Protein 1N7H (pdb70)

B-factor: mean 16.46, std 6.68, range [1.92, 53.12]

Structure (mmCIF, N/CA/C/O backbone):
data_1N7H
#
_entry.id   1N7H
#
_cell.length_a   116.860
_cell.length_b   124.440
_cell.length_c   110.490
_cell.angle_alpha   90.00
_cell.angle_beta   90.00
_cell.angle_gamma   90.00
#
_symmetry.space_group_name_H-M   'C 2 2 21'
#
loop_
_entity.id
_entity.type
_entity.pdbx_description
1 polymer GDP-D-mannose-4,6-dehydratase
2 non-polymer 'NADPH DIHYDRO-NICOTINAMIDE-ADENINE-DINUCLEOTIDE PHOSPHATE'
3 non-polymer "GUANOSINE-5'-DIPHOSPHATE"
4 water water
#
loop_
_atom_site.group_PDB
_atom_site.id
_atom_site.type_symbol
_atom_site.label_atom_id
_atom_site.label_alt_id
_atom_site.label_comp_id
_atom_site.label_asym_id
_atom_site.label_entity_id
_atom_site.label_seq_id
_atom_site.pdbx_PDB_ins_code
_atom_site.Cartn_x
_atom_site.Cartn_y
_atom_site.Cartn_z
_atom_site.occupancy
_atom_site.B_iso_or_equiv
_atom_site.auth_seq_id
_atom_site.auth_comp_id
_atom_site.auth_asym_id
_atom_site.auth_atom_id
_atom_site.pdbx_PDB_model_num
ATOM 1 N N . ARG A 1 28 ? 48.870 7.119 9.597 1.00 28.17 28 ARG A N 1
ATOM 2 C CA . ARG A 1 28 ? 48.615 8.455 8.974 1.00 27.10 28 ARG A CA 1
ATOM 3 C C . ARG A 1 28 ? 49.628 9.471 9.495 1.00 25.15 28 ARG A C 1
ATOM 4 O O . ARG A 1 28 ? 49.800 9.605 10.707 1.00 25.11 28 ARG A O 1
ATOM 12 N N . LYS A 1 29 ? 50.294 10.184 8.587 1.00 22.89 29 LYS A N 1
ATOM 13 C CA . LYS A 1 29 ? 51.282 11.179 9.000 1.00 21.12 29 LYS A CA 1
ATOM 14 C C . LYS A 1 29 ? 50.565 12.309 9.719 1.00 18.81 29 LYS A C 1
ATOM 15 O O . LYS A 1 29 ? 49.431 12.642 9.385 1.00 18.13 29 LYS A O 1
ATOM 21 N N . ILE A 1 30 ? 51.236 12.888 10.709 1.00 17.14 30 ILE A N 1
ATOM 22 C CA . ILE A 1 30 ? 50.664 13.971 11.496 1.00 15.87 30 ILE A CA 1
ATOM 23 C C . ILE A 1 30 ? 51.454 15.258 11.285 1.00 14.57 30 ILE A C 1
ATOM 24 O O . ILE A 1 30 ? 52.672 15.270 11.422 1.00 13.86 30 ILE A O 1
ATOM 29 N N . ALA A 1 31 ? 50.755 16.333 10.943 1.00 13.15 31 ALA A N 1
ATOM 30 C CA . ALA A 1 31 ? 51.413 17.617 10.752 1.00 12.62 31 ALA A CA 1
ATOM 31 C C . ALA A 1 31 ? 50.888 18.603 11.782 1.00 12.53 31 ALA A C 1
ATOM 32 O O . ALA A 1 31 ? 49.702 18.572 12.128 1.00 12.92 31 ALA A O 1
ATOM 34 N N . LEU A 1 32 ? 51.779 19.452 12.291 1.00 12.07 32 LEU A N 1
ATOM 35 C CA . LEU A 1 32 ? 51.390 20.496 13.235 1.00 11.47 32 LEU A CA 1
ATOM 36 C C . LEU A 1 32 ? 51.707 21.794 12.505 1.00 10.67 32 LEU A C 1
ATOM 37 O O . LEU A 1 32 ? 52.840 22.006 12.075 1.00 11.08 32 LEU A O 1
ATOM 42 N N . ILE A 1 33 ? 50.705 22.648 12.346 1.00 10.92 33 ILE A N 1
ATOM 43 C CA . ILE A 1 33 ? 50.905 23.912 11.648 1.00 10.44 33 ILE A CA 1
ATOM 44 C C . ILE A 1 33 ? 50.678 25.098 12.576 1.00 10.14 33 ILE A C 1
ATOM 45 O O . ILE A 1 33 ? 49.599 25.228 13.156 1.00 10.90 33 ILE A O 1
ATOM 50 N N . THR A 1 34 ? 51.685 25.951 12.745 1.00 10.28 34 THR A N 1
ATOM 51 C CA . THR A 1 34 ? 51.471 27.163 13.534 1.00 9.75 34 THR A CA 1
ATOM 52 C C . THR A 1 34 ? 51.038 28.162 12.456 1.00 9.29 34 THR A C 1
ATOM 53 O O . THR A 1 34 ? 51.474 28.057 11.301 1.00 9.54 34 THR A O 1
ATOM 57 N N . GLY A 1 35 ? 50.175 29.112 12.812 1.00 9.06 35 GLY A N 1
ATOM 58 C CA . GLY A 1 35 ? 49.693 30.072 11.830 1.00 9.41 35 GLY A CA 1
ATOM 59 C C . GLY A 1 35 ? 48.672 29.447 10.885 1.00 9.58 35 GLY A C 1
ATOM 60 O O . GLY A 1 35 ? 48.507 29.883 9.752 1.00 9.25 35 GLY A O 1
ATOM 61 N N . ILE A 1 36 ? 47.973 28.418 11.353 1.00 10.09 36 ILE A N 1
ATOM 62 C CA . ILE A 1 36 ? 46.986 27.750 10.512 1.00 10.33 36 ILE A CA 1
ATOM 63 C C . ILE A 1 36 ? 45.819 28.634 10.060 1.00 10.82 36 ILE A C 1
ATOM 64 O O . ILE A 1 36 ? 45.208 28.357 9.036 1.00 10.43 36 ILE A O 1
ATOM 69 N N . THR A 1 37 ? 45.508 29.698 10.805 1.00 10.25 37 THR A N 1
ATOM 70 C CA . THR A 1 37 ? 44.401 30.575 10.421 1.00 10.62 37 THR A CA 1
ATOM 71 C C . THR A 1 37 ? 44.775 31.571 9.326 1.00 10.37 37 THR A C 1
ATOM 72 O O . THR A 1 37 ? 43.901 32.214 8.746 1.00 11.34 37 THR A O 1
ATOM 76 N N . GLY A 1 38 ? 46.069 31.693 9.046 1.00 10.31 38 GLY A N 1
ATOM 77 C CA . GLY A 1 38 ? 46.520 32.633 8.033 1.00 9.84 38 GLY A CA 1
ATOM 78 C C . GLY A 1 38 ? 46.321 32.141 6.612 1.00 10.15 38 GLY A C 1
ATOM 79 O O . GLY A 1 38 ? 45.868 31.019 6.387 1.00 9.73 38 GLY A O 1
ATOM 80 N N . GLN A 1 39 ? 46.669 32.986 5.647 1.00 9.98 39 GLN A N 1
ATOM 81 C CA . GLN A 1 39 ? 46.536 32.626 4.242 1.00 10.09 39 GLN A CA 1
ATOM 82 C C . GLN A 1 39 ? 47.174 31.284 3.924 1.00 10.15 39 GLN A C 1
ATOM 83 O O . GLN A 1 39 ? 46.512 30.367 3.432 1.00 9.67 39 GLN A O 1
ATOM 89 N N . ASP A 1 40 ? 48.467 31.181 4.201 1.00 9.80 40 ASP A N 1
ATOM 90 C CA . ASP A 1 40 ? 49.213 29.970 3.902 1.00 10.18 40 ASP A CA 1
ATOM 91 C C . ASP A 1 40 ? 48.740 28.755 4.681 1.00 10.42 40 ASP A C 1
ATOM 92 O O . ASP A 1 40 ? 48.605 27.669 4.117 1.00 11.17 40 ASP A O 1
ATOM 97 N N . GLY A 1 41 ? 48.482 28.936 5.970 1.00 9.68 41 GLY A N 1
ATOM 98 C CA . GLY A 1 41 ? 48.017 27.816 6.771 1.00 10.61 41 GLY A CA 1
ATOM 99 C C . GLY A 1 41 ? 46.737 27.213 6.214 1.00 10.51 41 GLY A C 1
ATOM 100 O O . GLY A 1 41 ? 46.556 25.990 6.237 1.00 11.00 41 GLY A O 1
ATOM 101 N N . SER A 1 42 ? 45.837 28.060 5.719 1.00 10.19 42 SER A N 1
ATOM 102 C CA . SER A 1 42 ? 44.578 27.562 5.178 1.00 11.11 42 SER A CA 1
ATOM 103 C C . SER A 1 42 ? 44.819 26.696 3.938 1.00 11.53 42 SER A C 1
ATOM 104 O O . SER A 1 42 ? 44.228 25.620 3.817 1.00 12.31 42 SER A O 1
ATOM 107 N N . TYR A 1 43 ? 45.698 27.134 3.038 1.00 11.08 43 TYR A N 1
ATOM 108 C CA . TYR A 1 43 ? 45.985 26.339 1.839 1.00 11.88 43 TYR A CA 1
ATOM 109 C C . TYR A 1 43 ? 46.811 25.099 2.161 1.00 12.18 43 TYR A C 1
ATOM 110 O O . TYR A 1 43 ? 46.598 24.036 1.570 1.00 12.41 43 TYR A O 1
ATOM 119 N N . LEU A 1 44 ? 47.756 25.221 3.091 1.00 11.49 44 LEU A N 1
ATOM 120 C CA . LEU A 1 44 ? 48.583 24.065 3.449 1.00 11.59 44 LEU A CA 1
ATOM 121 C C . LEU A 1 44 ? 47.717 22.982 4.087 1.00 11.85 44 LEU A C 1
ATOM 122 O O . LEU A 1 44 ? 47.926 21.790 3.847 1.00 12.07 44 LEU A O 1
ATOM 127 N N . THR A 1 45 ? 46.754 23.400 4.906 1.00 11.82 45 THR A N 1
ATOM 128 C CA . THR A 1 45 ? 45.853 22.452 5.554 1.00 12.92 45 THR A CA 1
ATOM 129 C C . THR A 1 45 ? 45.118 21.636 4.485 1.00 13.61 45 THR A C 1
ATOM 130 O O . THR A 1 45 ? 45.095 20.406 4.540 1.00 13.44 45 THR A O 1
ATOM 134 N N . GLU A 1 46 ? 44.529 22.317 3.508 1.00 14.09 46 GLU A N 1
ATOM 135 C CA . GLU A 1 46 ? 43.816 21.611 2.444 1.00 15.23 46 GLU A CA 1
ATOM 136 C C . GLU A 1 46 ? 44.755 20.678 1.679 1.00 15.01 46 GLU A C 1
ATOM 137 O O . GLU A 1 46 ? 44.397 19.540 1.360 1.00 15.16 46 GLU A O 1
ATOM 143 N N . PHE A 1 47 ? 45.963 21.156 1.394 1.00 14.79 47 PHE A N 1
ATOM 144 C CA . PHE A 1 47 ? 46.937 20.358 0.660 1.00 14.79 47 PHE A CA 1
ATOM 145 C C . PHE A 1 47 ? 47.314 19.087 1.419 1.00 14.93 47 PHE A C 1
ATOM 146 O O . PHE A 1 47 ? 47.301 17.991 0.849 1.00 14.77 47 PHE A O 1
ATOM 154 N N . LEU A 1 48 ? 47.643 19.227 2.702 1.00 14.23 48 LEU A N 1
ATOM 155 C CA . LEU A 1 48 ? 48.032 18.070 3.507 1.00 14.39 48 LEU A CA 1
ATOM 156 C C . LEU A 1 48 ? 46.883 17.091 3.746 1.00 14.94 48 LEU A C 1
ATOM 157 O O . LEU A 1 48 ? 47.092 15.875 3.752 1.00 14.93 48 LEU A O 1
ATOM 162 N N . LEU A 1 49 ? 45.676 17.608 3.947 1.00 15.17 49 LEU A N 1
ATOM 163 C CA . LEU A 1 49 ? 44.522 16.734 4.149 1.00 16.49 49 LEU A CA 1
ATOM 164 C C . LEU A 1 49 ? 44.330 15.902 2.885 1.00 17.64 49 LEU A C 1
ATOM 165 O O . LEU A 1 49 ? 43.999 14.714 2.957 1.00 18.59 49 LEU A O 1
ATOM 170 N N . GLY A 1 50 ? 44.553 16.528 1.733 1.00 18.09 50 GLY A N 1
ATOM 171 C CA . GLY A 1 50 ? 44.420 15.829 0.463 1.00 19.75 50 GLY A CA 1
ATOM 172 C C . GLY A 1 50 ? 45.460 14.733 0.321 1.00 20.88 50 GLY A C 1
ATOM 173 O O . GLY A 1 50 ? 45.282 13.789 -0.461 1.00 21.02 50 GLY A O 1
ATOM 174 N N . LYS A 1 51 ? 46.552 14.861 1.073 1.00 20.86 51 LYS A N 1
ATOM 175 C CA . LYS A 1 51 ? 47.637 13.882 1.059 1.00 22.05 51 LYS A CA 1
ATOM 176 C C . LYS A 1 51 ? 47.412 12.802 2.117 1.00 21.57 51 LYS A C 1
ATOM 177 O O . LYS A 1 51 ? 48.257 11.927 2.311 1.00 22.53 51 LYS A O 1
ATOM 183 N N . GLY A 1 52 ? 46.282 12.875 2.811 1.00 20.91 52 GLY A N 1
ATOM 184 C CA . GLY A 1 52 ? 45.972 11.876 3.820 1.00 20.04 52 GLY A CA 1
ATOM 185 C C . GLY A 1 52 ? 46.500 12.148 5.216 1.00 19.44 52 GLY A C 1
ATOM 186 O O . GLY A 1 52 ? 46.482 11.262 6.076 1.00 19.62 52 GLY A O 1
ATOM 187 N N . TYR A 1 53 ? 46.967 13.367 5.462 1.00 17.74 53 TYR A N 1
ATOM 188 C CA . TYR A 1 53 ? 47.489 13.710 6.782 1.00 16.80 53 TYR A CA 1
ATOM 189 C C . TYR A 1 53 ? 46.404 13.980 7.815 1.00 16.33 53 TYR A C 1
ATOM 190 O O . TYR A 1 53 ? 45.247 14.262 7.488 1.00 16.56 53 TYR A O 1
ATOM 199 N N . GLU A 1 54 ? 46.815 13.890 9.075 1.00 15.94 54 GLU A N 1
ATOM 200 C CA . GLU A 1 54 ? 45.983 14.248 10.207 1.00 16.08 54 GLU A CA 1
ATOM 201 C C . GLU A 1 54 ? 46.637 15.607 10.467 1.00 15.52 54 GLU A C 1
ATOM 202 O O . GLU A 1 54 ? 47.849 15.671 10.691 1.00 15.01 54 GLU A O 1
ATOM 208 N N . VAL A 1 55 ? 45.858 16.682 10.414 1.00 14.74 55 VAL A N 1
ATOM 209 C CA . VAL A 1 55 ? 46.420 18.019 10.591 1.00 14.57 55 VAL A CA 1
ATOM 210 C C . VAL A 1 55 ? 45.977 18.723 11.866 1.00 14.04 55 VAL A C 1
ATOM 211 O O . VAL A 1 55 ? 44.783 18.812 12.155 1.00 14.15 55 VAL A O 1
ATOM 215 N N . HIS A 1 56 ? 46.952 19.222 12.620 1.00 13.41 56 HIS A N 1
ATOM 216 C CA . HIS A 1 56 ? 46.694 19.957 13.852 1.00 13.40 56 HIS A CA 1
ATOM 217 C C . HIS A 1 56 ? 47.191 21.381 13.649 1.00 13.25 56 HIS A C 1
ATOM 218 O O . HIS A 1 56 ? 48.217 21.592 13.009 1.00 14.19 56 HIS A O 1
ATOM 225 N N . GLY A 1 57 ? 46.458 22.349 14.188 1.00 13.05 57 GLY A N 1
ATOM 226 C CA . GLY A 1 57 ? 46.867 23.736 14.057 1.00 11.77 57 GLY A CA 1
ATOM 227 C C . GLY A 1 57 ? 46.823 24.443 15.395 1.00 11.60 57 GLY A C 1
ATOM 228 O O . GLY A 1 57 ? 46.007 24.108 16.258 1.00 10.63 57 GLY A O 1
ATOM 229 N N . LEU A 1 58 ? 47.722 25.403 15.589 1.00 10.65 58 LEU A N 1
ATOM 230 C CA . LEU A 1 58 ? 47.738 26.173 16.825 1.00 10.36 58 LEU A CA 1
ATOM 231 C C . LEU A 1 58 ? 47.082 27.503 16.477 1.00 10.11 58 LEU A C 1
ATOM 232 O O . LEU A 1 58 ? 47.433 28.131 15.468 1.00 10.14 58 LEU A O 1
ATOM 237 N N . ILE A 1 59 ? 46.114 27.914 17.288 1.00 10.13 59 ILE A N 1
ATOM 238 C CA . ILE A 1 59 ? 45.398 29.164 17.046 1.00 10.01 59 ILE A CA 1
ATOM 239 C C . ILE A 1 59 ? 45.420 30.045 18.289 1.00 10.07 59 ILE A C 1
ATOM 240 O O . ILE A 1 59 ? 45.533 29.559 19.411 1.00 9.36 59 ILE A O 1
ATOM 245 N N . ARG A 1 60 ? 45.326 31.355 18.088 1.00 9.34 60 ARG A N 1
ATOM 246 C CA . ARG A 1 60 ? 45.310 32.273 19.218 1.00 9.54 60 ARG A CA 1
ATOM 247 C C . ARG A 1 60 ? 43.883 32.485 19.704 1.00 10.41 60 ARG A C 1
ATOM 248 O O . ARG A 1 60 ? 42.954 32.541 18.903 1.00 10.18 60 ARG A O 1
ATOM 256 N N . ARG A 1 61 ? 43.710 32.628 21.014 1.00 10.13 61 ARG A N 1
ATOM 257 C CA . ARG A 1 61 ? 42.385 32.920 21.530 1.00 10.62 61 ARG A CA 1
ATOM 258 C C . ARG A 1 61 ? 42.111 34.327 21.024 1.00 10.79 61 ARG A C 1
ATOM 259 O O . ARG A 1 61 ? 43.013 35.168 21.014 1.00 11.64 61 ARG A O 1
ATOM 267 N N . SER A 1 62 ? 40.883 34.573 20.583 1.00 10.67 62 SER A N 1
ATOM 268 C CA . SER A 1 62 ? 40.499 35.885 20.067 1.00 12.05 62 SER A CA 1
ATOM 269 C C . SER A 1 62 ? 39.120 36.255 20.608 1.00 11.60 62 SER A C 1
ATOM 270 O O . SER A 1 62 ? 38.302 35.368 20.876 1.00 12.10 62 SER A O 1
ATOM 273 N N . SER A 1 63 ? 38.850 37.551 20.772 1.00 11.42 63 SER A N 1
ATOM 274 C CA . SER A 1 63 ? 37.542 37.959 21.287 1.00 12.74 63 SER A CA 1
ATOM 275 C C . SER A 1 63 ? 36.477 37.817 20.205 1.00 13.33 63 SER A C 1
ATOM 276 O O . SER A 1 63 ? 35.282 37.832 20.502 1.00 12.81 63 SER A O 1
ATOM 279 N N . ASN A 1 64 ? 36.927 37.680 18.958 1.00 15.38 64 ASN A N 1
ATOM 280 C CA . ASN A 1 64 ? 36.051 37.506 17.794 1.00 17.77 64 ASN A CA 1
ATOM 281 C C . ASN A 1 64 ? 36.459 36.253 17.031 1.00 19.00 64 ASN A C 1
ATOM 282 O O . ASN A 1 64 ? 37.522 35.686 17.261 1.00 18.73 64 ASN A O 1
ATOM 287 N N . PHE A 1 65 ? 35.604 35.853 16.102 1.00 20.68 65 PHE A N 1
ATOM 288 C CA . PHE A 1 65 ? 35.831 34.698 15.244 1.00 21.57 65 PHE A CA 1
ATOM 289 C C . PHE A 1 65 ? 37.170 34.932 14.533 1.00 20.70 65 PHE A C 1
ATOM 290 O O . PHE A 1 65 ? 37.429 36.038 14.066 1.00 20.18 65 PHE A O 1
ATOM 298 N N . ASN A 1 66 ? 38.028 33.917 14.457 1.00 19.32 66 ASN A N 1
ATOM 299 C CA . ASN A 1 66 ? 39.310 34.099 13.777 1.00 18.53 66 ASN A CA 1
ATOM 300 C C . ASN A 1 66 ? 39.675 32.939 12.858 1.00 16.77 66 ASN A C 1
ATOM 301 O O . ASN A 1 66 ? 40.801 32.844 12.374 1.00 15.60 66 ASN A O 1
ATOM 306 N N . THR A 1 67 ? 38.704 32.072 12.598 1.00 15.34 67 THR A N 1
ATOM 307 C CA . THR A 1 67 ? 38.927 30.916 11.744 1.00 14.55 67 THR A CA 1
ATOM 308 C C . THR A 1 67 ? 38.227 31.056 10.395 1.00 14.38 67 THR A C 1
ATOM 309 O O . THR A 1 67 ? 37.891 30.064 9.756 1.00 14.36 67 THR A O 1
ATOM 313 N N . GLN A 1 68 ? 38.024 32.294 9.959 1.00 13.69 68 GLN A N 1
ATOM 314 C CA . GLN A 1 68 ? 37.353 32.551 8.688 1.00 14.01 68 GLN A CA 1
ATOM 315 C C . GLN A 1 68 ? 37.889 31.759 7.495 1.00 13.82 68 GLN A C 1
ATOM 316 O O . GLN A 1 68 ? 37.111 31.286 6.661 1.00 14.17 68 GLN A O 1
ATOM 322 N N . ARG A 1 69 ? 39.209 31.613 7.408 1.00 12.61 69 ARG A N 1
ATOM 323 C CA . ARG A 1 69 ? 39.813 30.904 6.281 1.00 12.90 69 ARG A CA 1
ATOM 324 C C . ARG A 1 69 ? 39.728 29.387 6.339 1.00 13.23 69 ARG A C 1
ATOM 325 O O . ARG A 1 69 ? 39.904 28.733 5.318 1.00 12.97 69 ARG A O 1
ATOM 333 N N . ILE A 1 70 ? 39.477 28.827 7.519 1.00 13.16 70 ILE A N 1
ATOM 334 C CA . ILE A 1 70 ? 39.443 27.378 7.630 1.00 14.59 70 ILE A CA 1
ATOM 335 C C . ILE A 1 70 ? 38.136 26.786 8.128 1.00 15.84 70 ILE A C 1
ATOM 336 O O . ILE A 1 70 ? 38.028 25.571 8.290 1.00 16.40 70 ILE A O 1
ATOM 341 N N . ASN A 1 71 ? 37.146 27.637 8.359 1.00 17.36 71 ASN A N 1
ATOM 342 C CA . ASN A 1 71 ? 35.847 27.172 8.831 1.00 20.90 71 ASN A CA 1
ATOM 343 C C . ASN A 1 71 ? 35.259 26.118 7.882 1.00 21.78 71 ASN A C 1
ATOM 344 O O . ASN A 1 71 ? 34.683 25.130 8.339 1.00 22.28 71 ASN A O 1
ATOM 349 N N . HIS A 1 72 ? 35.424 26.312 6.571 1.00 22.88 72 HIS A N 1
ATOM 350 C CA . HIS A 1 72 ? 34.880 25.369 5.586 1.00 24.48 72 HIS A CA 1
ATOM 351 C C . HIS A 1 72 ? 35.532 23.993 5.651 1.00 25.84 72 HIS A C 1
ATOM 352 O O . HIS A 1 72 ? 34.931 22.988 5.256 1.00 26.01 72 HIS A O 1
ATOM 359 N N . ILE A 1 73 ? 36.763 23.950 6.147 1.00 26.67 73 ILE A N 1
ATOM 360 C CA . ILE A 1 73 ? 37.491 22.695 6.272 1.00 28.44 73 ILE A CA 1
ATOM 361 C C . ILE A 1 73 ? 37.052 22.021 7.566 1.00 30.00 73 ILE A C 1
ATOM 362 O O . ILE A 1 73 ? 36.731 20.834 7.587 1.00 30.64 73 ILE A O 1
ATOM 367 N N . TYR A 1 74 ? 37.038 22.805 8.642 1.00 31.66 74 TYR A N 1
ATOM 368 C CA . TYR A 1 74 ? 36.663 22.338 9.977 1.00 33.00 74 TYR A CA 1
ATOM 369 C C . TYR A 1 74 ? 35.346 21.558 9.989 1.00 33.10 74 TYR A C 1
ATOM 370 O O . TYR A 1 74 ? 34.281 22.096 9.676 1.00 33.18 74 TYR A O 1
ATOM 379 N N . ALA A 1 83 ? 37.685 14.855 12.307 1.00 31.27 83 ALA A N 1
ATOM 380 C CA . ALA A 1 83 ? 38.716 14.225 13.122 1.00 30.66 83 ALA A CA 1
ATOM 381 C C . ALA A 1 83 ? 40.084 14.323 12.450 1.00 30.03 83 ALA A C 1
ATOM 382 O O . ALA A 1 83 ? 41.092 13.886 13.011 1.00 30.83 83 ALA A O 1
ATOM 384 N N . LEU A 1 84 ? 40.118 14.893 11.249 1.00 28.29 84 LEU A N 1
ATOM 385 C CA . LEU A 1 84 ? 41.367 15.028 10.513 1.00 26.52 84 LEU A CA 1
ATOM 386 C C . LEU A 1 84 ? 42.023 16.394 10.687 1.00 24.79 84 LEU A C 1
ATOM 387 O O . LEU A 1 84 ? 43.205 16.556 10.386 1.00 24.26 84 LEU A O 1
ATOM 392 N N . MET A 1 85 ? 41.251 17.374 11.151 1.00 22.90 85 MET A N 1
ATOM 393 C CA . MET A 1 85 ? 41.779 18.714 11.409 1.00 21.17 85 MET A CA 1
ATOM 394 C C . MET A 1 85 ? 41.367 19.091 12.830 1.00 19.69 85 MET A C 1
ATOM 395 O O . MET A 1 85 ? 40.172 19.164 13.138 1.00 18.92 85 MET A O 1
ATOM 400 N N . LYS A 1 86 ? 42.359 19.308 13.689 1.00 17.54 86 LYS A N 1
ATOM 401 C CA . LYS A 1 86 ? 42.129 19.679 15.082 1.00 16.46 86 LYS A CA 1
ATOM 402 C C . LYS A 1 86 ? 42.830 21.000 15.379 1.00 15.86 86 LYS A C 1
ATOM 403 O O . LYS A 1 86 ? 43.944 21.221 14.928 1.00 16.05 86 LYS A O 1
ATOM 405 N N . LEU A 1 87 ? 42.178 21.862 16.148 1.00 14.51 87 LEU A N 1
ATOM 406 C CA . LEU A 1 87 ? 42.754 23.161 16.491 1.00 13.81 87 LEU A CA 1
ATOM 407 C C . LEU A 1 87 ? 43.012 23.210 17.994 1.00 13.49 87 LEU A C 1
ATOM 408 O O . LEU A 1 87 ? 42.248 22.648 18.774 1.00 13.74 87 LEU A O 1
ATOM 413 N N . HIS A 1 88 ? 44.087 23.884 18.397 1.00 12.33 88 HIS A N 1
ATOM 414 C CA . HIS A 1 88 ? 44.455 23.972 19.808 1.00 12.14 88 HIS A CA 1
ATOM 415 C C . HIS A 1 88 ? 44.937 25.381 20.130 1.00 11.63 88 HIS A C 1
ATOM 416 O O . HIS A 1 88 ? 45.607 25.993 19.311 1.00 11.56 88 HIS A O 1
ATOM 423 N N . TYR A 1 89 ? 44.613 25.878 21.324 1.00 11.73 89 TYR A N 1
ATOM 424 C CA . TYR A 1 89 ? 45.049 27.224 21.736 1.00 11.76 89 TYR A CA 1
ATOM 425 C C . TYR A 1 89 ? 46.525 27.271 22.108 1.00 10.95 89 TYR A C 1
ATOM 426 O O . TYR A 1 89 ? 47.003 26.462 22.894 1.00 11.24 89 TYR A O 1
ATOM 435 N N . ALA A 1 90 ? 47.250 28.236 21.556 1.00 10.71 90 ALA A N 1
ATOM 436 C CA . ALA A 1 90 ? 48.660 28.390 21.878 1.00 9.67 90 ALA A CA 1
ATOM 437 C C . ALA A 1 90 ? 49.097 29.753 21.379 1.00 9.69 90 ALA A C 1
ATOM 438 O O . ALA A 1 90 ? 48.301 30.498 20.802 1.00 9.39 90 ALA A O 1
ATOM 440 N N . ASP A 1 91 ? 50.359 30.082 21.621 1.00 10.08 91 ASP A N 1
ATOM 441 C CA . ASP A 1 91 ? 50.895 31.351 21.162 1.00 9.98 91 ASP A CA 1
ATOM 442 C C . ASP A 1 91 ? 52.406 31.227 21.055 1.00 10.26 91 ASP A C 1
ATOM 443 O O . ASP A 1 91 ? 53.041 30.619 21.916 1.00 10.76 91 ASP A O 1
ATOM 448 N N . LEU A 1 92 ? 52.984 31.796 20.001 1.00 10.61 92 LEU A N 1
ATOM 449 C CA . LEU A 1 92 ? 54.430 31.727 19.834 1.00 11.57 92 LEU A CA 1
ATOM 450 C C . LEU A 1 92 ? 55.213 32.507 20.886 1.00 11.78 92 LEU A C 1
ATOM 451 O O . LEU A 1 92 ? 56.436 32.402 20.942 1.00 12.32 92 LEU A O 1
ATOM 456 N N . THR A 1 93 ? 54.528 33.294 21.712 1.00 11.92 93 THR A N 1
ATOM 457 C CA . THR A 1 93 ? 55.224 34.018 22.776 1.00 12.23 93 THR A CA 1
ATOM 458 C C . THR A 1 93 ? 55.111 33.230 24.080 1.00 12.53 93 THR A C 1
ATOM 459 O O . THR A 1 93 ? 55.570 33.684 25.129 1.00 13.60 93 THR A O 1
ATOM 463 N N . ASP A 1 94 ? 54.524 32.037 23.997 1.00 11.47 94 ASP A N 1
ATOM 464 C CA . ASP A 1 94 ? 54.317 31.178 25.165 1.00 11.23 94 ASP A CA 1
ATOM 465 C C . ASP A 1 94 ? 54.939 29.809 24.894 1.00 11.12 94 ASP A C 1
ATOM 466 O O . ASP A 1 94 ? 54.292 28.925 24.340 1.00 9.88 94 ASP A O 1
ATOM 471 N N . ALA A 1 95 ? 56.199 29.643 25.287 1.00 11.36 95 ALA A N 1
ATOM 472 C CA . ALA A 1 95 ? 56.921 28.394 25.045 1.00 13.03 95 ALA A CA 1
ATOM 473 C C . ALA A 1 95 ? 56.236 27.158 25.633 1.00 13.70 95 ALA A C 1
ATOM 474 O O . ALA A 1 95 ? 56.251 26.078 25.023 1.00 13.86 95 ALA A O 1
ATOM 476 N N . SER A 1 96 ? 55.646 27.316 26.812 1.00 14.44 96 SER A N 1
ATOM 477 C CA . SER A 1 96 ? 54.942 26.217 27.472 1.00 15.17 96 SER A CA 1
ATOM 478 C C . SER A 1 96 ? 53.833 25.662 26.573 1.00 14.66 96 SER A C 1
ATOM 479 O O . SER A 1 96 ? 53.665 24.444 26.463 1.00 14.38 96 SER A O 1
ATOM 482 N N . SER A 1 97 ? 53.078 26.558 25.933 1.00 13.07 97 SER A N 1
ATOM 483 C CA . SER A 1 97 ? 51.969 26.141 25.081 1.00 12.96 97 SER A CA 1
ATOM 484 C C . SER A 1 97 ? 52.444 25.351 23.868 1.00 13.17 97 SER A C 1
ATOM 485 O O . SER A 1 97 ? 51.796 24.389 23.454 1.00 12.87 97 SER A O 1
ATOM 488 N N . LEU A 1 98 ? 53.593 25.734 23.322 1.00 12.40 98 LEU A N 1
ATOM 489 C CA . LEU A 1 98 ? 54.141 25.053 22.154 1.00 12.82 98 LEU A CA 1
ATOM 490 C C . LEU A 1 98 ? 54.575 23.622 22.493 1.00 13.48 98 LEU A C 1
ATOM 491 O O . LEU A 1 98 ? 54.204 22.678 21.804 1.00 13.59 98 LEU A O 1
ATOM 496 N N . ARG A 1 99 ? 55.355 23.471 23.561 1.00 14.01 99 ARG A N 1
ATOM 497 C CA . ARG A 1 99 ? 55.823 22.152 23.976 1.00 15.68 99 ARG A CA 1
ATOM 498 C C . ARG A 1 99 ? 54.668 21.243 24.384 1.00 16.83 99 ARG A C 1
ATOM 499 O O . ARG A 1 99 ? 54.678 20.048 24.083 1.00 16.94 99 ARG A O 1
ATOM 507 N N . ARG A 1 100 ? 53.675 21.810 25.067 1.00 17.78 100 ARG A N 1
ATOM 508 C CA . ARG A 1 100 ? 52.514 21.041 25.514 1.00 19.32 100 ARG A CA 1
ATOM 509 C C . ARG A 1 100 ? 51.832 20.326 24.349 1.00 18.71 100 ARG A C 1
ATOM 510 O O . ARG A 1 100 ? 51.564 19.121 24.412 1.00 18.50 100 ARG A O 1
ATOM 518 N N . TRP A 1 101 ? 51.556 21.059 23.276 1.00 16.95 101 TRP A N 1
ATOM 519 C CA . TRP A 1 101 ? 50.900 20.447 22.133 1.00 17.02 101 TRP A CA 1
ATOM 520 C C . TRP A 1 101 ? 51.795 19.527 21.317 1.00 16.72 101 TRP A C 1
ATOM 521 O O . TRP A 1 101 ? 51.314 18.550 20.748 1.00 16.74 101 TRP A O 1
ATOM 532 N N . ILE A 1 102 ? 53.090 19.824 21.261 1.00 16.09 102 ILE A N 1
ATOM 533 C CA . ILE A 1 102 ? 54.008 18.963 20.526 1.00 16.63 102 ILE A CA 1
ATOM 534 C C . ILE A 1 102 ? 54.039 17.608 21.238 1.00 17.26 102 ILE A C 1
ATOM 535 O O . ILE A 1 102 ? 54.035 16.558 20.593 1.00 17.32 102 ILE A O 1
ATOM 540 N N . ASP A 1 103 ? 54.053 17.640 22.569 1.00 17.81 103 ASP A N 1
ATOM 541 C CA . ASP A 1 103 ? 54.069 16.406 23.359 1.00 18.57 103 ASP A CA 1
ATOM 542 C C . ASP A 1 103 ? 52.790 15.589 23.165 1.00 18.68 103 ASP A C 1
ATOM 543 O O . ASP A 1 103 ? 52.838 14.363 23.043 1.00 19.13 103 ASP A O 1
ATOM 548 N N . VAL A 1 104 ? 51.650 16.272 23.149 1.00 18.58 104 VAL A N 1
ATOM 549 C CA . VAL A 1 104 ? 50.353 15.614 22.992 1.00 19.29 104 VAL A CA 1
ATOM 550 C C . VAL A 1 104 ? 50.134 15.068 21.584 1.00 19.43 104 VAL A C 1
ATOM 551 O O . VAL A 1 104 ? 49.697 13.925 21.398 1.00 19.00 104 VAL A O 1
ATOM 555 N N . ILE A 1 105 ? 50.451 15.896 20.597 1.00 18.15 105 ILE A N 1
ATOM 556 C CA . ILE A 1 105 ? 50.274 15.554 19.191 1.00 18.12 105 ILE A CA 1
ATOM 557 C C . ILE A 1 105 ? 51.309 14.599 18.608 1.00 18.07 105 ILE A C 1
ATOM 558 O O . ILE A 1 105 ? 50.966 13.742 17.792 1.00 17.91 105 ILE A O 1
ATOM 563 N N . LYS A 1 106 ? 52.563 14.736 19.030 1.00 17.69 106 LYS A N 1
ATOM 564 C CA . LYS A 1 106 ? 53.647 13.902 18.514 1.00 18.37 106 LYS A CA 1
ATOM 565 C C . LYS A 1 106 ? 53.649 13.984 16.988 1.00 17.21 106 LYS A C 1
ATOM 566 O O . LYS A 1 106 ? 53.543 12.972 16.291 1.00 16.92 106 LYS A O 1
ATOM 572 N N . PRO A 1 107 ? 53.776 15.205 16.446 1.00 15.90 107 PRO A N 1
ATOM 573 C CA . PRO A 1 107 ? 53.787 15.426 14.998 1.00 14.77 107 PRO A CA 1
ATOM 574 C C . PRO A 1 107 ? 54.998 14.846 14.275 1.00 14.26 107 PRO A C 1
ATOM 575 O O . PRO A 1 107 ? 56.071 14.700 14.854 1.00 14.22 107 PRO A O 1
ATOM 579 N N . ASP A 1 108 ? 54.813 14.533 12.997 1.00 13.83 108 ASP A N 1
ATOM 580 C CA . ASP A 1 108 ? 55.896 14.012 12.172 1.00 13.91 108 ASP A CA 1
ATOM 581 C C . ASP A 1 108 ? 56.534 15.188 11.447 1.00 12.66 108 ASP A C 1
ATOM 582 O O . ASP A 1 108 ? 57.731 15.186 11.162 1.00 13.11 108 ASP A O 1
ATOM 587 N N . GLU A 1 109 ? 55.711 16.193 11.159 1.00 12.75 109 GLU A N 1
ATOM 588 C CA . GLU A 1 109 ? 56.160 17.395 10.467 1.00 12.33 109 GLU A CA 1
ATOM 589 C C . GLU A 1 109 ? 55.596 18.628 11.165 1.00 11.78 109 GLU A C 1
ATOM 590 O O . GLU A 1 109 ? 54.439 18.644 11.590 1.00 10.80 109 GLU A O 1
ATOM 596 N N . VAL A 1 110 ? 56.431 19.652 11.295 1.00 10.50 110 VAL A N 1
ATOM 597 C CA . VAL A 1 110 ? 56.019 20.900 11.930 1.00 10.75 110 VAL A CA 1
ATOM 598 C C . VAL A 1 110 ? 56.279 22.024 10.938 1.00 9.67 110 VAL A C 1
ATOM 599 O O . VAL A 1 110 ? 57.371 22.125 10.384 1.00 10.38 110 VAL A O 1
ATOM 603 N N . TYR A 1 111 ? 55.266 22.853 10.703 1.00 10.09 111 TYR A N 1
ATOM 604 C CA . TYR A 1 111 ? 55.383 23.970 9.769 1.00 10.20 111 TYR A CA 1
ATOM 605 C C . TYR A 1 111 ? 55.165 25.252 10.549 1.00 9.37 111 TYR A C 1
ATOM 606 O O . TYR A 1 111 ? 54.050 25.519 11.006 1.00 9.80 111 TYR A O 1
ATOM 615 N N . ASN A 1 112 ? 56.222 26.044 10.708 1.00 9.25 112 ASN A N 1
ATOM 616 C CA . ASN A 1 112 ? 56.088 27.288 11.449 1.00 9.24 112 ASN A CA 1
ATOM 617 C C . ASN A 1 112 ? 55.709 28.435 10.527 1.00 9.08 112 ASN A C 1
ATOM 618 O O . ASN A 1 112 ? 56.576 29.108 9.969 1.00 10.19 112 ASN A O 1
ATOM 623 N N . LEU A 1 113 ? 54.409 28.657 10.378 1.00 8.97 113 LEU A N 1
ATOM 624 C CA . LEU A 1 113 ? 53.924 29.736 9.530 1.00 8.96 113 LEU A CA 1
ATOM 625 C C . LEU A 1 113 ? 53.461 30.937 10.358 1.00 9.51 113 LEU A C 1
ATOM 626 O O . LEU A 1 113 ? 53.173 31.996 9.799 1.00 9.89 113 LEU A O 1
ATOM 631 N N . ALA A 1 114 ? 53.388 30.778 11.680 1.00 8.85 114 ALA A N 1
ATOM 632 C CA . ALA A 1 114 ? 52.925 31.859 12.553 1.00 8.55 114 ALA A CA 1
ATOM 633 C C . ALA A 1 114 ? 53.815 33.087 12.522 1.00 8.41 114 ALA A C 1
ATOM 634 O O . ALA A 1 114 ? 55.035 32.969 12.620 1.00 8.79 114 ALA A O 1
ATOM 636 N N . ALA A 1 115 ? 53.198 34.261 12.403 1.00 7.65 115 ALA A N 1
ATOM 637 C CA . ALA A 1 115 ? 53.938 35.517 12.385 1.00 7.85 115 ALA A CA 1
ATOM 638 C C . ALA A 1 115 ? 53.052 36.754 12.325 1.00 8.56 115 ALA A C 1
ATOM 639 O O . ALA A 1 115 ? 51.908 36.696 11.862 1.00 8.38 115 ALA A O 1
ATOM 641 N N . GLN A 1 116 ? 53.594 37.868 12.817 1.00 8.60 116 GLN A N 1
ATOM 642 C CA . GLN A 1 116 ? 52.947 39.175 12.683 1.00 8.08 116 GLN A CA 1
ATOM 643 C C . GLN A 1 116 ? 53.632 39.407 11.329 1.00 8.83 116 GLN A C 1
ATOM 644 O O . GLN A 1 116 ? 54.799 39.808 11.268 1.00 8.35 116 GLN A O 1
ATOM 650 N N . SER A 1 117 ? 52.915 39.112 10.249 1.00 9.29 117 SER A N 1
ATOM 651 C CA . SER A 1 117 ? 53.493 39.154 8.903 1.00 9.46 117 SER A CA 1
ATOM 652 C C . SER A 1 117 ? 53.470 40.430 8.082 1.00 8.89 117 SER A C 1
ATOM 653 O O . SER A 1 117 ? 53.895 40.413 6.921 1.00 9.89 117 SER A O 1
ATOM 656 N N . HIS A 1 118 ? 53.001 41.529 8.655 1.00 8.64 118 HIS A N 1
ATOM 657 C CA . HIS A 1 118 ? 52.920 42.755 7.882 1.00 8.83 118 HIS A CA 1
ATOM 658 C C . HIS A 1 118 ? 54.120 43.653 8.140 1.00 9.40 118 HIS A C 1
ATOM 659 O O . HIS A 1 118 ? 54.449 43.961 9.285 1.00 8.91 118 HIS A O 1
ATOM 666 N N . VAL A 1 119 ? 54.767 44.061 7.053 1.00 8.91 119 VAL A N 1
ATOM 667 C CA . VAL A 1 119 ? 55.952 44.907 7.129 1.00 9.79 119 VAL A CA 1
ATOM 668 C C . VAL A 1 119 ? 55.681 46.287 7.705 1.00 9.88 119 VAL A C 1
ATOM 669 O O . VAL A 1 119 ? 56.408 46.741 8.594 1.00 10.36 119 VAL A O 1
ATOM 673 N N . ALA A 1 120 ? 54.649 46.961 7.209 1.00 10.38 120 ALA A N 1
ATOM 674 C CA . ALA A 1 120 ? 54.335 48.301 7.705 1.00 10.11 120 ALA A CA 1
ATOM 675 C C . ALA A 1 120 ? 54.016 48.250 9.193 1.00 10.67 120 ALA A C 1
ATOM 676 O O . ALA A 1 120 ? 54.512 49.062 9.979 1.00 9.97 120 ALA A O 1
ATOM 678 N N . VAL A 1 121 ? 53.182 47.291 9.579 1.00 8.86 121 VAL A N 1
ATOM 679 C CA . VAL A 1 121 ? 52.802 47.142 10.971 1.00 9.38 121 VAL A CA 1
ATOM 680 C C . VAL A 1 121 ? 54.021 46.907 11.866 1.00 9.02 121 VAL A C 1
ATOM 681 O O . VAL A 1 121 ? 54.043 47.374 13.007 1.00 9.40 121 VAL A O 1
ATOM 685 N N . SER A 1 122 ? 55.035 46.203 11.354 1.00 9.90 122 SER A N 1
ATOM 686 C CA . SER A 1 122 ? 56.218 45.910 12.164 1.00 9.52 122 SER A CA 1
ATOM 687 C C . SER A 1 122 ? 56.954 47.164 12.638 1.00 10.09 122 SER A C 1
ATOM 688 O O . SER A 1 122 ? 57.629 47.134 13.668 1.00 8.33 122 SER A O 1
ATOM 691 N N . PHE A 1 123 ? 56.833 48.267 11.904 1.00 10.12 123 PHE A N 1
ATOM 692 C CA . PHE A 1 123 ? 57.486 49.494 12.346 1.00 10.71 123 PHE A CA 1
ATOM 693 C C . PHE A 1 123 ? 56.771 50.066 13.566 1.00 11.58 123 PHE A C 1
ATOM 694 O O . PHE A 1 123 ? 57.385 50.767 14.386 1.00 11.53 123 PHE A O 1
ATOM 702 N N . GLU A 1 124 ? 55.480 49.759 13.690 1.00 11.30 124 GLU A N 1
ATOM 703 C CA . GLU A 1 124 ? 54.657 50.231 14.800 1.00 12.91 124 GLU A CA 1
ATOM 704 C C . GLU A 1 124 ? 54.830 49.402 16.062 1.00 11.89 124 GLU A C 1
ATOM 705 O O . GLU A 1 124 ? 54.832 49.937 17.163 1.00 13.11 124 GLU A O 1
ATOM 711 N N . ILE A 1 125 ? 54.947 48.088 15.896 1.00 10.75 125 ILE A N 1
ATOM 712 C CA . ILE A 1 125 ? 55.120 47.178 17.027 1.00 10.12 125 ILE A CA 1
ATOM 713 C C . ILE A 1 125 ? 56.338 46.288 16.802 1.00 9.72 125 ILE A C 1
ATOM 714 O O . ILE A 1 125 ? 56.234 45.060 16.667 1.00 9.35 125 ILE A O 1
ATOM 719 N N . PRO A 1 126 ? 57.526 46.900 16.761 1.00 9.48 126 PRO A N 1
ATOM 720 C CA . PRO A 1 126 ? 58.748 46.130 16.543 1.00 9.62 126 PRO A CA 1
ATOM 721 C C . PRO A 1 126 ? 59.049 45.087 17.613 1.00 10.39 126 PRO A C 1
ATOM 722 O O . PRO A 1 126 ? 59.440 43.966 17.286 1.00 9.97 126 PRO A O 1
ATOM 726 N N . ASP A 1 127 ? 58.872 45.450 18.882 1.00 10.78 127 ASP A N 1
ATOM 727 C CA . ASP A 1 127 ? 59.164 44.514 19.968 1.00 11.79 127 ASP A CA 1
ATOM 728 C C . ASP A 1 127 ? 58.272 43.276 19.905 1.00 10.59 127 ASP A C 1
ATOM 729 O O . ASP A 1 127 ? 58.766 42.147 19.982 1.00 10.71 127 ASP A O 1
ATOM 734 N N . TYR A 1 128 ? 56.965 43.473 19.758 1.00 8.96 128 TYR A N 1
ATOM 735 C CA . TYR A 1 128 ? 56.058 42.322 19.660 1.00 8.59 128 TYR A CA 1
ATOM 736 C C . TYR A 1 128 ? 56.402 41.499 18.417 1.00 8.25 128 TYR A C 1
ATOM 737 O O . TYR A 1 128 ? 56.475 40.270 18.473 1.00 7.69 128 TYR A O 1
ATOM 746 N N . THR A 1 129 ? 56.599 42.176 17.290 1.00 7.26 129 THR A N 1
ATOM 747 C CA . THR A 1 129 ? 56.921 41.465 16.054 1.00 8.50 129 THR A CA 1
ATOM 748 C C . THR A 1 129 ? 58.161 40.593 16.241 1.00 8.27 129 THR A C 1
ATOM 749 O O . THR A 1 129 ? 58.177 39.430 15.833 1.00 8.39 129 THR A O 1
ATOM 753 N N . ALA A 1 130 ? 59.193 41.141 16.875 1.00 8.25 130 ALA A N 1
ATOM 754 C CA . ALA A 1 130 ? 60.416 40.370 17.081 1.00 8.95 130 ALA A CA 1
ATOM 755 C C . ALA A 1 130 ? 60.182 39.157 17.980 1.00 9.21 130 ALA A C 1
ATOM 756 O O . ALA A 1 130 ? 60.706 38.068 17.723 1.00 8.54 130 ALA A O 1
ATOM 758 N N . ASP A 1 131 ? 59.391 39.342 19.028 1.00 9.10 131 ASP A N 1
ATOM 759 C CA . ASP A 1 131 ? 59.133 38.251 19.966 1.00 10.37 131 ASP A CA 1
ATOM 760 C C . ASP A 1 131 ? 58.421 37.079 19.296 1.00 10.05 131 ASP A C 1
ATOM 761 O O . ASP A 1 131 ? 58.654 35.918 19.649 1.00 9.37 131 ASP A O 1
ATOM 766 N N . VAL A 1 132 ? 57.570 37.380 18.317 1.00 9.75 132 VAL A N 1
ATOM 767 C CA . VAL A 1 132 ? 56.835 36.336 17.609 1.00 8.65 132 VAL A CA 1
ATOM 768 C C . VAL A 1 132 ? 57.611 35.748 16.430 1.00 8.63 132 VAL A C 1
ATOM 769 O O . VAL A 1 132 ? 57.755 34.529 16.303 1.00 7.52 132 VAL A O 1
ATOM 773 N N . VAL A 1 133 ? 58.134 36.630 15.588 1.00 7.87 133 VAL A N 1
ATOM 774 C CA . VAL A 1 133 ? 58.828 36.237 14.366 1.00 8.28 133 VAL A CA 1
ATOM 775 C C . VAL A 1 133 ? 60.247 35.710 14.551 1.00 8.36 133 VAL A C 1
ATOM 776 O O . VAL A 1 133 ? 60.661 34.774 13.866 1.00 9.15 133 VAL A O 1
ATOM 780 N N . ALA A 1 134 ? 60.989 36.290 15.487 1.00 7.50 134 ALA A N 1
ATOM 781 C CA . ALA A 1 134 ? 62.355 35.847 15.720 1.00 7.88 134 ALA A CA 1
ATOM 782 C C . ALA A 1 134 ? 62.421 34.867 16.888 1.00 7.92 134 ALA A C 1
ATOM 783 O O . ALA A 1 134 ? 62.675 33.678 16.703 1.00 8.60 134 ALA A O 1
ATOM 785 N N . THR A 1 135 ? 62.174 35.356 18.096 1.00 7.61 135 THR A N 1
ATOM 786 C CA . THR A 1 135 ? 62.255 34.474 19.247 1.00 8.43 135 THR A CA 1
ATOM 787 C C . THR A 1 135 ? 61.206 33.358 19.230 1.00 8.60 135 THR A C 1
ATOM 788 O O . THR A 1 135 ? 61.490 32.241 19.656 1.00 9.43 135 THR A O 1
ATOM 792 N N . GLY A 1 136 ? 60.013 33.654 18.724 1.00 8.37 136 GLY A N 1
ATOM 793 C CA . GLY A 1 136 ? 58.966 32.649 18.667 1.00 9.01 136 GLY A CA 1
ATOM 794 C C . GLY A 1 136 ? 59.405 31.449 17.851 1.00 9.27 136 GLY A C 1
ATOM 795 O O . GLY A 1 136 ? 59.098 30.307 18.192 1.00 9.75 136 GLY A O 1
ATOM 796 N N . ALA A 1 137 ? 60.116 31.703 16.757 1.00 9.18 137 ALA A N 1
ATOM 797 C CA . ALA A 1 137 ? 60.610 30.616 15.912 1.00 9.27 137 ALA A CA 1
ATOM 798 C C . ALA A 1 137 ? 61.604 29.783 16.724 1.00 9.25 137 ALA A C 1
ATOM 799 O O . ALA A 1 137 ? 61.574 28.552 16.681 1.00 9.74 137 ALA A O 1
ATOM 801 N N . LEU A 1 138 ? 62.488 30.454 17.459 1.00 9.59 138 LEU A N 1
ATOM 802 C CA . LEU A 1 138 ? 63.465 29.753 18.285 1.00 9.72 138 LEU A CA 1
ATOM 803 C C . LEU A 1 138 ? 62.765 28.935 19.377 1.00 9.90 138 LEU A C 1
ATOM 804 O O . LEU A 1 138 ? 63.201 27.827 19.694 1.00 9.61 138 LEU A O 1
ATOM 809 N N . ARG A 1 139 ? 61.688 29.472 19.954 1.00 9.63 139 ARG A N 1
ATOM 810 C CA . ARG A 1 139 ? 60.949 28.729 20.982 1.00 10.13 139 ARG A CA 1
ATOM 811 C C . ARG A 1 139 ? 60.417 27.424 20.387 1.00 10.27 139 ARG A C 1
ATOM 812 O O . ARG A 1 139 ? 60.489 26.363 21.019 1.00 10.53 139 ARG A O 1
ATOM 820 N N . LEU A 1 140 ? 59.880 27.498 19.173 1.00 9.97 140 LEU A N 1
ATOM 821 C CA . LEU A 1 140 ? 59.336 26.303 18.526 1.00 10.07 140 LEU A CA 1
ATOM 822 C C . LEU A 1 140 ? 60.459 25.314 18.204 1.00 10.16 140 LEU A C 1
ATOM 823 O O . LEU A 1 140 ? 60.320 24.105 18.424 1.00 9.69 140 LEU A O 1
ATOM 828 N N . LEU A 1 141 ? 61.572 25.825 17.685 1.00 10.11 141 LEU A N 1
ATOM 829 C CA . LEU A 1 141 ? 62.722 24.978 17.377 1.00 10.79 141 LEU A CA 1
ATOM 830 C C . LEU A 1 141 ? 63.199 24.258 18.643 1.00 11.47 141 LEU A C 1
ATOM 831 O O . LEU A 1 141 ? 63.466 23.049 18.633 1.00 11.73 141 LEU A O 1
ATOM 836 N N . GLU A 1 142 ? 63.320 25.011 19.733 1.00 11.27 142 GLU A N 1
ATOM 837 C CA . GLU A 1 142 ? 63.778 24.445 20.998 1.00 12.70 142 GLU A CA 1
ATOM 838 C C . GLU A 1 142 ? 62.774 23.450 21.585 1.00 12.36 142 GLU A C 1
ATOM 839 O O . GLU A 1 142 ? 63.174 22.457 22.194 1.00 12.55 142 GLU A O 1
ATOM 845 N N . ALA A 1 143 ? 61.480 23.710 21.407 1.00 12.25 143 ALA A N 1
ATOM 846 C CA . ALA A 1 143 ? 60.463 22.798 21.918 1.00 12.47 143 ALA A CA 1
ATOM 847 C C . ALA A 1 143 ? 60.534 21.488 21.128 1.00 12.94 143 ALA A C 1
ATOM 848 O O . ALA A 1 143 ? 60.435 20.397 21.700 1.00 13.43 143 ALA A O 1
ATOM 850 N N . VAL A 1 144 ? 60.723 21.597 19.815 1.00 12.71 144 VAL A N 1
ATOM 851 C CA . VAL A 1 144 ? 60.830 20.412 18.968 1.00 13.50 144 VAL A CA 1
ATOM 852 C C . VAL A 1 144 ? 62.084 19.632 19.341 1.00 14.17 144 VAL A C 1
ATOM 853 O O . VAL A 1 144 ? 62.047 18.409 19.506 1.00 14.31 144 VAL A O 1
ATOM 857 N N . ARG A 1 145 ? 63.195 20.338 19.494 1.00 14.21 145 ARG A N 1
ATOM 858 C CA . ARG A 1 145 ? 64.442 19.686 19.858 1.00 16.21 145 ARG A CA 1
ATOM 859 C C . ARG A 1 145 ? 64.311 18.994 21.220 1.00 16.31 145 ARG A C 1
ATOM 860 O O . ARG A 1 145 ? 64.736 17.845 21.383 1.00 16.37 145 ARG A O 1
ATOM 868 N N . SER A 1 146 ? 63.703 19.680 22.186 1.00 16.00 146 SER A N 1
ATOM 869 C CA . SER A 1 146 ? 63.519 19.118 23.522 1.00 17.01 146 SER A CA 1
ATOM 870 C C . SER A 1 146 ? 62.636 17.874 23.471 1.00 17.07 146 SER A C 1
ATOM 871 O O . SER A 1 146 ? 62.898 16.882 24.159 1.00 17.06 146 SER A O 1
ATOM 874 N N . HIS A 1 147 ? 61.591 17.941 22.656 1.00 17.17 147 HIS A N 1
ATOM 875 C CA . HIS A 1 147 ? 60.664 16.829 22.482 1.00 18.07 147 HIS A CA 1
ATOM 876 C C . HIS A 1 147 ? 61.382 15.606 21.913 1.00 19.25 147 HIS A C 1
ATOM 877 O O . HIS A 1 147 ? 61.235 14.493 22.428 1.00 18.89 147 HIS A O 1
ATOM 884 N N . THR A 1 148 ? 62.157 15.807 20.851 1.00 20.68 148 THR A N 1
ATOM 885 C CA . THR A 1 148 ? 62.864 14.694 20.228 1.00 22.43 148 THR A CA 1
ATOM 886 C C . THR A 1 148 ? 63.876 14.029 21.166 1.00 23.62 148 THR A C 1
ATOM 887 O O . THR A 1 148 ? 64.060 12.809 21.119 1.00 24.18 148 THR A O 1
ATOM 891 N N . ILE A 1 149 ? 64.515 14.820 22.026 1.00 24.10 149 ILE A N 1
ATOM 892 C CA . ILE A 1 149 ? 65.489 14.286 22.979 1.00 25.29 149 ILE A CA 1
ATOM 893 C C . ILE A 1 149 ? 64.795 13.465 24.064 1.00 25.02 149 ILE A C 1
ATOM 894 O O . ILE A 1 149 ? 65.209 12.350 24.377 1.00 24.81 149 ILE A O 1
ATOM 899 N N . ASP A 1 150 ? 63.737 14.030 24.631 1.00 24.42 150 ASP A N 1
ATOM 900 C CA . ASP A 1 150 ? 62.996 13.375 25.698 1.00 24.77 150 ASP A CA 1
ATOM 901 C C . ASP A 1 150 ? 62.203 12.153 25.246 1.00 24.52 150 ASP A C 1
ATOM 902 O O . ASP A 1 150 ? 62.052 11.194 26.006 1.00 24.45 150 ASP A O 1
ATOM 907 N N . SER A 1 151 ? 61.711 12.178 24.011 1.00 23.96 151 SER A N 1
ATOM 908 C CA . SER A 1 151 ? 60.904 11.075 23.488 1.00 24.19 151 SER A CA 1
ATOM 909 C C . SER A 1 151 ? 61.626 10.142 22.520 1.00 23.98 151 SER A C 1
ATOM 910 O O . SER A 1 151 ? 61.171 9.022 22.284 1.00 24.47 151 SER A O 1
ATOM 913 N N . GLY A 1 152 ? 62.733 10.606 21.950 1.00 23.37 152 GLY A N 1
ATOM 914 C CA . GLY A 1 152 ? 63.469 9.797 20.998 1.00 23.54 152 GLY A CA 1
ATOM 915 C C . GLY A 1 152 ? 62.839 9.814 19.613 1.00 23.73 152 GLY A C 1
ATOM 916 O O . GLY A 1 152 ? 63.297 9.115 18.704 1.00 24.42 152 GLY A O 1
ATOM 917 N N . ARG A 1 153 ? 61.786 10.609 19.447 1.00 22.84 153 ARG A N 1
ATOM 918 C CA . ARG A 1 153 ? 61.088 10.709 18.168 1.00 22.60 153 ARG A CA 1
ATOM 919 C C . ARG A 1 153 ? 61.834 11.559 17.146 1.00 22.41 153 ARG A C 1
ATOM 920 O O . ARG A 1 153 ? 62.765 12.289 17.487 1.00 22.98 153 ARG A O 1
ATOM 928 N N . THR A 1 154 ? 61.415 11.451 15.890 1.00 21.44 154 THR A N 1
ATOM 929 C CA . THR A 1 154 ? 62.009 12.217 14.799 1.00 21.27 154 THR A CA 1
ATOM 930 C C . THR A 1 154 ? 60.949 13.174 14.255 1.00 19.71 154 THR A C 1
ATOM 931 O O . THR A 1 154 ? 59.815 12.775 14.002 1.00 18.75 154 THR A O 1
ATOM 935 N N . VAL A 1 155 ? 61.325 14.436 14.084 1.00 18.47 155 VAL A N 1
ATOM 936 C CA . VAL A 1 155 ? 60.401 15.441 13.574 1.00 17.13 155 VAL A CA 1
ATOM 937 C C . VAL A 1 155 ? 61.064 16.253 12.464 1.00 16.62 155 VAL A C 1
ATOM 938 O O . VAL A 1 155 ? 62.226 16.631 12.589 1.00 16.87 155 VAL A O 1
ATOM 942 N N . LYS A 1 156 ? 60.333 16.501 11.379 1.00 15.26 156 LYS A N 1
ATOM 943 C CA . LYS A 1 156 ? 60.851 17.305 10.274 1.00 15.25 156 LYS A CA 1
ATOM 944 C C . LYS A 1 156 ? 60.274 18.700 10.485 1.00 14.14 156 LYS A C 1
ATOM 945 O O . LYS A 1 156 ? 59.130 18.839 10.913 1.00 14.76 156 LYS A O 1
ATOM 951 N N . TYR A 1 157 ? 61.057 19.724 10.164 1.00 12.74 157 TYR A N 1
ATOM 952 C CA . TYR A 1 157 ? 60.652 21.099 10.446 1.00 11.92 157 TYR A CA 1
ATOM 953 C C . TYR A 1 157 ? 60.776 22.091 9.291 1.00 10.52 157 TYR A C 1
ATOM 954 O O . TYR A 1 157 ? 61.787 22.116 8.581 1.00 10.48 157 TYR A O 1
ATOM 963 N N . TYR A 1 158 ? 59.753 22.928 9.130 1.00 10.12 158 TYR A N 1
ATOM 964 C CA . TYR A 1 158 ? 59.755 23.955 8.087 1.00 9.93 158 TYR A CA 1
ATOM 965 C C . TYR A 1 158 ? 59.612 25.362 8.687 1.00 9.29 158 TYR A C 1
ATOM 966 O O . TYR A 1 158 ? 58.696 25.613 9.466 1.00 9.53 158 TYR A O 1
ATOM 975 N N . GLN A 1 159 ? 60.511 26.267 8.307 1.00 9.32 159 GLN A N 1
ATOM 976 C CA . GLN A 1 159 ? 60.470 27.662 8.767 1.00 9.08 159 GLN A CA 1
ATOM 977 C C . GLN A 1 159 ? 60.017 28.518 7.590 1.00 9.09 159 GLN A C 1
ATOM 978 O O . GLN A 1 159 ? 60.564 28.418 6.491 1.00 9.80 159 GLN A O 1
ATOM 984 N N . ALA A 1 160 ? 59.017 29.359 7.824 1.00 9.27 160 ALA A N 1
ATOM 985 C CA . ALA A 1 160 ? 58.496 30.227 6.779 1.00 9.81 160 ALA A CA 1
ATOM 986 C C . ALA A 1 160 ? 59.357 31.471 6.555 1.00 10.21 160 ALA A C 1
ATOM 987 O O . ALA A 1 160 ? 59.064 32.556 7.077 1.00 10.08 160 ALA A O 1
ATOM 989 N N . GLY A 1 161 ? 60.417 31.304 5.771 1.00 9.88 161 GLY A N 1
ATOM 990 C CA . GLY A 1 161 ? 61.301 32.409 5.449 1.00 10.91 161 GLY A CA 1
ATOM 991 C C . GLY A 1 161 ? 60.647 33.326 4.433 1.00 11.56 161 GLY A C 1
ATOM 992 O O . GLY A 1 161 ? 59.637 32.971 3.808 1.00 12.25 161 GLY A O 1
ATOM 993 N N . SER A 1 162 ? 61.241 34.500 4.235 1.00 12.15 162 SER A N 1
ATOM 994 C CA . SER A 1 162 ? 60.674 35.491 3.329 1.00 12.30 162 SER A CA 1
ATOM 995 C C . SER A 1 162 ? 61.710 36.249 2.509 1.00 11.96 162 SER A C 1
ATOM 996 O O . SER A 1 162 ? 62.819 36.506 2.977 1.00 10.98 162 SER A O 1
ATOM 999 N N . SER A 1 163 ? 61.335 36.605 1.282 1.00 11.40 163 SER A N 1
ATOM 1000 C CA . SER A 1 163 ? 62.216 37.379 0.413 1.00 11.56 163 SER A CA 1
ATOM 1001 C C . SER A 1 163 ? 62.469 38.750 1.048 1.00 11.25 163 SER A C 1
ATOM 1002 O O . SER A 1 163 ? 63.400 39.465 0.670 1.00 11.41 163 SER A O 1
ATOM 1005 N N . GLU A 1 164 ? 61.642 39.115 2.021 1.00 10.96 164 GLU A N 1
ATOM 1006 C CA . GLU A 1 164 ? 61.809 40.393 2.705 1.00 11.16 164 GLU A CA 1
ATOM 1007 C C . GLU A 1 164 ? 63.197 40.416 3.371 1.00 10.69 164 GLU A C 1
ATOM 1008 O O . GLU A 1 164 ? 63.770 41.480 3.634 1.00 10.21 164 GLU A O 1
ATOM 1014 N N . MET A 1 165 ? 63.747 39.235 3.634 1.00 10.20 165 MET A N 1
ATOM 1015 C CA . MET A 1 165 ? 65.059 39.160 4.267 1.00 9.93 165 MET A CA 1
ATOM 1016 C C . MET A 1 165 ? 66.144 39.803 3.406 1.00 10.47 165 MET A C 1
ATOM 1017 O O . MET A 1 165 ? 67.103 40.369 3.932 1.00 10.90 165 MET A O 1
ATOM 1022 N N . PHE A 1 166 ? 65.987 39.735 2.085 1.00 10.34 166 PHE A N 1
ATOM 1023 C CA . PHE A 1 166 ? 66.975 40.315 1.181 1.00 11.62 166 PHE A CA 1
ATOM 1024 C C . PHE A 1 166 ? 66.984 41.834 1.256 1.00 11.65 166 PHE A C 1
ATOM 1025 O O . PHE A 1 166 ? 68.020 42.468 1.041 1.00 12.77 166 PHE A O 1
ATOM 1033 N N . GLY A 1 167 ? 65.825 42.406 1.560 1.00 12.51 167 GLY A N 1
ATOM 1034 C CA . GLY A 1 167 ? 65.705 43.849 1.679 1.00 12.13 167 GLY A CA 1
ATOM 1035 C C . GLY A 1 167 ? 66.160 44.626 0.459 1.00 13.06 167 GLY A C 1
ATOM 1036 O O . GLY A 1 167 ? 65.651 44.423 -0.646 1.00 13.00 167 GLY A O 1
ATOM 1037 N N . SER A 1 168 ? 67.133 45.512 0.669 1.00 13.71 168 SER A N 1
ATOM 1038 C CA . SER A 1 168 ? 67.663 46.355 -0.399 1.00 14.00 168 SER A CA 1
ATOM 1039 C C . SER A 1 168 ? 68.727 45.695 -1.282 1.00 14.54 168 SER A C 1
ATOM 1040 O O . SER A 1 168 ? 69.234 46.319 -2.211 1.00 15.19 168 SER A O 1
ATOM 1043 N N . THR A 1 169 ? 69.081 44.444 -1.006 1.00 14.03 169 THR A N 1
ATOM 1044 C CA . THR A 1 169 ? 70.061 43.767 -1.848 1.00 14.90 169 THR A CA 1
ATOM 1045 C C . THR A 1 169 ? 69.393 43.610 -3.210 1.00 15.90 169 THR A C 1
ATOM 1046 O O . THR A 1 169 ? 68.274 43.092 -3.309 1.00 15.74 169 THR A O 1
ATOM 1050 N N . PRO A 1 170 ? 70.060 44.070 -4.280 1.00 16.16 170 PRO A N 1
ATOM 1051 C CA . PRO A 1 170 ? 69.484 43.973 -5.625 1.00 16.61 170 PRO A CA 1
ATOM 1052 C C . PRO A 1 170 ? 69.193 42.575 -6.173 1.00 16.26 170 PRO A C 1
ATOM 1053 O O . PRO A 1 170 ? 69.848 41.598 -5.815 1.00 15.86 170 PRO A O 1
ATOM 1057 N N . PRO A 1 171 ? 68.171 42.471 -7.042 1.00 16.70 171 PRO A N 1
ATOM 1058 C CA . PRO A 1 171 ? 67.746 41.216 -7.667 1.00 17.19 171 PRO A CA 1
ATOM 1059 C C . PRO A 1 171 ? 68.639 40.851 -8.846 1.00 18.02 171 PRO A C 1
ATOM 1060 O O . PRO A 1 171 ? 69.390 41.690 -9.342 1.00 18.56 171 PRO A O 1
ATOM 1064 N N . PRO A 1 172 ? 68.584 39.586 -9.297 1.00 18.23 172 PRO A N 1
ATOM 1065 C CA . PRO A 1 172 ? 67.734 38.524 -8.743 1.00 17.65 172 PRO A CA 1
ATOM 1066 C C . PRO A 1 172 ? 68.332 37.951 -7.459 1.00 16.93 172 PRO A C 1
ATOM 1067 O O . PRO A 1 172 ? 69.551 37.819 -7.336 1.00 16.87 172 PRO A O 1
ATOM 1071 N N . GLN A 1 173 ? 67.473 37.613 -6.505 1.00 15.20 173 GLN A N 1
ATOM 1072 C CA . GLN A 1 173 ? 67.943 37.072 -5.238 1.00 14.25 173 GLN A CA 1
ATOM 1073 C C . GLN A 1 173 ? 67.775 35.553 -5.177 1.00 14.30 173 GLN A C 1
ATOM 1074 O O . GLN A 1 173 ? 66.691 35.032 -5.455 1.00 14.35 173 GLN A O 1
ATOM 1080 N N . SER A 1 174 ? 68.857 34.856 -4.833 1.00 13.59 174 SER A N 1
ATOM 1081 C CA . SER A 1 174 ? 68.859 33.400 -4.709 1.00 13.87 174 SER A CA 1
ATOM 1082 C C . SER A 1 174 ? 69.137 33.032 -3.252 1.00 13.80 174 SER A C 1
ATOM 1083 O O . SER A 1 174 ? 69.225 33.915 -2.392 1.00 13.99 174 SER A O 1
ATOM 1086 N N . GLU A 1 175 ? 69.287 31.742 -2.969 1.00 13.65 175 GLU A N 1
ATOM 1087 C CA . GLU A 1 175 ? 69.518 31.296 -1.594 1.00 14.63 175 GLU A CA 1
ATOM 1088 C C . GLU A 1 175 ? 70.684 31.930 -0.853 1.00 14.61 175 GLU A C 1
ATOM 1089 O O . GLU A 1 175 ? 70.623 32.117 0.361 1.00 15.12 175 GLU A O 1
ATOM 1095 N N . THR A 1 176 ? 71.744 32.263 -1.567 1.00 13.95 176 THR A N 1
ATOM 1096 C CA . THR A 1 176 ? 72.924 32.815 -0.920 1.00 14.24 176 THR A CA 1
ATOM 1097 C C . THR A 1 176 ? 73.065 34.326 -1.001 1.00 14.41 176 THR A C 1
ATOM 1098 O O . THR A 1 176 ? 74.033 34.888 -0.494 1.00 15.16 176 THR A O 1
ATOM 1102 N N . THR A 1 177 ? 72.109 34.985 -1.644 1.00 14.48 177 THR A N 1
ATOM 1103 C CA . THR A 1 177 ? 72.161 36.436 -1.764 1.00 14.54 177 THR A CA 1
ATOM 1104 C C . THR A 1 177 ? 72.182 37.046 -0.358 1.00 14.92 177 THR A C 1
ATOM 1105 O O . THR A 1 177 ? 71.404 36.653 0.513 1.00 14.36 177 THR A O 1
ATOM 1109 N N . PRO A 1 178 ? 73.075 38.022 -0.120 1.00 15.39 178 PRO A N 1
ATOM 1110 C CA . PRO A 1 178 ? 73.178 38.666 1.197 1.00 15.18 178 PRO A CA 1
ATOM 1111 C C . PRO A 1 178 ? 71.893 39.344 1.659 1.00 14.25 178 PRO A C 1
ATOM 1112 O O . PRO A 1 178 ? 71.187 39.960 0.866 1.00 14.86 178 PRO A O 1
ATOM 1116 N N . PHE A 1 179 ? 71.616 39.246 2.954 1.00 13.69 179 PHE A N 1
ATOM 1117 C CA . PHE A 1 179 ? 70.434 39.875 3.527 1.00 13.40 179 PHE A CA 1
ATOM 1118 C C . PHE A 1 179 ? 70.752 41.314 3.932 1.00 13.48 179 PHE A C 1
ATOM 1119 O O . PHE A 1 179 ? 71.811 41.580 4.499 1.00 14.31 179 PHE A O 1
ATOM 1127 N N . HIS A 1 180 ? 69.849 42.236 3.630 1.00 12.66 180 HIS A N 1
ATOM 1128 C CA . HIS A 1 180 ? 69.990 43.621 4.075 1.00 12.73 180 HIS A CA 1
ATOM 1129 C C . HIS A 1 180 ? 68.567 44.040 4.423 1.00 11.65 180 HIS A C 1
ATOM 1130 O O . HIS A 1 180 ? 67.958 44.858 3.728 1.00 11.86 180 HIS A O 1
ATOM 1137 N N . PRO A 1 181 ? 68.022 43.484 5.516 1.00 11.00 181 PRO A N 1
ATOM 1138 C CA . PRO A 1 181 ? 66.656 43.789 5.954 1.00 10.34 181 PRO A CA 1
ATOM 1139 C C . PRO A 1 181 ? 66.357 45.274 6.122 1.00 10.61 181 PRO A C 1
ATOM 1140 O O . PRO A 1 181 ? 67.194 46.045 6.606 1.00 10.94 181 PRO A O 1
ATOM 1144 N N . ARG A 1 182 ? 65.148 45.661 5.725 1.00 9.48 182 ARG A N 1
ATOM 1145 C CA . ARG A 1 182 ? 64.721 47.052 5.776 1.00 10.15 182 ARG A CA 1
ATOM 1146 C C . ARG A 1 182 ? 63.550 47.335 6.710 1.00 9.83 182 ARG A C 1
ATOM 1147 O O . ARG A 1 182 ? 62.945 48.408 6.645 1.00 9.95 182 ARG A O 1
ATOM 1155 N N . SER A 1 183 ? 63.236 46.379 7.585 1.00 9.80 183 SER A N 1
ATOM 1156 C CA . SER A 1 183 ? 62.153 46.546 8.551 1.00 9.25 183 SER A CA 1
ATOM 1157 C C . SER A 1 183 ? 62.360 45.625 9.746 1.00 9.00 183 SER A C 1
ATOM 1158 O O . SER A 1 183 ? 63.151 44.676 9.675 1.00 8.84 183 SER A O 1
ATOM 1161 N N . PRO A 1 184 ? 61.670 45.907 10.869 1.00 8.81 184 PRO A N 1
ATOM 1162 C CA . PRO A 1 184 ? 61.814 45.048 12.046 1.00 9.15 184 PRO A CA 1
ATOM 1163 C C . PRO A 1 184 ? 61.370 43.630 11.668 1.00 9.13 184 PRO A C 1
ATOM 1164 O O . PRO A 1 184 ? 61.990 42.650 12.065 1.00 9.53 184 PRO A O 1
ATOM 1168 N N . TYR A 1 185 ? 60.294 43.533 10.893 1.00 8.84 185 TYR A N 1
ATOM 1169 C CA . TYR A 1 185 ? 59.798 42.231 10.447 1.00 9.36 185 TYR A CA 1
ATOM 1170 C C . TYR A 1 185 ? 60.881 41.484 9.673 1.00 9.31 185 TYR A C 1
ATOM 1171 O O . TYR A 1 185 ? 61.144 40.295 9.911 1.00 9.76 185 TYR A O 1
ATOM 1180 N N . ALA A 1 186 ? 61.495 42.177 8.722 1.00 9.04 186 ALA A N 1
ATOM 1181 C CA . ALA A 1 186 ? 62.523 41.555 7.891 1.00 9.19 186 ALA A CA 1
ATOM 1182 C C . ALA A 1 186 ? 63.713 41.081 8.711 1.00 8.45 186 ALA A C 1
ATOM 1183 O O . ALA A 1 186 ? 64.215 39.972 8.507 1.00 7.87 186 ALA A O 1
ATOM 1185 N N . ALA A 1 187 ? 64.160 41.922 9.640 1.00 7.91 187 ALA A N 1
ATOM 1186 C CA . ALA A 1 187 ? 65.300 41.581 10.477 1.00 8.38 187 ALA A CA 1
ATOM 1187 C C . ALA A 1 187 ? 64.970 40.379 11.354 1.00 8.38 187 ALA A C 1
ATOM 1188 O O . ALA A 1 187 ? 65.818 39.514 11.582 1.00 8.49 187 ALA A O 1
ATOM 1190 N N . SER A 1 188 ? 63.731 40.322 11.829 1.00 8.26 188 SER A N 1
ATOM 1191 C CA . SER A 1 188 ? 63.301 39.217 12.677 1.00 7.85 188 SER A CA 1
ATOM 1192 C C . SER A 1 188 ? 63.239 37.927 11.864 1.00 7.39 188 SER A C 1
ATOM 1193 O O . SER A 1 188 ? 63.551 36.855 12.385 1.00 7.58 188 SER A O 1
ATOM 1196 N N . LYS A 1 189 ? 62.833 38.011 10.598 1.00 6.96 189 LYS A N 1
ATOM 1197 C CA . LYS A 1 189 ? 62.804 36.798 9.773 1.00 6.96 189 LYS A CA 1
ATOM 1198 C C . LYS A 1 189 ? 64.239 36.326 9.536 1.00 7.64 189 LYS A C 1
ATOM 1199 O O . LYS A 1 189 ? 64.509 35.119 9.499 1.00 7.03 189 LYS A O 1
ATOM 1205 N N . CYS A 1 190 ? 65.162 37.273 9.368 1.00 7.70 190 CYS A N 1
ATOM 1206 C CA . CYS A 1 190 ? 66.566 36.912 9.178 1.00 8.15 190 CYS A CA 1
ATOM 1207 C C . CYS A 1 190 ? 67.026 36.141 10.407 1.00 8.88 190 CYS A C 1
ATOM 1208 O O . CYS A 1 190 ? 67.747 35.143 10.292 1.00 8.71 190 CYS A O 1
ATOM 1211 N N . ALA A 1 191 ? 66.622 36.616 11.584 1.00 8.29 191 ALA A N 1
ATOM 1212 C CA . ALA A 1 191 ? 66.993 35.946 12.826 1.00 8.55 191 ALA A CA 1
ATOM 1213 C C . ALA A 1 191 ? 66.444 34.516 12.836 1.00 8.85 191 ALA A C 1
ATOM 1214 O O . ALA A 1 191 ? 67.182 33.577 13.114 1.00 8.42 191 ALA A O 1
ATOM 1216 N N . ALA A 1 192 ? 65.155 34.363 12.525 1.00 8.56 192 ALA A N 1
ATOM 1217 C CA . ALA A 1 192 ? 64.520 33.040 12.507 1.00 9.07 192 ALA A CA 1
ATOM 1218 C C . ALA A 1 192 ? 65.231 32.124 11.511 1.00 9.04 192 ALA A C 1
ATOM 1219 O O . ALA A 1 192 ? 65.386 30.926 11.748 1.00 8.60 192 ALA A O 1
ATOM 1221 N N . HIS A 1 193 ? 65.643 32.695 10.387 1.00 8.89 193 HIS A N 1
ATOM 1222 C CA . HIS A 1 193 ? 66.342 31.929 9.359 1.00 10.36 193 HIS A CA 1
ATOM 1223 C C . HIS A 1 193 ? 67.616 31.336 9.946 1.00 10.08 193 HIS A C 1
ATOM 1224 O O . HIS A 1 193 ? 67.870 30.136 9.831 1.00 10.69 193 HIS A O 1
ATOM 1231 N N . TRP A 1 194 ? 68.421 32.185 10.576 1.00 10.27 194 TRP A N 1
ATOM 1232 C CA . TRP A 1 194 ? 69.667 31.723 11.154 1.00 10.45 194 TRP A CA 1
ATOM 1233 C C . TRP A 1 194 ? 69.500 30.803 12.362 1.00 9.89 194 TRP A C 1
ATOM 1234 O O . TRP A 1 194 ? 70.321 29.909 12.562 1.00 9.78 194 TRP A O 1
ATOM 1255 N N . TYR A 1 195 ? 68.452 30.993 13.160 1.00 9.53 195 TYR A N 1
ATOM 1256 C CA . TYR A 1 195 ? 68.217 30.085 14.292 1.00 8.33 195 TYR A CA 1
ATOM 1257 C C . TYR A 1 195 ? 67.916 28.700 13.707 1.00 8.58 195 TYR A C 1
ATOM 1258 O O . TYR A 1 195 ? 68.351 27.672 14.227 1.00 8.18 195 TYR A O 1
ATOM 1267 N N . THR A 1 196 ? 67.164 28.685 12.613 1.00 8.57 196 THR A N 1
ATOM 1268 C CA . THR A 1 196 ? 66.777 27.435 11.960 1.00 8.87 196 THR A CA 1
ATOM 1269 C C . THR A 1 196 ? 67.986 26.736 11.323 1.00 9.51 196 THR A C 1
ATOM 1270 O O . THR A 1 196 ? 68.167 25.524 11.485 1.00 8.69 196 THR A O 1
ATOM 1274 N N . VAL A 1 197 ? 68.815 27.496 10.611 1.00 9.24 197 VAL A N 1
ATOM 1275 C CA . VAL A 1 197 ? 70.022 26.933 10.011 1.00 10.31 197 VAL A CA 1
ATOM 1276 C C . VAL A 1 197 ? 70.906 26.372 11.124 1.00 10.64 197 VAL A C 1
ATOM 1277 O O . VAL A 1 197 ? 71.475 25.285 10.991 1.00 10.81 197 VAL A O 1
ATOM 1281 N N . ASN A 1 198 ? 71.015 27.113 12.223 1.00 10.26 198 ASN A N 1
ATOM 1282 C CA . ASN A 1 198 ? 71.851 26.682 13.338 1.00 10.84 198 ASN A CA 1
ATOM 1283 C C . ASN A 1 198 ? 71.361 25.373 13.963 1.00 10.57 198 ASN A C 1
ATOM 1284 O O . ASN A 1 198 ? 72.178 24.516 14.306 1.00 11.23 198 ASN A O 1
ATOM 1289 N N . TYR A 1 199 ? 70.048 25.200 14.119 1.00 10.13 199 TYR A N 1
ATOM 1290 C CA . TYR A 1 199 ? 69.568 23.948 14.714 1.00 10.67 199 TYR A CA 1
ATOM 1291 C C . TYR A 1 199 ? 69.851 22.758 13.794 1.00 11.45 199 TYR A C 1
ATOM 1292 O O . TYR A 1 199 ? 70.108 21.638 14.257 1.00 11.55 199 TYR A O 1
ATOM 1301 N N . ARG A 1 200 ? 69.832 23.009 12.490 1.00 11.36 200 ARG A N 1
ATOM 1302 C CA . ARG A 1 200 ? 70.141 21.971 11.510 1.00 11.45 200 ARG A CA 1
ATOM 1303 C C . ARG A 1 200 ? 71.632 21.616 11.600 1.00 11.97 200 ARG A C 1
ATOM 1304 O O . ARG A 1 200 ? 72.005 20.441 11.687 1.00 11.23 200 ARG A O 1
ATOM 1312 N N . GLU A 1 201 ? 72.483 22.638 11.579 1.00 11.62 201 GLU A N 1
ATOM 1313 C CA . GLU A 1 201 ? 73.930 22.422 11.626 1.00 12.63 201 GLU A CA 1
ATOM 1314 C C . GLU A 1 201 ? 74.469 21.911 12.960 1.00 13.15 201 GLU A C 1
ATOM 1315 O O . GLU A 1 201 ? 75.357 21.048 12.989 1.00 12.91 201 GLU A O 1
ATOM 1321 N N . ALA A 1 202 ? 73.930 22.423 14.057 1.00 12.53 202 ALA A N 1
ATOM 1322 C CA . ALA A 1 202 ? 74.400 22.029 15.380 1.00 13.52 202 ALA A CA 1
ATOM 1323 C C . ALA A 1 202 ? 73.818 20.726 15.906 1.00 13.46 202 ALA A C 1
ATOM 1324 O O . ALA A 1 202 ? 74.517 19.947 16.554 1.00 14.63 202 ALA A O 1
ATOM 1326 N N . TYR A 1 203 ? 72.546 20.485 15.624 1.00 13.60 203 TYR A N 1
ATOM 1327 C CA . TYR A 1 203 ? 71.878 19.300 16.148 1.00 13.95 203 TYR A CA 1
ATOM 1328 C C . TYR A 1 203 ? 71.448 18.263 15.127 1.00 14.32 203 TYR A C 1
ATOM 1329 O O . TYR A 1 203 ? 70.961 17.193 15.497 1.00 14.14 203 TYR A O 1
ATOM 1338 N N . GLY A 1 204 ? 71.613 18.574 13.849 1.00 14.24 204 GLY A N 1
ATOM 1339 C CA . GLY A 1 204 ? 71.202 17.632 12.824 1.00 14.38 204 GLY A CA 1
ATOM 1340 C C . GLY A 1 204 ? 69.693 17.578 12.657 1.00 14.58 204 GLY A C 1
ATOM 1341 O O . GLY A 1 204 ? 69.155 16.621 12.096 1.00 13.98 204 GLY A O 1
ATOM 1342 N N . LEU A 1 205 ? 68.996 18.601 13.147 1.00 13.66 205 LEU A N 1
ATOM 1343 C CA . LEU A 1 205 ? 67.542 18.642 13.016 1.00 13.35 205 LEU A CA 1
ATOM 1344 C C . LEU A 1 205 ? 67.201 18.760 11.537 1.00 13.39 205 LEU A C 1
ATOM 1345 O O . LEU A 1 205 ? 67.851 19.512 10.806 1.00 13.91 205 LEU A O 1
ATOM 1350 N N . PHE A 1 206 ? 66.204 18.008 11.080 1.00 12.89 206 PHE A N 1
ATOM 1351 C CA . PHE A 1 206 ? 65.798 18.102 9.683 1.00 13.27 206 PHE A CA 1
ATOM 1352 C C . PHE A 1 206 ? 64.947 19.369 9.638 1.00 13.31 206 PHE A C 1
ATOM 1353 O O . PHE A 1 206 ? 63.723 19.321 9.791 1.00 13.57 206 PHE A O 1
ATOM 1361 N N . ALA A 1 207 ? 65.614 20.504 9.451 1.00 13.03 207 ALA A N 1
ATOM 1362 C CA . ALA A 1 207 ? 64.942 21.799 9.417 1.00 11.89 207 ALA A CA 1
ATOM 1363 C C . ALA A 1 207 ? 65.257 22.509 8.111 1.00 11.76 207 ALA A C 1
ATOM 1364 O O . ALA A 1 207 ? 66.427 22.670 7.746 1.00 12.02 207 ALA A O 1
ATOM 1366 N N . CYS A 1 208 ? 64.207 22.921 7.408 1.00 10.96 208 CYS A N 1
ATOM 1367 C CA . CYS A 1 208 ? 64.344 23.602 6.128 1.00 11.71 208 CYS A CA 1
ATOM 1368 C C . CYS A 1 208 ? 63.793 25.014 6.200 1.00 11.46 208 CYS A C 1
ATOM 1369 O O . CYS A 1 208 ? 62.779 25.253 6.858 1.00 11.27 208 CYS A O 1
ATOM 1372 N N . ASN A 1 209 ? 64.460 25.933 5.514 1.00 11.04 209 ASN A N 1
ATOM 1373 C CA . ASN A 1 209 ? 63.989 27.310 5.434 1.00 11.06 209 ASN A CA 1
ATOM 1374 C C . ASN A 1 209 ? 63.437 27.528 4.042 1.00 10.52 209 ASN A C 1
ATOM 1375 O O . ASN A 1 209 ? 64.170 27.416 3.058 1.00 11.13 209 ASN A O 1
ATOM 1380 N N . GLY A 1 210 ? 62.146 27.822 3.957 1.00 11.03 210 GLY A N 1
ATOM 1381 C CA . GLY A 1 210 ? 61.558 28.131 2.672 1.00 10.90 210 GLY A CA 1
ATOM 1382 C C . GLY A 1 210 ? 61.710 29.633 2.521 1.00 11.48 210 GLY A C 1
ATOM 1383 O O . GLY A 1 210 ? 61.180 30.388 3.337 1.00 11.85 210 GLY A O 1
ATOM 1384 N N . ILE A 1 211 ? 62.462 30.080 1.520 1.00 11.02 211 ILE A N 1
ATOM 1385 C CA . ILE A 1 211 ? 62.637 31.507 1.306 1.00 11.06 211 ILE A CA 1
ATOM 1386 C C . ILE A 1 211 ? 61.627 31.861 0.230 1.00 11.10 211 ILE A C 1
ATOM 1387 O O . ILE A 1 211 ? 61.949 31.916 -0.954 1.00 12.38 211 ILE A O 1
ATOM 1392 N N . LEU A 1 212 ? 60.383 32.065 0.653 1.00 11.06 212 LEU A N 1
ATOM 1393 C CA . LEU A 1 212 ? 59.316 32.364 -0.281 1.00 10.78 212 LEU A CA 1
ATOM 1394 C C . LEU A 1 212 ? 59.165 33.842 -0.605 1.00 10.59 212 LEU A C 1
ATOM 1395 O O . LEU A 1 212 ? 59.245 34.705 0.272 1.00 10.97 212 LEU A O 1
ATOM 1400 N N . PHE A 1 213 ? 58.987 34.128 -1.887 1.00 10.48 213 PHE A N 1
ATOM 1401 C CA . PHE A 1 213 ? 58.770 35.492 -2.315 1.00 10.50 213 PHE A CA 1
ATOM 1402 C C . PHE A 1 213 ? 57.271 35.733 -2.165 1.00 10.95 213 PHE A C 1
ATOM 1403 O O . PHE A 1 213 ? 56.514 34.785 -1.922 1.00 11.13 213 PHE A O 1
ATOM 1411 N N . ASN A 1 214 ? 56.841 36.986 -2.285 1.00 11.07 214 ASN A N 1
ATOM 1412 C CA . ASN A 1 214 ? 55.436 37.330 -2.113 1.00 11.16 214 ASN A CA 1
ATOM 1413 C C . ASN A 1 214 ? 54.459 36.374 -2.792 1.00 10.71 214 ASN A C 1
ATOM 1414 O O . ASN A 1 214 ? 54.597 36.070 -3.970 1.00 10.72 214 ASN A O 1
ATOM 1419 N N . HIS A 1 215 ? 53.472 35.903 -2.042 1.00 10.87 215 HIS A N 1
ATOM 1420 C CA . HIS A 1 215 ? 52.443 35.053 -2.626 1.00 10.81 215 HIS A CA 1
ATOM 1421 C C . HIS A 1 215 ? 51.090 35.508 -2.102 1.00 11.31 215 HIS A C 1
ATOM 1422 O O . HIS A 1 215 ? 50.894 35.736 -0.894 1.00 10.60 215 HIS A O 1
ATOM 1429 N N . GLU A 1 216 ? 50.165 35.651 -3.042 1.00 11.23 216 GLU A N 1
ATOM 1430 C CA . GLU A 1 216 ? 48.836 36.157 -2.773 1.00 11.47 216 GLU A CA 1
ATOM 1431 C C . GLU A 1 216 ? 47.756 35.145 -3.140 1.00 11.30 216 GLU A C 1
ATOM 1432 O O . GLU A 1 216 ? 48.051 34.046 -3.611 1.00 11.62 216 GLU A O 1
ATOM 1438 N N . SER A 1 217 ? 46.505 35.541 -2.934 1.00 11.13 217 SER A N 1
ATOM 1439 C CA . SER A 1 217 ? 45.360 34.678 -3.216 1.00 10.83 217 SER A CA 1
ATOM 1440 C C . SER A 1 217 ? 44.099 35.426 -2.812 1.00 10.91 217 SER A C 1
ATOM 1441 O O . SER A 1 217 ? 44.168 36.539 -2.282 1.00 10.77 217 SER A O 1
ATOM 1444 N N . PRO A 1 218 ? 42.926 34.826 -3.056 1.00 11.22 218 PRO A N 1
ATOM 1445 C CA . PRO A 1 218 ? 41.682 35.496 -2.667 1.00 11.08 218 PRO A CA 1
ATOM 1446 C C . PRO A 1 218 ? 41.563 35.531 -1.133 1.00 11.57 218 PRO A C 1
ATOM 1447 O O . PRO A 1 218 ? 40.649 36.156 -0.594 1.00 12.65 218 PRO A O 1
ATOM 1451 N N . ARG A 1 219 ? 42.483 34.857 -0.441 1.00 10.66 219 ARG A N 1
ATOM 1452 C CA . ARG A 1 219 ? 42.472 34.814 1.027 1.00 10.84 219 ARG A CA 1
ATOM 1453 C C . ARG A 1 219 ? 43.544 35.707 1.649 1.00 10.90 219 ARG A C 1
ATOM 1454 O O . ARG A 1 219 ? 43.695 35.744 2.871 1.00 10.96 219 ARG A O 1
ATOM 1462 N N . ARG A 1 220 ? 44.294 36.407 0.804 1.00 10.70 220 ARG A N 1
ATOM 1463 C CA . ARG A 1 220 ? 45.351 37.310 1.260 1.00 10.62 220 ARG A CA 1
ATOM 1464 C C . ARG A 1 220 ? 44.767 38.381 2.187 1.00 10.87 220 ARG A C 1
ATOM 1465 O O . ARG A 1 220 ? 43.645 38.837 1.979 1.00 10.69 220 ARG A O 1
ATOM 1473 N N . GLY A 1 221 ? 45.520 38.770 3.214 1.00 10.63 221 GLY A N 1
ATOM 1474 C CA . GLY A 1 221 ? 45.044 39.803 4.124 1.00 11.06 221 GLY A CA 1
ATOM 1475 C C . GLY A 1 221 ? 44.745 41.075 3.341 1.00 11.69 221 GLY A C 1
ATOM 1476 O O . GLY A 1 221 ? 45.493 41.435 2.434 1.00 10.22 221 GLY A O 1
ATOM 1477 N N . GLU A 1 222 ? 43.662 41.763 3.690 1.00 12.77 222 GLU A N 1
ATOM 1478 C CA . GLU A 1 222 ? 43.277 42.970 2.968 1.00 14.35 222 GLU A CA 1
ATOM 1479 C C . GLU A 1 222 ? 44.204 44.168 3.160 1.00 14.97 222 GLU A C 1
ATOM 1480 O O . GLU A 1 222 ? 44.072 45.173 2.456 1.00 15.10 222 GLU A O 1
ATOM 1486 N N . ASN A 1 223 ? 45.147 44.056 4.095 1.00 13.79 223 ASN A N 1
ATOM 1487 C CA . ASN A 1 223 ? 46.095 45.143 4.352 1.00 13.75 223 ASN A CA 1
ATOM 1488 C C . ASN A 1 223 ? 47.329 45.039 3.457 1.00 12.66 223 ASN A C 1
ATOM 1489 O O . ASN A 1 223 ? 48.174 45.940 3.455 1.00 12.24 223 ASN A O 1
ATOM 1494 N N . PHE A 1 224 ? 47.455 43.938 2.710 1.00 11.92 224 PHE A N 1
ATOM 1495 C CA . PHE A 1 224 ? 48.581 43.792 1.785 1.00 10.79 224 PHE A CA 1
ATOM 1496 C C . PHE A 1 224 ? 48.157 44.462 0.476 1.00 11.61 224 PHE A C 1
ATOM 1497 O O . PHE A 1 224 ? 46.971 44.478 0.137 1.00 10.96 224 PHE A O 1
ATOM 1505 N N . VAL A 1 225 ? 49.117 45.011 -0.264 1.00 11.29 225 VAL A N 1
ATOM 1506 C CA . VAL A 1 225 ? 48.773 45.788 -1.453 1.00 11.47 225 VAL A CA 1
ATOM 1507 C C . VAL A 1 225 ? 47.933 45.126 -2.542 1.00 10.88 225 VAL A C 1
ATOM 1508 O O . VAL A 1 225 ? 47.020 45.752 -3.084 1.00 10.18 225 VAL A O 1
ATOM 1512 N N . THR A 1 226 ? 48.203 43.862 -2.847 1.00 10.32 226 THR A N 1
ATOM 1513 C CA . THR A 1 226 ? 47.457 43.181 -3.899 1.00 10.34 226 THR A CA 1
ATOM 1514 C C . THR A 1 226 ? 45.981 43.046 -3.544 1.00 11.07 226 THR A C 1
ATOM 1515 O O . THR A 1 226 ? 45.109 43.445 -4.325 1.00 10.55 226 THR A O 1
ATOM 1519 N N . ARG A 1 227 ? 45.703 42.505 -2.358 1.00 10.70 227 ARG A N 1
ATOM 1520 C CA . ARG A 1 227 ? 44.326 42.315 -1.907 1.00 10.27 227 ARG A CA 1
ATOM 1521 C C . ARG A 1 227 ? 43.653 43.663 -1.667 1.00 10.43 227 ARG A C 1
ATOM 1522 O O . ARG A 1 227 ? 42.460 43.821 -1.918 1.00 10.60 227 ARG A O 1
ATOM 1530 N N . LYS A 1 228 ? 44.413 44.635 -1.173 1.00 10.23 228 LYS A N 1
ATOM 1531 C CA . LYS A 1 228 ? 43.854 45.960 -0.938 1.00 10.81 228 LYS A CA 1
ATOM 1532 C C . LYS A 1 228 ? 43.329 46.498 -2.270 1.00 11.17 228 LYS A C 1
ATOM 1533 O O . LYS A 1 228 ? 42.241 47.075 -2.337 1.00 11.94 228 LYS A O 1
ATOM 1539 N N . ILE A 1 229 ? 44.101 46.285 -3.334 1.00 11.39 229 ILE A N 1
ATOM 1540 C CA . ILE A 1 229 ? 43.708 46.753 -4.661 1.00 11.45 229 ILE A CA 1
ATOM 1541 C C . ILE A 1 229 ? 42.500 46.003 -5.228 1.00 12.44 229 ILE A C 1
ATOM 1542 O O . ILE A 1 229 ? 41.531 46.626 -5.679 1.00 12.43 229 ILE A O 1
ATOM 1547 N N . THR A 1 230 ? 42.535 44.673 -5.205 1.00 12.40 230 THR A N 1
ATOM 1548 C CA . THR A 1 230 ? 41.411 43.929 -5.764 1.00 12.28 230 THR A CA 1
ATOM 1549 C C . THR A 1 230 ? 40.115 44.094 -4.966 1.00 13.02 230 THR A C 1
ATOM 1550 O O . THR A 1 230 ? 39.025 44.093 -5.546 1.00 12.88 230 THR A O 1
ATOM 1554 N N . ARG A 1 231 ? 40.224 44.261 -3.649 1.00 12.80 231 ARG A N 1
ATOM 1555 C CA . ARG A 1 231 ? 39.035 44.447 -2.816 1.00 13.74 231 ARG A CA 1
ATOM 1556 C C . ARG A 1 231 ? 38.405 45.792 -3.191 1.00 14.08 231 ARG A C 1
ATOM 1557 O O . ARG A 1 231 ? 37.192 45.895 -3.405 1.00 13.22 231 ARG A O 1
ATOM 1565 N N . ALA A 1 232 ? 39.241 46.822 -3.275 1.00 13.36 232 ALA A N 1
ATOM 1566 C CA . ALA A 1 232 ? 38.762 48.159 -3.619 1.00 13.51 232 ALA A CA 1
ATOM 1567 C C . ALA A 1 232 ? 38.193 48.182 -5.036 1.00 13.66 232 ALA A C 1
ATOM 1568 O O . ALA A 1 232 ? 37.153 48.790 -5.286 1.00 14.21 232 ALA A O 1
ATOM 1570 N N . LEU A 1 233 ? 38.873 47.515 -5.961 1.00 13.42 233 LEU A N 1
ATOM 1571 C CA . LEU A 1 233 ? 38.421 47.481 -7.346 1.00 14.20 233 LEU A CA 1
ATOM 1572 C C . LEU A 1 233 ? 37.018 46.898 -7.442 1.00 14.98 233 LEU A C 1
ATOM 1573 O O . LEU A 1 233 ? 36.154 47.430 -8.147 1.00 14.48 233 LEU A O 1
ATOM 1578 N N . GLY A 1 234 ? 36.796 45.797 -6.734 1.00 15.30 234 GLY A N 1
ATOM 1579 C CA . GLY A 1 234 ? 35.481 45.182 -6.748 1.00 16.43 234 GLY A CA 1
ATOM 1580 C C . GLY A 1 234 ? 34.418 46.149 -6.266 1.00 17.04 234 GLY A C 1
ATOM 1581 O O . GLY A 1 234 ? 33.359 46.275 -6.886 1.00 17.86 234 GLY A O 1
ATOM 1582 N N . ARG A 1 235 ? 34.697 46.834 -5.159 1.00 17.50 235 ARG A N 1
ATOM 1583 C CA . ARG A 1 235 ? 33.763 47.792 -4.588 1.00 18.01 235 ARG A CA 1
ATOM 1584 C C . ARG A 1 235 ? 33.565 48.995 -5.512 1.00 18.21 235 ARG A C 1
ATOM 1585 O O . ARG A 1 235 ? 32.460 49.528 -5.615 1.00 18.72 235 ARG A O 1
ATOM 1593 N N . ILE A 1 236 ? 34.629 49.425 -6.182 1.00 18.22 236 ILE A N 1
ATOM 1594 C CA . ILE A 1 236 ? 34.520 50.553 -7.107 1.00 18.41 236 ILE A CA 1
ATOM 1595 C C . ILE A 1 236 ? 33.642 50.153 -8.295 1.00 19.06 236 ILE A C 1
ATOM 1596 O O . ILE A 1 236 ? 32.790 50.921 -8.748 1.00 19.22 236 ILE A O 1
ATOM 1601 N N . LYS A 1 237 ? 33.841 48.934 -8.784 1.00 19.39 237 LYS A N 1
ATOM 1602 C CA . LYS A 1 237 ? 33.087 48.434 -9.923 1.00 20.82 237 LYS A CA 1
ATOM 1603 C C . LYS A 1 237 ? 31.578 48.404 -9.668 1.00 21.44 237 LYS A C 1
ATOM 1604 O O . LYS A 1 237 ? 30.789 48.677 -10.578 1.00 21.68 237 LYS A O 1
ATOM 1610 N N . VAL A 1 238 ? 31.175 48.072 -8.443 1.00 21.57 238 VAL A N 1
ATOM 1611 C CA . VAL A 1 238 ? 29.753 48.011 -8.113 1.00 22.44 238 VAL A CA 1
ATOM 1612 C C . VAL A 1 238 ? 29.189 49.304 -7.525 1.00 23.00 238 VAL A C 1
ATOM 1613 O O . VAL A 1 238 ? 27.996 49.377 -7.227 1.00 23.26 238 VAL A O 1
ATOM 1617 N N . GLY A 1 239 ? 30.040 50.312 -7.352 1.00 23.02 239 GLY A N 1
ATOM 1618 C CA . GLY A 1 239 ? 29.581 51.586 -6.824 1.00 23.86 239 GLY A CA 1
ATOM 1619 C C . GLY A 1 239 ? 29.602 51.785 -5.321 1.00 23.95 239 GLY A C 1
ATOM 1620 O O . GLY A 1 239 ? 29.003 52.741 -4.825 1.00 24.75 239 GLY A O 1
ATOM 1621 N N . LEU A 1 240 ? 30.284 50.904 -4.593 1.00 23.36 240 LEU A N 1
ATOM 1622 C CA . LEU A 1 240 ? 30.363 51.017 -3.135 1.00 23.26 240 LEU A CA 1
ATOM 1623 C C . LEU A 1 240 ? 31.562 51.834 -2.668 1.00 22.61 240 LEU A C 1
ATOM 1624 O O . LEU A 1 240 ? 31.641 52.209 -1.500 1.00 23.09 240 LEU A O 1
ATOM 1629 N N . GLN A 1 241 ? 32.490 52.098 -3.582 1.00 21.69 241 GLN A N 1
ATOM 1630 C CA . GLN A 1 241 ? 33.696 52.859 -3.267 1.00 21.09 241 GLN A CA 1
ATOM 1631 C C . GLN A 1 241 ? 34.054 53.702 -4.489 1.00 21.12 241 GLN A C 1
ATOM 1632 O O . GLN A 1 241 ? 33.753 53.318 -5.621 1.00 20.91 241 GLN A O 1
ATOM 1638 N N . THR A 1 242 ? 34.686 54.850 -4.270 1.00 21.45 242 THR A N 1
ATOM 1639 C CA . THR A 1 242 ? 35.043 55.719 -5.384 1.00 22.44 242 THR A CA 1
ATOM 1640 C C . THR A 1 242 ? 36.520 56.059 -5.445 1.00 21.90 242 THR A C 1
ATOM 1641 O O . THR A 1 242 ? 37.021 56.486 -6.486 1.00 22.27 242 THR A O 1
ATOM 1645 N N . LYS A 1 243 ? 37.222 55.865 -4.336 1.00 21.66 243 LYS A N 1
ATOM 1646 C CA . LYS A 1 243 ? 38.643 56.182 -4.300 1.00 20.98 243 LYS A CA 1
ATOM 1647 C C . LYS A 1 243 ? 39.468 55.064 -3.682 1.00 20.11 243 LYS A C 1
ATOM 1648 O O . LYS A 1 243 ? 38.980 54.326 -2.828 1.00 19.32 243 LYS A O 1
ATOM 1654 N N . LEU A 1 244 ? 40.713 54.951 -4.135 1.00 18.89 244 LEU A N 1
ATOM 1655 C CA . LEU A 1 244 ? 41.654 53.950 -3.639 1.00 17.67 244 LEU A CA 1
ATOM 1656 C C . LEU A 1 244 ? 42.948 54.682 -3.295 1.00 17.18 244 LEU A C 1
ATOM 1657 O O . LEU A 1 244 ? 43.606 55.240 -4.170 1.00 17.30 244 LEU A O 1
ATOM 1662 N N . PHE A 1 245 ? 43.297 54.683 -2.014 1.00 17.02 245 PHE A N 1
ATOM 1663 C CA . PHE A 1 245 ? 44.499 55.359 -1.552 1.00 16.71 245 PHE A CA 1
ATOM 1664 C C . PHE A 1 245 ? 45.659 54.393 -1.391 1.00 16.30 245 PHE A C 1
ATOM 1665 O O . PHE A 1 245 ? 45.552 53.391 -0.677 1.00 14.98 245 PHE A O 1
ATOM 1673 N N . LEU A 1 246 ? 46.766 54.706 -2.057 1.00 14.81 246 LEU A N 1
ATOM 1674 C CA . LEU A 1 246 ? 47.956 53.866 -2.013 1.00 14.26 246 LEU A CA 1
ATOM 1675 C C . LEU A 1 246 ? 49.216 54.682 -1.746 1.00 14.36 246 LEU A C 1
ATOM 1676 O O . LEU A 1 246 ? 49.166 55.912 -1.653 1.00 14.82 246 LEU A O 1
ATOM 1681 N N . GLY A 1 247 ? 50.341 53.982 -1.624 1.00 14.06 247 GLY A N 1
ATOM 1682 C CA . GLY A 1 247 ? 51.610 54.636 -1.370 1.00 14.55 247 GLY A CA 1
ATOM 1683 C C . GLY A 1 247 ? 52.543 54.608 -2.564 1.00 14.44 247 GLY A C 1
ATOM 1684 O O . GLY A 1 247 ? 52.284 55.257 -3.576 1.00 14.37 247 GLY A O 1
ATOM 1685 N N . ASN A 1 248 ? 53.624 53.843 -2.438 1.00 14.28 248 ASN A N 1
ATOM 1686 C CA . ASN A 1 248 ? 54.641 53.721 -3.478 1.00 14.77 248 ASN A CA 1
ATOM 1687 C C . ASN A 1 248 ? 54.237 52.752 -4.585 1.00 15.20 248 ASN A C 1
ATOM 1688 O O . ASN A 1 248 ? 54.247 51.533 -4.391 1.00 15.00 248 ASN A O 1
ATOM 1693 N N . LEU A 1 249 ? 53.888 53.294 -5.750 1.00 14.78 249 LEU A N 1
ATOM 1694 C CA . LEU A 1 249 ? 53.464 52.455 -6.867 1.00 15.08 249 LEU A CA 1
ATOM 1695 C C . LEU A 1 249 ? 54.619 51.881 -7.673 1.00 14.57 249 LEU A C 1
ATOM 1696 O O . LEU A 1 249 ? 54.412 51.028 -8.535 1.00 14.35 249 LEU A O 1
ATOM 1701 N N . GLN A 1 250 ? 55.836 52.345 -7.400 1.00 14.80 250 GLN A N 1
ATOM 1702 C CA . GLN A 1 250 ? 56.980 51.869 -8.157 1.00 15.26 250 GLN A CA 1
ATOM 1703 C C . GLN A 1 250 ? 57.730 50.693 -7.543 1.00 15.07 250 GLN A C 1
ATOM 1704 O O . GLN A 1 250 ? 58.704 50.200 -8.120 1.00 14.69 250 GLN A O 1
ATOM 1710 N N . ALA A 1 251 ? 57.275 50.228 -6.382 1.00 14.16 251 ALA A N 1
ATOM 1711 C CA . ALA A 1 251 ? 57.902 49.068 -5.756 1.00 14.06 251 ALA A CA 1
ATOM 1712 C C . ALA A 1 251 ? 57.635 47.878 -6.671 1.00 13.65 251 ALA A C 1
ATOM 1713 O O . ALA A 1 251 ? 56.526 47.729 -7.179 1.00 13.39 251 ALA A O 1
ATOM 1715 N N . SER A 1 252 ? 58.640 47.029 -6.871 1.00 13.17 252 SER A N 1
ATOM 1716 C CA . SER A 1 252 ? 58.481 45.867 -7.744 1.00 12.87 252 SER A CA 1
ATOM 1717 C C . SER A 1 252 ? 58.582 44.574 -6.945 1.00 12.58 252 SER A C 1
ATOM 1718 O O . SER A 1 252 ? 59.476 44.408 -6.111 1.00 11.61 252 SER A O 1
ATOM 1721 N N . ARG A 1 253 ? 57.656 43.658 -7.212 1.00 11.80 253 ARG A N 1
ATOM 1722 C CA . ARG A 1 253 ? 57.616 42.388 -6.508 1.00 12.45 253 ARG A CA 1
ATOM 1723 C C . ARG A 1 253 ? 57.417 41.195 -7.430 1.00 12.29 253 ARG A C 1
ATOM 1724 O O . ARG A 1 253 ? 56.918 41.322 -8.553 1.00 12.42 253 ARG A O 1
ATOM 1732 N N . ASP A 1 254 ? 57.821 40.042 -6.914 1.00 12.00 254 ASP A N 1
ATOM 1733 C CA . ASP A 1 254 ? 57.692 38.743 -7.563 1.00 12.17 254 ASP A CA 1
ATOM 1734 C C . ASP A 1 254 ? 56.455 38.196 -6.837 1.00 12.32 254 ASP A C 1
ATOM 1735 O O . ASP A 1 254 ? 56.514 37.889 -5.647 1.00 11.63 254 ASP A O 1
ATOM 1740 N N . TRP A 1 255 ? 55.325 38.124 -7.543 1.00 12.29 255 TRP A N 1
ATOM 1741 C CA . TRP A 1 255 ? 54.068 37.656 -6.948 1.00 12.37 255 TRP A CA 1
ATOM 1742 C C . TRP A 1 255 ? 53.583 36.314 -7.490 1.00 12.89 255 TRP A C 1
ATOM 1743 O O . TRP A 1 255 ? 53.355 36.176 -8.695 1.00 12.72 255 TRP A O 1
ATOM 1754 N N . GLY A 1 256 ? 53.415 35.344 -6.593 1.00 12.66 256 GLY A N 1
ATOM 1755 C CA . GLY A 1 256 ? 52.935 34.025 -6.983 1.00 12.54 256 GLY A CA 1
ATOM 1756 C C . GLY A 1 256 ? 51.653 33.674 -6.239 1.00 12.70 256 GLY A C 1
ATOM 1757 O O . GLY A 1 256 ? 51.177 34.453 -5.413 1.00 12.62 256 GLY A O 1
ATOM 1758 N N . PHE A 1 257 ? 51.089 32.504 -6.529 1.00 12.38 257 PHE A N 1
ATOM 1759 C CA . PHE A 1 257 ? 49.854 32.057 -5.887 1.00 11.83 257 PHE A CA 1
ATOM 1760 C C . PHE A 1 257 ? 50.128 31.212 -4.639 1.00 11.23 257 PHE A C 1
ATOM 1761 O O . PHE A 1 257 ? 50.854 30.225 -4.694 1.00 11.67 257 PHE A O 1
ATOM 1769 N N . ALA A 1 258 ? 49.526 31.593 -3.514 1.00 11.21 258 ALA A N 1
ATOM 1770 C CA . ALA A 1 258 ? 49.738 30.861 -2.264 1.00 11.68 258 ALA A CA 1
ATOM 1771 C C . ALA A 1 258 ? 49.461 29.359 -2.401 1.00 12.13 258 ALA A C 1
ATOM 1772 O O . ALA A 1 258 ? 50.182 28.540 -1.840 1.00 11.95 258 ALA A O 1
ATOM 1774 N N . GLY A 1 259 ? 48.412 29.001 -3.137 1.00 13.00 259 GLY A N 1
ATOM 1775 C CA . GLY A 1 259 ? 48.100 27.591 -3.312 1.00 13.72 259 GLY A CA 1
ATOM 1776 C C . GLY A 1 259 ? 49.247 26.789 -3.912 1.00 14.51 259 GLY A C 1
ATOM 1777 O O . GLY A 1 259 ? 49.455 25.620 -3.557 1.00 15.15 259 GLY A O 1
ATOM 1778 N N . ASP A 1 260 ? 49.988 27.404 -4.830 1.00 14.60 260 ASP A N 1
ATOM 1779 C CA . ASP A 1 260 ? 51.126 26.745 -5.475 1.00 14.32 260 ASP A CA 1
ATOM 1780 C C . ASP A 1 260 ? 52.305 26.618 -4.515 1.00 13.71 260 ASP A C 1
ATOM 1781 O O . ASP A 1 260 ? 52.999 25.603 -4.482 1.00 13.95 260 ASP A O 1
ATOM 1786 N N . TYR A 1 261 ? 52.530 27.676 -3.742 1.00 13.09 261 TYR A N 1
ATOM 1787 C CA . TYR A 1 261 ? 53.664 27.735 -2.833 1.00 12.56 261 TYR A CA 1
ATOM 1788 C C . TYR A 1 261 ? 53.647 26.771 -1.656 1.00 12.65 261 TYR A C 1
ATOM 1789 O O . TYR A 1 261 ? 54.699 26.283 -1.256 1.00 12.17 261 TYR A O 1
ATOM 1798 N N . VAL A 1 262 ? 52.476 26.479 -1.102 1.00 12.73 262 VAL A N 1
ATOM 1799 C CA . VAL A 1 262 ? 52.440 25.564 0.031 1.00 13.15 262 VAL A CA 1
ATOM 1800 C C . VAL A 1 262 ? 52.907 24.171 -0.391 1.00 13.61 262 VAL A C 1
ATOM 1801 O O . VAL A 1 262 ? 53.421 23.411 0.426 1.00 13.58 262 VAL A O 1
ATOM 1805 N N . GLU A 1 263 ? 52.741 23.841 -1.670 1.00 14.17 263 GLU A N 1
ATOM 1806 C CA . GLU A 1 263 ? 53.194 22.544 -2.172 1.00 15.07 263 GLU A CA 1
ATOM 1807 C C . GLU A 1 263 ? 54.714 22.461 -2.027 1.00 13.82 263 GLU A C 1
ATOM 1808 O O . GLU A 1 263 ? 55.266 21.413 -1.685 1.00 12.98 263 GLU A O 1
ATOM 1814 N N . ALA A 1 264 ? 55.389 23.576 -2.284 1.00 13.15 264 ALA A N 1
ATOM 1815 C CA . ALA A 1 264 ? 56.845 23.624 -2.167 1.00 12.53 264 ALA A CA 1
ATOM 1816 C C . ALA A 1 264 ? 57.277 23.363 -0.726 1.00 12.42 264 ALA A C 1
ATOM 1817 O O . ALA A 1 264 ? 58.281 22.694 -0.481 1.00 12.07 264 ALA A O 1
ATOM 1819 N N . MET A 1 265 ? 56.518 23.892 0.234 1.00 12.44 265 MET A N 1
ATOM 1820 C CA . MET A 1 265 ? 56.852 23.687 1.644 1.00 12.39 265 MET A CA 1
ATOM 1821 C C . MET A 1 265 ? 56.887 22.192 1.937 1.00 12.41 265 MET A C 1
ATOM 1822 O O . MET A 1 265 ? 57.837 21.678 2.519 1.00 12.89 265 MET A O 1
ATOM 1827 N N . TRP A 1 266 ? 55.825 21.506 1.534 1.00 13.05 266 TRP A N 1
ATOM 1828 C CA . TRP A 1 266 ? 55.722 20.065 1.747 1.00 13.77 266 TRP A CA 1
ATOM 1829 C C . TRP A 1 266 ? 56.860 19.325 1.039 1.00 13.45 266 TRP A C 1
ATOM 1830 O O . TRP A 1 266 ? 57.491 18.435 1.624 1.00 13.58 266 TRP A O 1
ATOM 1841 N N . LEU A 1 267 ? 57.121 19.693 -0.213 1.00 13.71 267 LEU A N 1
ATOM 1842 C CA . LEU A 1 267 ? 58.187 19.052 -0.988 1.00 14.28 267 LEU A CA 1
ATOM 1843 C C . LEU A 1 267 ? 59.552 19.108 -0.313 1.00 14.27 267 LEU A C 1
ATOM 1844 O O . LEU A 1 267 ? 60.306 18.137 -0.350 1.00 14.25 267 LEU A O 1
ATOM 1849 N N . MET A 1 268 ? 59.880 20.242 0.303 1.00 14.45 268 MET A N 1
ATOM 1850 C CA . MET A 1 268 ? 61.168 20.367 0.980 1.00 13.92 268 MET A CA 1
ATOM 1851 C C . MET A 1 268 ? 61.339 19.318 2.084 1.00 13.97 268 MET A C 1
ATOM 1852 O O . MET A 1 268 ? 62.427 18.768 2.275 1.00 13.76 268 MET A O 1
ATOM 1857 N N . LEU A 1 269 ? 60.263 19.039 2.810 1.00 14.08 269 LEU A N 1
ATOM 1858 C CA . LEU A 1 269 ? 60.330 18.072 3.900 1.00 15.36 269 LEU A CA 1
ATOM 1859 C C . LEU A 1 269 ? 60.316 16.616 3.434 1.00 16.34 269 LEU A C 1
ATOM 1860 O O . LEU A 1 269 ? 60.483 15.700 4.240 1.00 16.84 269 LEU A O 1
ATOM 1865 N N . GLN A 1 270 ? 60.126 16.403 2.137 1.00 16.78 270 GLN A N 1
ATOM 1866 C CA . GLN A 1 270 ? 60.103 15.044 1.605 1.00 17.38 270 GLN A CA 1
ATOM 1867 C C . GLN A 1 270 ? 61.451 14.624 1.012 1.00 18.11 270 GLN A C 1
ATOM 1868 O O . GLN A 1 270 ? 61.612 13.480 0.567 1.00 18.24 270 GLN A O 1
ATOM 1874 N N . GLN A 1 271 ? 62.422 15.537 1.014 1.00 18.28 271 GLN A N 1
ATOM 1875 C CA . GLN A 1 271 ? 63.750 15.238 0.473 1.00 18.67 271 GLN A CA 1
ATOM 1876 C C . GLN A 1 271 ? 64.578 14.408 1.449 1.00 19.49 271 GLN A C 1
ATOM 1877 O O . GLN A 1 271 ? 64.261 14.323 2.635 1.00 18.70 271 GLN A O 1
ATOM 1883 N N . GLU A 1 272 ? 65.647 13.801 0.944 1.00 20.02 272 GLU A N 1
ATOM 1884 C CA . GLU A 1 272 ? 66.513 12.981 1.779 1.00 21.35 272 GLU A CA 1
ATOM 1885 C C . GLU A 1 272 ? 67.211 13.815 2.849 1.00 20.11 272 GLU A C 1
ATOM 1886 O O . GLU A 1 272 ? 67.357 13.376 3.989 1.00 19.92 272 GLU A O 1
ATOM 1892 N N . LYS A 1 273 ? 67.632 15.020 2.478 1.00 19.03 273 LYS A N 1
ATOM 1893 C CA . LYS A 1 273 ? 68.340 15.903 3.399 1.00 18.11 273 LYS A CA 1
ATOM 1894 C C . LYS A 1 273 ? 67.675 17.274 3.485 1.00 17.02 273 LYS A C 1
ATOM 1895 O O . LYS A 1 273 ? 67.055 17.732 2.524 1.00 16.81 273 LYS A O 1
ATOM 1898 N N . PRO A 1 274 ? 67.797 17.948 4.643 1.00 16.59 274 PRO A N 1
ATOM 1899 C CA . PRO A 1 274 ? 67.194 19.275 4.802 1.00 15.79 274 PRO A CA 1
ATOM 1900 C C . PRO A 1 274 ? 68.051 20.336 4.106 1.00 15.48 274 PRO A C 1
ATOM 1901 O O . PRO A 1 274 ? 69.274 20.189 4.002 1.00 15.65 274 PRO A O 1
ATOM 1905 N N . ASP A 1 275 ? 67.415 21.403 3.631 1.00 14.86 275 ASP A N 1
ATOM 1906 C CA . ASP A 1 275 ? 68.140 22.474 2.951 1.00 14.66 275 ASP A CA 1
ATOM 1907 C C . ASP A 1 275 ? 67.220 23.687 2.868 1.00 13.66 275 ASP A C 1
ATOM 1908 O O . ASP A 1 275 ? 66.078 23.633 3.324 1.00 12.86 275 ASP A O 1
ATOM 1913 N N . ASP A 1 276 ? 67.722 24.777 2.296 1.00 13.14 276 ASP A N 1
ATOM 1914 C CA . ASP A 1 276 ? 66.943 26.006 2.158 1.00 12.39 276 ASP A CA 1
ATOM 1915 C C . ASP A 1 276 ? 66.667 26.242 0.684 1.00 12.51 276 ASP A C 1
ATOM 1916 O O . ASP A 1 276 ? 67.531 25.999 -0.161 1.00 13.07 276 ASP A O 1
ATOM 1921 N N . TYR A 1 277 ? 65.470 26.724 0.371 1.00 12.59 277 TYR A N 1
ATOM 1922 C CA . TYR A 1 277 ? 65.102 26.937 -1.022 1.00 12.83 277 TYR A CA 1
ATOM 1923 C C . TYR A 1 277 ? 64.280 28.178 -1.298 1.00 12.78 277 TYR A C 1
ATOM 1924 O O . TYR A 1 277 ? 63.301 28.452 -0.602 1.00 13.18 277 TYR A O 1
ATOM 1933 N N . VAL A 1 278 ? 64.650 28.895 -2.349 1.00 12.52 278 VAL A N 1
ATOM 1934 C CA . VAL A 1 278 ? 63.888 30.055 -2.775 1.00 12.42 278 VAL A CA 1
ATOM 1935 C C . VAL A 1 278 ? 62.703 29.518 -3.586 1.00 12.37 278 VAL A C 1
ATOM 1936 O O . VAL A 1 278 ? 62.856 28.617 -4.417 1.00 12.19 278 VAL A O 1
ATOM 1940 N N . VAL A 1 279 ? 61.518 30.052 -3.320 1.00 11.44 279 VAL A N 1
ATOM 1941 C CA . VAL A 1 279 ? 60.308 29.669 -4.036 1.00 11.92 279 VAL A CA 1
ATOM 1942 C C . VAL A 1 279 ? 59.767 30.993 -4.567 1.00 12.54 279 VAL A C 1
ATOM 1943 O O . VAL A 1 279 ? 59.439 31.892 -3.791 1.00 12.02 279 VAL A O 1
ATOM 1947 N N . ALA A 1 280 ? 59.697 31.111 -5.891 1.00 12.80 280 ALA A N 1
ATOM 1948 C CA . ALA A 1 280 ? 59.268 32.345 -6.531 1.00 12.84 280 ALA A CA 1
ATOM 1949 C C . ALA A 1 280 ? 58.903 32.092 -7.989 1.00 13.16 280 ALA A C 1
ATOM 1950 O O . ALA A 1 280 ? 59.121 30.997 -8.505 1.00 13.69 280 ALA A O 1
ATOM 1952 N N . THR A 1 281 ? 58.362 33.114 -8.650 1.00 13.98 281 THR A N 1
ATOM 1953 C CA . THR A 1 281 ? 57.984 32.998 -10.062 1.00 14.32 281 THR A CA 1
ATOM 1954 C C . THR A 1 281 ? 59.105 33.483 -10.977 1.00 15.49 281 THR A C 1
ATOM 1955 O O . THR A 1 281 ? 59.096 33.205 -12.179 1.00 15.95 281 THR A O 1
ATOM 1959 N N . GLU A 1 282 ? 60.057 34.216 -10.402 1.00 15.50 282 GLU A N 1
ATOM 1960 C CA . GLU A 1 282 ? 61.201 34.755 -11.139 1.00 16.92 282 GLU A CA 1
ATOM 1961 C C . GLU A 1 282 ? 60.803 35.906 -12.068 1.00 17.57 282 GLU A C 1
ATOM 1962 O O . GLU A 1 282 ? 61.577 36.309 -12.938 1.00 18.15 282 GLU A O 1
ATOM 1968 N N . GLU A 1 283 ? 59.597 36.436 -11.882 1.00 17.46 283 GLU A N 1
ATOM 1969 C CA . GLU A 1 283 ? 59.118 37.549 -12.698 1.00 17.62 283 GLU A CA 1
ATOM 1970 C C . GLU A 1 283 ? 58.686 38.673 -11.773 1.00 18.37 283 GLU A C 1
ATOM 1971 O O . GLU A 1 283 ? 57.892 38.459 -10.858 1.00 19.23 283 GLU A O 1
ATOM 1973 N N . GLY A 1 284 ? 59.204 39.870 -12.011 1.00 17.27 284 GLY A N 1
ATOM 1974 C CA . GLY A 1 284 ? 58.848 40.995 -11.167 1.00 16.89 284 GLY A CA 1
ATOM 1975 C C . GLY A 1 284 ? 57.929 41.980 -11.856 1.00 16.88 284 GLY A C 1
ATOM 1976 O O . GLY A 1 284 ? 57.995 42.162 -13.076 1.00 16.51 284 GLY A O 1
ATOM 1977 N N . HIS A 1 285 ? 57.067 42.615 -11.069 1.00 15.65 285 HIS A N 1
ATOM 1978 C CA . HIS A 1 285 ? 56.123 43.598 -11.582 1.00 15.63 285 HIS A CA 1
ATOM 1979 C C . HIS A 1 285 ? 55.932 44.681 -10.534 1.00 15.25 285 HIS A C 1
ATOM 1980 O O . HIS A 1 285 ? 56.027 44.423 -9.333 1.00 14.30 285 HIS A O 1
ATOM 1987 N N . THR A 1 286 ? 55.665 45.899 -10.986 1.00 15.00 286 THR A N 1
ATOM 1988 C CA . THR A 1 286 ? 55.445 47.003 -10.060 1.00 14.67 286 THR A CA 1
ATOM 1989 C C . THR A 1 286 ? 53.992 47.022 -9.614 1.00 13.93 286 THR A C 1
ATOM 1990 O O . THR A 1 286 ? 53.134 46.382 -10.227 1.00 13.65 286 THR A O 1
ATOM 1994 N N . VAL A 1 287 ? 53.729 47.752 -8.535 1.00 13.85 287 VAL A N 1
ATOM 1995 C CA . VAL A 1 287 ? 52.377 47.905 -8.019 1.00 14.01 287 VAL A CA 1
ATOM 1996 C C . VAL A 1 287 ? 51.571 48.600 -9.126 1.00 14.36 287 VAL A C 1
ATOM 1997 O O . VAL A 1 287 ? 50.386 48.331 -9.319 1.00 13.42 287 VAL A O 1
ATOM 2001 N N . GLU A 1 288 ? 52.224 49.490 -9.868 1.00 15.18 288 GLU A N 1
ATOM 2002 C CA . GLU A 1 288 ? 51.523 50.174 -10.949 1.00 16.12 288 GLU A CA 1
ATOM 2003 C C . GLU A 1 288 ? 51.061 49.171 -12.006 1.00 15.26 288 GLU A C 1
ATOM 2004 O O . GLU A 1 288 ? 49.963 49.292 -12.540 1.00 14.71 288 GLU A O 1
ATOM 2010 N N . GLU A 1 289 ? 51.900 48.185 -12.310 1.00 15.05 289 GLU A N 1
ATOM 2011 C CA . GLU A 1 289 ? 51.522 47.168 -13.288 1.00 15.51 289 GLU A CA 1
ATOM 2012 C C . GLU A 1 289 ? 50.344 46.346 -12.768 1.00 15.02 289 GLU A C 1
ATOM 2013 O O . GLU A 1 289 ? 49.462 45.961 -13.536 1.00 13.71 289 GLU A O 1
ATOM 2019 N N . PHE A 1 290 ? 50.342 46.060 -11.467 1.00 13.85 290 PHE A N 1
ATOM 2020 C CA . PHE A 1 290 ? 49.245 45.302 -10.862 1.00 13.88 290 PHE A CA 1
ATOM 2021 C C . PHE A 1 290 ? 47.948 46.085 -11.078 1.00 13.94 290 PHE A C 1
ATOM 2022 O O . PHE A 1 290 ? 46.907 45.507 -11.393 1.00 13.61 290 PHE A O 1
ATOM 2030 N N . LEU A 1 291 ? 48.018 47.403 -10.896 1.00 13.98 291 LEU A N 1
ATOM 2031 C CA . LEU A 1 291 ? 46.858 48.269 -11.092 1.00 14.26 291 LEU A CA 1
ATOM 2032 C C . LEU A 1 291 ? 46.413 48.248 -12.554 1.00 15.13 291 LEU A C 1
ATOM 2033 O O . LEU A 1 291 ? 45.217 48.200 -12.846 1.00 15.56 291 LEU A O 1
ATOM 2038 N N . ASP A 1 292 ? 47.379 48.292 -13.466 1.00 16.33 292 ASP A N 1
ATOM 2039 C CA . ASP A 1 292 ? 47.083 48.267 -14.899 1.00 17.48 292 ASP A CA 1
ATOM 2040 C C . ASP A 1 292 ? 46.295 47.016 -15.274 1.00 16.93 292 ASP A C 1
ATOM 2041 O O . ASP A 1 292 ? 45.255 47.092 -15.930 1.00 17.51 292 ASP A O 1
ATOM 2046 N N . VAL A 1 293 ? 46.813 45.863 -14.868 1.00 16.59 293 VAL A N 1
ATOM 2047 C CA . VAL A 1 293 ? 46.170 44.590 -15.170 1.00 16.26 293 VAL A CA 1
ATOM 2048 C C . VAL A 1 293 ? 44.808 44.440 -14.505 1.00 16.26 293 VAL A C 1
ATOM 2049 O O . VAL A 1 293 ? 43.827 44.080 -15.163 1.00 16.04 293 VAL A O 1
ATOM 2053 N N . SER A 1 294 ? 44.743 44.710 -13.204 1.00 15.82 294 SER A N 1
ATOM 2054 C CA . SER A 1 294 ? 43.487 44.567 -12.470 1.00 15.93 294 SER A CA 1
ATOM 2055 C C . SER A 1 294 ? 42.361 45.484 -12.949 1.00 16.12 294 SER A C 1
ATOM 2056 O O . SER A 1 294 ? 41.297 45.005 -13.344 1.00 16.27 294 SER A O 1
ATOM 2059 N N . PHE A 1 295 ? 42.578 46.795 -12.915 1.00 15.66 295 PHE A N 1
ATOM 2060 C CA . PHE A 1 295 ? 41.535 47.719 -13.356 1.00 16.34 295 PHE A CA 1
ATOM 2061 C C . PHE A 1 295 ? 41.229 47.567 -14.848 1.00 16.77 295 PHE A C 1
ATOM 2062 O O . PHE A 1 295 ? 40.070 47.646 -15.264 1.00 17.20 295 PHE A O 1
ATOM 2070 N N . GLY A 1 296 ? 42.268 47.353 -15.646 1.00 17.07 296 GLY A N 1
ATOM 2071 C CA . GLY A 1 296 ? 42.079 47.194 -17.082 1.00 18.29 296 GLY A CA 1
ATOM 2072 C C . GLY A 1 296 ? 41.209 45.997 -17.397 1.00 18.23 296 GLY A C 1
ATOM 2073 O O . GLY A 1 296 ? 40.398 46.008 -18.329 1.00 18.05 296 GLY A O 1
ATOM 2074 N N . TYR A 1 297 ? 41.388 44.951 -16.605 1.00 17.83 297 TYR A N 1
ATOM 2075 C CA . TYR A 1 297 ? 40.626 43.724 -16.761 1.00 17.87 297 TYR A CA 1
ATOM 2076 C C . TYR A 1 297 ? 39.118 43.989 -16.697 1.00 18.50 297 TYR A C 1
ATOM 2077 O O . TYR A 1 297 ? 38.343 43.349 -17.418 1.00 18.16 297 TYR A O 1
ATOM 2086 N N . LEU A 1 298 ? 38.704 44.932 -15.850 1.00 17.93 298 LEU A N 1
ATOM 2087 C CA . LEU A 1 298 ? 37.285 45.263 -15.699 1.00 19.22 298 LEU A CA 1
ATOM 2088 C C . LEU A 1 298 ? 36.896 46.502 -16.501 1.00 19.41 298 LEU A C 1
ATOM 2089 O O . LEU A 1 298 ? 35.855 47.119 -16.257 1.00 20.24 298 LEU A O 1
ATOM 2094 N N . GLY A 1 299 ? 37.754 46.867 -17.447 1.00 20.03 299 GLY A N 1
ATOM 2095 C CA . GLY A 1 299 ? 37.490 48.013 -18.300 1.00 20.27 299 GLY A CA 1
ATOM 2096 C C . GLY A 1 299 ? 37.558 49.373 -17.634 1.00 20.96 299 GLY A C 1
ATOM 2097 O O . GLY A 1 299 ? 36.915 50.317 -18.089 1.00 21.31 299 GLY A O 1
ATOM 2098 N N . LEU A 1 300 ? 38.340 49.489 -16.567 1.00 20.04 300 LEU A N 1
ATOM 2099 C CA . LEU A 1 300 ? 38.466 50.762 -15.866 1.00 19.65 300 LEU A CA 1
ATOM 2100 C C . LEU A 1 300 ? 39.888 51.307 -15.955 1.00 19.65 300 LEU A C 1
ATOM 2101 O O . LEU A 1 300 ? 40.837 50.569 -16.206 1.00 19.05 300 LEU A O 1
ATOM 2106 N N . ASN A 1 301 ? 40.024 52.613 -15.759 1.00 18.89 301 ASN A N 1
ATOM 2107 C CA . ASN A 1 301 ? 41.325 53.266 -15.782 1.00 19.69 301 ASN A CA 1
ATOM 2108 C C . ASN A 1 301 ? 41.646 53.557 -14.318 1.00 19.29 301 ASN A C 1
ATOM 2109 O O . ASN A 1 301 ? 41.006 54.408 -13.707 1.00 19.19 301 ASN A O 1
ATOM 2114 N N . TRP A 1 302 ? 42.624 52.852 -13.755 1.00 19.36 302 TRP A N 1
ATOM 2115 C CA . TRP A 1 302 ? 42.959 53.047 -12.347 1.00 19.18 302 TRP A CA 1
ATOM 2116 C C . TRP A 1 302 ? 43.301 54.483 -11.983 1.00 19.16 302 TRP A C 1
ATOM 2117 O O . TRP A 1 302 ? 43.116 54.892 -10.840 1.00 18.38 302 TRP A O 1
ATOM 2128 N N . LYS A 1 303 ? 43.787 55.256 -12.947 1.00 20.15 303 LYS A N 1
ATOM 2129 C CA . LYS A 1 303 ? 44.141 56.637 -12.660 1.00 20.90 303 LYS A CA 1
ATOM 2130 C C . LYS A 1 303 ? 42.929 57.491 -12.299 1.00 21.00 303 LYS A C 1
ATOM 2131 O O . LYS A 1 303 ? 43.073 58.558 -11.698 1.00 21.31 303 LYS A O 1
ATOM 2137 N N . ASP A 1 304 ? 41.733 57.017 -12.641 1.00 20.81 304 ASP A N 1
ATOM 2138 C CA . ASP A 1 304 ? 40.515 57.754 -12.319 1.00 20.61 304 ASP A CA 1
ATOM 2139 C C . ASP A 1 304 ? 40.145 57.564 -10.853 1.00 20.48 304 ASP A C 1
ATOM 2140 O O . ASP A 1 304 ? 39.321 58.308 -10.321 1.00 19.69 304 ASP A O 1
ATOM 2145 N N . TYR A 1 305 ? 40.750 56.572 -10.201 1.00 19.97 305 TYR A N 1
ATOM 2146 C CA . TYR A 1 305 ? 40.408 56.269 -8.809 1.00 20.14 305 TYR A CA 1
ATOM 2147 C C . TYR A 1 305 ? 41.525 56.299 -7.779 1.00 19.76 305 TYR A C 1
ATOM 2148 O O . TYR A 1 305 ? 41.267 56.494 -6.590 1.00 19.95 305 TYR A O 1
ATOM 2157 N N . VAL A 1 306 ? 42.757 56.088 -8.220 1.00 19.45 306 VAL A N 1
ATOM 2158 C CA . VAL A 1 306 ? 43.878 56.061 -7.292 1.00 19.00 306 VAL A CA 1
ATOM 2159 C C . VAL A 1 306 ? 44.436 57.420 -6.897 1.00 19.76 306 VAL A C 1
ATOM 2160 O O . VAL A 1 306 ? 44.620 58.302 -7.731 1.00 19.42 306 VAL A O 1
ATOM 2164 N N . GLU A 1 307 ? 44.684 57.573 -5.603 1.00 20.24 307 GLU A N 1
ATOM 2165 C CA . GLU A 1 307 ? 45.277 58.783 -5.059 1.00 21.57 307 GLU A CA 1
ATOM 2166 C C . GLU A 1 307 ? 46.395 58.327 -4.136 1.00 21.15 307 GLU A C 1
ATOM 2167 O O . GLU A 1 307 ? 46.281 57.289 -3.477 1.00 19.83 307 GLU A O 1
ATOM 2173 N N . ILE A 1 308 ? 47.479 59.093 -4.103 1.00 20.43 308 ILE A N 1
ATOM 2174 C CA . ILE A 1 308 ? 48.620 58.744 -3.275 1.00 20.01 308 ILE A CA 1
ATOM 2175 C C . ILE A 1 308 ? 48.568 59.373 -1.888 1.00 20.53 308 ILE A C 1
ATOM 2176 O O . ILE A 1 308 ? 48.463 60.589 -1.735 1.00 19.89 308 ILE A O 1
ATOM 2181 N N . ASP A 1 309 ? 48.639 58.523 -0.872 1.00 20.33 309 ASP A N 1
ATOM 2182 C CA . ASP A 1 309 ? 48.626 58.975 0.509 1.00 21.00 309 ASP A CA 1
ATOM 2183 C C . ASP A 1 309 ? 49.989 58.637 1.101 1.00 21.65 309 ASP A C 1
ATOM 2184 O O . ASP A 1 309 ? 50.325 57.466 1.275 1.00 20.18 309 ASP A O 1
ATOM 2189 N N . GLN A 1 310 ? 50.771 59.666 1.410 1.00 22.57 310 GLN A N 1
ATOM 2190 C CA . GLN A 1 310 ? 52.114 59.466 1.946 1.00 23.81 310 GLN A CA 1
ATOM 2191 C C . GLN A 1 310 ? 52.168 58.640 3.222 1.00 23.42 310 GLN A C 1
ATOM 2192 O O . GLN A 1 310 ? 53.225 58.138 3.602 1.00 23.99 310 GLN A O 1
ATOM 2198 N N . ARG A 1 311 ? 51.036 58.489 3.890 1.00 22.68 311 ARG A N 1
ATOM 2199 C CA . ARG A 1 311 ? 51.028 57.705 5.108 1.00 22.52 311 ARG A CA 1
ATOM 2200 C C . ARG A 1 311 ? 51.262 56.221 4.826 1.00 21.44 311 ARG A C 1
ATOM 2201 O O . ARG A 1 311 ? 51.591 55.461 5.735 1.00 20.88 311 ARG A O 1
ATOM 2209 N N . TYR A 1 312 ? 51.107 55.811 3.570 1.00 20.16 312 TYR A N 1
ATOM 2210 C CA . TYR A 1 312 ? 51.323 54.408 3.221 1.00 20.31 312 TYR A CA 1
ATOM 2211 C C . TYR A 1 312 ? 52.759 54.104 2.812 1.00 19.60 312 TYR A C 1
ATOM 2212 O O . TYR A 1 312 ? 53.086 52.957 2.492 1.00 19.34 312 TYR A O 1
ATOM 2221 N N . PHE A 1 313 ? 53.617 55.124 2.821 1.00 19.02 313 PHE A N 1
ATOM 2222 C CA . PHE A 1 313 ? 55.031 54.919 2.492 1.00 19.34 313 PHE A CA 1
ATOM 2223 C C . PHE A 1 313 ? 55.660 54.272 3.732 1.00 18.86 313 PHE A C 1
ATOM 2224 O O . PHE A 1 313 ? 55.194 54.499 4.849 1.00 19.06 313 PHE A O 1
ATOM 2232 N N . ARG A 1 314 ? 56.702 53.462 3.549 1.00 18.19 314 ARG A N 1
ATOM 2233 C CA . ARG A 1 314 ? 57.368 52.848 4.696 1.00 17.57 314 ARG A CA 1
ATOM 2234 C C . ARG A 1 314 ? 58.621 53.660 5.016 1.00 16.76 314 ARG A C 1
ATOM 2235 O O . ARG A 1 314 ? 59.198 54.286 4.132 1.00 17.19 314 ARG A O 1
ATOM 2243 N N . PRO A 1 315 ? 59.048 53.662 6.287 1.00 16.01 315 PRO A N 1
ATOM 2244 C CA . PRO A 1 315 ? 60.244 54.396 6.731 1.00 15.35 315 PRO A CA 1
ATOM 2245 C C . PRO A 1 315 ? 61.489 54.008 5.917 1.00 15.28 315 PRO A C 1
ATOM 2246 O O . PRO A 1 315 ? 62.357 54.838 5.648 1.00 15.03 315 PRO A O 1
ATOM 2250 N N . ALA A 1 316 ? 61.572 52.735 5.539 1.00 14.07 316 ALA A N 1
ATOM 2251 C CA . ALA A 1 316 ? 62.672 52.222 4.728 1.00 13.51 316 ALA A CA 1
ATOM 2252 C C . ALA A 1 316 ? 62.016 51.235 3.764 1.00 14.11 316 ALA A C 1
ATOM 2253 O O . ALA A 1 316 ? 61.462 50.223 4.184 1.00 14.63 316 ALA A O 1
ATOM 2255 N N . GLU A 1 317 ? 62.062 51.552 2.476 1.00 13.46 317 GLU A N 1
ATOM 2256 C CA . GLU A 1 317 ? 61.423 50.727 1.451 1.00 13.74 317 GLU A CA 1
ATOM 2257 C C . GLU A 1 317 ? 62.298 49.626 0.858 1.00 13.10 317 GLU A C 1
ATOM 2258 O O . GLU A 1 317 ? 63.532 49.689 0.899 1.00 13.55 317 GLU A O 1
ATOM 2264 N N . VAL A 1 318 ? 61.632 48.604 0.329 1.00 12.79 318 VAL A N 1
ATOM 2265 C CA . VAL A 1 318 ? 62.283 47.490 -0.348 1.00 12.74 318 VAL A CA 1
ATOM 2266 C C . VAL A 1 318 ? 61.838 47.720 -1.788 1.00 13.03 318 VAL A C 1
ATOM 2267 O O . VAL A 1 318 ? 60.680 47.516 -2.133 1.00 13.14 318 VAL A O 1
ATOM 2271 N N . ASP A 1 319 ? 62.773 48.164 -2.617 1.00 13.89 319 ASP A N 1
ATOM 2272 C CA . ASP A 1 319 ? 62.482 48.517 -3.999 1.00 14.48 319 ASP A CA 1
ATOM 2273 C C . ASP A 1 319 ? 62.211 47.448 -5.036 1.00 14.25 319 ASP A C 1
ATOM 2274 O O . ASP A 1 319 ? 61.348 47.634 -5.891 1.00 13.64 319 ASP A O 1
ATOM 2279 N N . ASN A 1 320 ? 62.938 46.339 -4.978 1.00 14.54 320 ASN A N 1
ATOM 2280 C CA . ASN A 1 320 ? 62.792 45.341 -6.023 1.00 15.27 320 ASN A CA 1
ATOM 2281 C C . ASN A 1 320 ? 63.156 43.924 -5.618 1.00 14.66 320 ASN A C 1
ATOM 2282 O O . ASN A 1 320 ? 64.315 43.635 -5.322 1.00 14.96 320 ASN A O 1
ATOM 2287 N N . LEU A 1 321 ? 62.165 43.039 -5.634 1.00 13.83 321 LEU A N 1
ATOM 2288 C CA . LEU A 1 321 ? 62.391 41.642 -5.295 1.00 13.28 321 LEU A CA 1
ATOM 2289 C C . LEU A 1 321 ? 62.024 40.777 -6.492 1.00 13.69 321 LEU A C 1
ATOM 2290 O O . LEU A 1 321 ? 60.943 40.917 -7.060 1.00 13.39 321 LEU A O 1
ATOM 2295 N N . GLN A 1 322 ? 62.945 39.911 -6.892 1.00 13.99 322 GLN A N 1
ATOM 2296 C CA . GLN A 1 322 ? 62.710 38.989 -7.994 1.00 15.21 322 GLN A CA 1
ATOM 2297 C C . GLN A 1 322 ? 63.552 37.765 -7.691 1.00 15.06 322 GLN A C 1
ATOM 2298 O O . GLN A 1 322 ? 64.779 37.842 -7.663 1.00 15.08 322 GLN A O 1
ATOM 2304 N N . GLY A 1 323 ? 62.896 36.634 -7.471 1.00 14.95 323 GLY A N 1
ATOM 2305 C CA . GLY A 1 323 ? 63.636 35.439 -7.117 1.00 15.24 323 GLY A CA 1
ATOM 2306 C C . GLY A 1 323 ? 64.224 34.586 -8.218 1.00 16.65 323 GLY A C 1
ATOM 2307 O O . GLY A 1 323 ? 63.815 34.650 -9.382 1.00 16.51 323 GLY A O 1
ATOM 2308 N N . ASP A 1 324 ? 65.225 33.804 -7.825 1.00 16.48 324 ASP A N 1
ATOM 2309 C CA . ASP A 1 324 ? 65.893 32.853 -8.704 1.00 17.00 324 ASP A CA 1
ATOM 2310 C C . ASP A 1 324 ? 65.551 31.538 -8.015 1.00 16.31 324 ASP A C 1
ATOM 2311 O O . ASP A 1 324 ? 66.144 31.180 -6.992 1.00 16.80 324 ASP A O 1
ATOM 2316 N N . ALA A 1 325 ? 64.562 30.841 -8.558 1.00 16.02 325 ALA A N 1
ATOM 2317 C CA . ALA A 1 325 ? 64.105 29.594 -7.971 1.00 15.70 325 ALA A CA 1
ATOM 2318 C C . ALA A 1 325 ? 64.624 28.359 -8.692 1.00 15.84 325 ALA A C 1
ATOM 2319 O O . ALA A 1 325 ? 63.948 27.328 -8.720 1.00 14.45 325 ALA A O 1
ATOM 2321 N N . SER A 1 326 ? 65.825 28.472 -9.256 1.00 16.76 326 SER A N 1
ATOM 2322 C CA . SER A 1 326 ? 66.469 27.377 -9.983 1.00 17.39 326 SER A CA 1
ATOM 2323 C C . SER A 1 326 ? 66.660 26.136 -9.119 1.00 17.54 326 SER A C 1
ATOM 2324 O O . SER A 1 326 ? 66.426 25.008 -9.567 1.00 17.52 326 SER A O 1
ATOM 2327 N N . LYS A 1 327 ? 67.098 26.342 -7.882 1.00 16.77 327 LYS A N 1
ATOM 2328 C CA . LYS A 1 327 ? 67.336 25.229 -6.978 1.00 16.60 327 LYS A CA 1
ATOM 2329 C C . LYS A 1 327 ? 66.046 24.454 -6.706 1.00 16.84 327 LYS A C 1
ATOM 2330 O O . LYS A 1 327 ? 66.027 23.222 -6.755 1.00 16.88 327 LYS A O 1
ATOM 2336 N N . ALA A 1 328 ? 64.964 25.171 -6.428 1.00 16.55 328 ALA A N 1
ATOM 2337 C CA . ALA A 1 328 ? 63.688 24.518 -6.157 1.00 17.81 328 ALA A CA 1
ATOM 2338 C C . ALA A 1 328 ? 63.239 23.693 -7.365 1.00 18.32 328 ALA A C 1
ATOM 2339 O O . ALA A 1 328 ? 62.735 22.581 -7.220 1.00 18.55 328 ALA A O 1
ATOM 2341 N N . LYS A 1 329 ? 63.421 24.238 -8.560 1.00 19.55 329 LYS A N 1
ATOM 2342 C CA . LYS A 1 329 ? 63.031 23.525 -9.775 1.00 21.02 329 LYS A CA 1
ATOM 2343 C C . LYS A 1 329 ? 63.851 22.255 -9.961 1.00 21.39 329 LYS A C 1
ATOM 2344 O O . LYS A 1 329 ? 63.304 21.183 -10.236 1.00 22.03 329 LYS A O 1
ATOM 2350 N N . GLU A 1 330 ? 65.164 22.382 -9.805 1.00 20.87 330 GLU A N 1
ATOM 2351 C CA . GLU A 1 330 ? 66.074 21.254 -9.982 1.00 21.30 330 GLU A CA 1
ATOM 2352 C C . GLU A 1 330 ? 65.956 20.165 -8.922 1.00 21.37 330 GLU A C 1
ATOM 2353 O O . GLU A 1 330 ? 65.858 18.980 -9.249 1.00 21.59 330 GLU A O 1
ATOM 2355 N N . VAL A 1 331 ? 65.954 20.563 -7.654 1.00 20.08 331 VAL A N 1
ATOM 2356 C CA . VAL A 1 331 ? 65.886 19.609 -6.553 1.00 20.25 331 VAL A CA 1
ATOM 2357 C C . VAL A 1 331 ? 64.484 19.124 -6.188 1.00 20.25 331 VAL A C 1
ATOM 2358 O O . VAL A 1 331 ? 64.251 17.923 -6.041 1.00 20.25 331 VAL A O 1
ATOM 2362 N N . LEU A 1 332 ? 63.550 20.055 -6.040 1.00 19.79 332 LEU A N 1
ATOM 2363 C CA . LEU A 1 332 ? 62.192 19.707 -5.647 1.00 19.93 332 LEU A CA 1
ATOM 2364 C C . LEU A 1 332 ? 61.279 19.361 -6.811 1.00 20.35 332 LEU A C 1
ATOM 2365 O O . LEU A 1 332 ? 60.257 18.691 -6.628 1.00 20.15 332 LEU A O 1
ATOM 2370 N N . GLY A 1 333 ? 61.643 19.828 -8.001 1.00 20.25 333 GLY A N 1
ATOM 2371 C CA . GLY A 1 333 ? 60.820 19.592 -9.170 1.00 20.59 333 GLY A CA 1
ATOM 2372 C C . GLY A 1 333 ? 59.622 20.520 -9.109 1.00 20.94 333 GLY A C 1
ATOM 2373 O O . GLY A 1 333 ? 58.594 20.279 -9.745 1.00 21.28 333 GLY A O 1
ATOM 2374 N N . TRP A 1 334 ? 59.755 21.594 -8.333 1.00 20.61 334 TRP A N 1
ATOM 2375 C CA . TRP A 1 334 ? 58.671 22.555 -8.173 1.00 20.08 334 TRP A CA 1
ATOM 2376 C C . TRP A 1 334 ? 58.714 23.684 -9.191 1.00 20.49 334 TRP A C 1
ATOM 2377 O O . TRP A 1 334 ? 59.773 24.219 -9.505 1.00 21.59 334 TRP A O 1
ATOM 2388 N N . LYS A 1 335 ? 57.541 24.048 -9.688 1.00 21.26 335 LYS A N 1
ATOM 2389 C CA . LYS A 1 335 ? 57.410 25.139 -10.642 1.00 21.48 335 LYS A CA 1
ATOM 2390 C C . LYS A 1 335 ? 56.048 25.772 -10.397 1.00 21.48 335 LYS A C 1
ATOM 2391 O O . LYS A 1 335 ? 55.075 25.074 -10.118 1.00 21.17 335 LYS A O 1
ATOM 2393 N N . PRO A 1 336 ? 55.960 27.106 -10.480 1.00 21.87 336 PRO A N 1
ATOM 2394 C CA . PRO A 1 336 ? 54.664 27.754 -10.256 1.00 21.85 336 PRO A CA 1
ATOM 2395 C C . PRO A 1 336 ? 53.693 27.442 -11.397 1.00 22.02 336 PRO A C 1
ATOM 2396 O O . PRO A 1 336 ? 54.100 27.336 -12.551 1.00 22.75 336 PRO A O 1
ATOM 2400 N N . GLN A 1 337 ? 52.414 27.294 -11.075 1.00 21.64 337 GLN A N 1
ATOM 2401 C CA . GLN A 1 337 ? 51.416 26.997 -12.093 1.00 21.81 337 GLN A CA 1
ATOM 2402 C C . GLN A 1 337 ? 50.622 28.240 -12.461 1.00 21.73 337 GLN A C 1
ATOM 2403 O O . GLN A 1 337 ? 50.204 28.405 -13.605 1.00 22.90 337 GLN A O 1
ATOM 2406 N N . VAL A 1 338 ? 50.419 29.116 -11.486 1.00 21.10 338 VAL A N 1
ATOM 2407 C CA . VAL A 1 338 ? 49.668 30.342 -11.715 1.00 19.79 338 VAL A CA 1
ATOM 2408 C C . VAL A 1 338 ? 50.590 31.520 -12.009 1.00 19.68 338 VAL A C 1
ATOM 2409 O O . VAL A 1 338 ? 51.427 31.892 -11.185 1.00 19.52 338 VAL A O 1
ATOM 2413 N N . GLY A 1 339 ? 50.430 32.101 -13.194 1.00 19.47 339 GLY A N 1
ATOM 2414 C CA . GLY A 1 339 ? 51.244 33.238 -13.585 1.00 19.69 339 GLY A CA 1
ATOM 2415 C C . GLY A 1 339 ? 50.723 34.562 -13.048 1.00 19.21 339 GLY A C 1
ATOM 2416 O O . GLY A 1 339 ? 49.651 34.625 -12.450 1.00 19.46 339 GLY A O 1
ATOM 2417 N N . PHE A 1 340 ? 51.475 35.633 -13.278 1.00 18.88 340 PHE A N 1
ATOM 2418 C CA . PHE A 1 340 ? 51.090 36.955 -12.786 1.00 18.19 340 PHE A CA 1
ATOM 2419 C C . PHE A 1 340 ? 49.687 37.424 -13.155 1.00 17.98 340 PHE A C 1
ATOM 2420 O O . PHE A 1 340 ? 48.866 37.703 -12.280 1.00 16.95 340 PHE A O 1
ATOM 2428 N N . GLU A 1 341 ? 49.409 37.538 -14.446 1.00 17.87 341 GLU A N 1
ATOM 2429 C CA . GLU A 1 341 ? 48.093 38.003 -14.838 1.00 17.95 341 GLU A CA 1
ATOM 2430 C C . GLU A 1 341 ? 46.978 37.063 -14.401 1.00 17.05 341 GLU A C 1
ATOM 2431 O O . GLU A 1 341 ? 45.883 37.514 -14.065 1.00 16.65 341 GLU A O 1
ATOM 2437 N N . LYS A 1 342 ? 47.257 35.762 -14.383 1.00 16.52 342 LYS A N 1
ATOM 2438 C CA . LYS A 1 342 ? 46.256 34.790 -13.960 1.00 16.11 342 LYS A CA 1
ATOM 2439 C C . LYS A 1 342 ? 45.934 35.047 -12.485 1.00 14.63 342 LYS A C 1
ATOM 2440 O O . LYS A 1 342 ? 44.780 35.056 -12.074 1.00 14.82 342 LYS A O 1
ATOM 2443 N N . LEU A 1 343 ? 46.971 35.274 -11.694 1.00 14.40 343 LEU A N 1
ATOM 2444 C CA . LEU A 1 343 ? 46.793 35.544 -10.270 1.00 13.56 343 LEU A CA 1
ATOM 2445 C C . LEU A 1 343 ? 45.995 36.825 -10.046 1.00 12.88 343 LEU A C 1
ATOM 2446 O O . LEU A 1 343 ? 45.062 36.858 -9.255 1.00 12.58 343 LEU A O 1
ATOM 2451 N N . VAL A 1 344 ? 46.376 37.892 -10.738 1.00 12.82 344 VAL A N 1
ATOM 2452 C CA . VAL A 1 344 ? 45.675 39.161 -10.597 1.00 12.91 344 VAL A CA 1
ATOM 2453 C C . VAL A 1 344 ? 44.191 38.988 -10.897 1.00 13.40 344 VAL A C 1
ATOM 2454 O O . VAL A 1 344 ? 43.331 39.413 -10.129 1.00 12.87 344 VAL A O 1
ATOM 2458 N N . LYS A 1 345 ? 43.907 38.353 -12.024 1.00 14.02 345 LYS A N 1
ATOM 2459 C CA . LYS A 1 345 ? 42.531 38.141 -12.441 1.00 14.62 345 LYS A CA 1
ATOM 2460 C C . LYS A 1 345 ? 41.740 37.202 -11.518 1.00 14.89 345 LYS A C 1
ATOM 2461 O O . LYS A 1 345 ? 40.538 37.384 -11.345 1.00 14.90 345 LYS A O 1
ATOM 2467 N N . MET A 1 346 ? 42.407 36.206 -10.934 1.00 15.20 346 MET A N 1
ATOM 2468 C CA . MET A 1 346 ? 41.757 35.290 -9.989 1.00 14.96 346 MET A CA 1
ATOM 2469 C C . MET A 1 346 ? 41.280 36.123 -8.800 1.00 15.00 346 MET A C 1
ATOM 2470 O O . MET A 1 346 ? 40.143 35.995 -8.336 1.00 14.22 346 MET A O 1
ATOM 2475 N N . MET A 1 347 ? 42.167 36.986 -8.314 1.00 14.08 347 MET A N 1
ATOM 2476 C CA . MET A 1 347 ? 41.849 37.846 -7.180 1.00 13.24 347 MET A CA 1
ATOM 2477 C C . MET A 1 347 ? 40.756 38.854 -7.525 1.00 12.93 347 MET A C 1
ATOM 2478 O O . MET A 1 347 ? 39.858 39.096 -6.730 1.00 12.46 347 MET A O 1
ATOM 2483 N N . VAL A 1 348 ? 40.828 39.445 -8.712 1.00 12.45 348 VAL A N 1
ATOM 2484 C CA . VAL A 1 348 ? 39.795 40.395 -9.110 1.00 12.67 348 VAL A CA 1
ATOM 2485 C C . VAL A 1 348 ? 38.431 39.700 -9.196 1.00 12.87 348 VAL A C 1
ATOM 2486 O O . VAL A 1 348 ? 37.440 40.212 -8.680 1.00 13.54 348 VAL A O 1
ATOM 2490 N N . ASP A 1 349 ? 38.378 38.534 -9.835 1.00 14.58 349 ASP A N 1
ATOM 2491 C CA . ASP A 1 349 ? 37.103 37.812 -9.958 1.00 15.75 349 ASP A CA 1
ATOM 2492 C C . ASP A 1 349 ? 36.459 37.550 -8.596 1.00 15.67 349 ASP A C 1
ATOM 2493 O O . ASP A 1 349 ? 35.273 37.798 -8.399 1.00 14.89 349 ASP A O 1
ATOM 2498 N N . GLU A 1 350 ? 37.253 37.037 -7.663 1.00 15.83 350 GLU A N 1
ATOM 2499 C CA . GLU A 1 350 ? 36.752 36.723 -6.331 1.00 16.38 350 GLU A CA 1
ATOM 2500 C C . GLU A 1 350 ? 36.282 37.946 -5.563 1.00 15.36 350 GLU A C 1
ATOM 2501 O O . GLU A 1 350 ? 35.239 37.916 -4.919 1.00 14.70 350 GLU A O 1
ATOM 2507 N N . ASP A 1 351 ? 37.058 39.022 -5.616 1.00 14.97 351 ASP A N 1
ATOM 2508 C CA . ASP A 1 351 ? 36.675 40.225 -4.898 1.00 14.81 351 ASP A CA 1
ATOM 2509 C C . ASP A 1 351 ? 35.531 40.975 -5.577 1.00 15.04 351 ASP A C 1
ATOM 2510 O O . ASP A 1 351 ? 34.842 41.764 -4.939 1.00 15.31 351 ASP A O 1
ATOM 2515 N N . LEU A 1 352 ? 35.314 40.721 -6.865 1.00 15.07 352 LEU A N 1
ATOM 2516 C CA . LEU A 1 352 ? 34.196 41.362 -7.544 1.00 16.09 352 LEU A CA 1
ATOM 2517 C C . LEU A 1 352 ? 32.936 40.650 -7.042 1.00 16.77 352 LEU A C 1
ATOM 2518 O O . LEU A 1 352 ? 31.914 41.282 -6.785 1.00 16.23 352 LEU A O 1
ATOM 2523 N N . GLU A 1 353 ? 33.016 39.329 -6.892 1.00 17.47 353 GLU A N 1
ATOM 2524 C CA . GLU A 1 353 ? 31.871 38.568 -6.390 1.00 18.65 353 GLU A CA 1
ATOM 2525 C C . GLU A 1 353 ? 31.551 39.014 -4.968 1.00 18.35 353 GLU A C 1
ATOM 2526 O O . GLU A 1 353 ? 30.387 39.180 -4.611 1.00 18.56 353 GLU A O 1
ATOM 2532 N N . LEU A 1 354 ? 32.584 39.213 -4.152 1.00 17.86 354 LEU A N 1
ATOM 2533 C CA . LEU A 1 354 ? 32.364 39.660 -2.785 1.00 17.90 354 LEU A CA 1
ATOM 2534 C C . LEU A 1 354 ? 31.691 41.023 -2.787 1.00 17.30 354 LEU A C 1
ATOM 2535 O O . LEU A 1 354 ? 30.777 41.267 -2.005 1.00 18.08 354 LEU A O 1
ATOM 2540 N N . ALA A 1 355 ? 32.149 41.911 -3.666 1.00 16.92 355 ALA A N 1
ATOM 2541 C CA . ALA A 1 355 ? 31.578 43.251 -3.755 1.00 17.04 355 ALA A CA 1
ATOM 2542 C C . ALA A 1 355 ? 30.124 43.187 -4.235 1.00 17.46 355 ALA A C 1
ATOM 2543 O O . ALA A 1 355 ? 29.292 43.986 -3.811 1.00 17.54 355 ALA A O 1
ATOM 2545 N N . LYS A 1 356 ? 29.823 42.239 -5.124 1.00 18.49 356 LYS A N 1
ATOM 2546 C CA . LYS A 1 356 ? 28.452 42.093 -5.621 1.00 19.74 356 LYS A CA 1
ATOM 2547 C C . LYS A 1 356 ? 27.527 41.673 -4.478 1.00 20.06 356 LYS A C 1
ATOM 2548 O O . LYS A 1 356 ? 26.378 42.115 -4.397 1.00 20.56 356 LYS A O 1
ATOM 2554 N N . ARG A 1 357 ? 28.035 40.826 -3.590 1.00 20.61 357 ARG A N 1
ATOM 2555 C CA . ARG A 1 357 ? 27.258 40.375 -2.441 1.00 20.85 357 ARG A CA 1
ATOM 2556 C C . ARG A 1 357 ? 27.043 41.528 -1.469 1.00 21.15 357 ARG A C 1
ATOM 2557 O O . ARG A 1 357 ? 25.960 41.675 -0.900 1.00 20.74 357 ARG A O 1
ATOM 2565 N N . GLU A 1 358 ? 28.076 42.346 -1.279 1.00 21.12 358 GLU A N 1
ATOM 2566 C CA . GLU A 1 358 ? 27.975 43.492 -0.381 1.00 22.08 358 GLU A CA 1
ATOM 2567 C C . GLU A 1 358 ? 26.951 44.500 -0.905 1.00 22.61 358 GLU A C 1
ATOM 2568 O O . GLU A 1 358 ? 26.204 45.091 -0.126 1.00 23.57 358 GLU A O 1
ATOM 2574 N N . LYS A 1 359 ? 26.911 44.680 -2.226 1.00 23.39 359 LYS A N 1
ATOM 2575 C CA . LYS A 1 359 ? 25.989 45.630 -2.862 1.00 24.60 359 LYS A CA 1
ATOM 2576 C C . LYS A 1 359 ? 24.544 45.235 -2.601 1.00 25.24 359 LYS A C 1
ATOM 2577 O O . LYS A 1 359 ? 23.666 46.080 -2.435 1.00 26.00 359 LYS A O 1
ATOM 2580 N N . VAL A 1 360 ? 24.296 43.938 -2.574 1.00 25.27 360 VAL A N 1
ATOM 2581 C CA . VAL A 1 360 ? 22.951 43.456 -2.312 1.00 26.23 360 VAL A CA 1
ATOM 2582 C C . VAL A 1 360 ? 22.576 43.774 -0.874 1.00 27.26 360 VAL A C 1
ATOM 2583 O O . VAL A 1 360 ? 21.512 44.336 -0.604 1.00 28.20 360 VAL A O 1
ATOM 2587 N N . LEU A 1 361 ? 23.457 43.404 0.045 1.00 28.49 361 LEU A N 1
ATOM 2588 C CA . LEU A 1 361 ? 23.225 43.654 1.456 1.00 29.33 361 LEU A CA 1
ATOM 2589 C C . LEU A 1 361 ? 23.038 45.144 1.764 1.00 29.99 361 LEU A C 1
ATOM 2590 O O . LEU A 1 361 ? 22.039 45.517 2.377 1.00 30.45 361 LEU A O 1
ATOM 2595 N N . VAL A 1 362 ? 23.986 45.990 1.347 1.00 29.89 362 VAL A N 1
ATOM 2596 C CA . VAL A 1 362 ? 23.892 47.432 1.600 1.00 30.49 362 VAL A CA 1
ATOM 2597 C C . VAL A 1 362 ? 22.568 47.958 1.040 1.00 31.72 362 VAL A C 1
ATOM 2598 O O . VAL A 1 362 ? 21.945 48.849 1.629 1.00 32.03 362 VAL A O 1
ATOM 2602 N N . ASP A 1 363 ? 22.137 47.370 -0.080 1.00 34.32 363 ASP A N 1
ATOM 2603 C CA . ASP A 1 363 ? 20.888 47.735 -0.760 1.00 36.44 363 ASP A CA 1
ATOM 2604 C C . ASP A 1 363 ? 19.638 47.171 -0.081 1.00 37.57 363 ASP A C 1
ATOM 2605 O O . ASP A 1 363 ? 18.654 47.884 0.123 1.00 38.06 363 ASP A O 1
ATOM 2610 N N . ALA A 1 364 ? 19.677 45.883 0.245 1.00 38.54 364 ALA A N 1
ATOM 2611 C CA . ALA A 1 364 ? 18.548 45.215 0.883 1.00 39.49 364 ALA A CA 1
ATOM 2612 C C . ALA A 1 364 ? 18.265 45.776 2.271 1.00 40.34 364 ALA A C 1
ATOM 2613 O O . ALA A 1 364 ? 17.381 45.287 2.977 1.00 40.71 364 ALA A O 1
ATOM 2615 N N . GLY A 1 365 ? 19.020 46.799 2.660 1.00 41.10 365 GLY A N 1
ATOM 2616 C CA . GLY A 1 365 ? 18.826 47.416 3.960 1.00 42.05 365 GLY A CA 1
ATOM 2617 C C . GLY A 1 365 ? 19.664 46.813 5.071 1.00 42.69 365 GLY A C 1
ATOM 2618 O O . GLY A 1 365 ? 19.497 47.159 6.239 1.00 43.16 365 GLY A O 1
ATOM 2619 N N . TYR A 1 366 ? 20.566 45.907 4.716 1.00 43.00 366 TYR A N 1
ATOM 2620 C CA . TYR A 1 366 ? 21.421 45.270 5.707 1.00 43.91 366 TYR A CA 1
ATOM 2621 C C . TYR A 1 366 ? 22.648 46.120 6.016 1.00 44.45 366 TYR A C 1
ATOM 2622 O O . TYR A 1 366 ? 22.857 47.138 5.319 1.00 44.95 366 TYR A O 1
ATOM 2631 N N . ARG B 1 28 ? 79.415 68.794 30.425 1.00 25.50 28 ARG B N 1
ATOM 2632 C CA . ARG B 1 28 ? 79.534 67.383 30.910 1.00 24.12 28 ARG B CA 1
ATOM 2633 C C . ARG B 1 28 ? 78.569 66.486 30.143 1.00 23.02 28 ARG B C 1
ATOM 2634 O O . ARG B 1 28 ? 77.355 66.551 30.331 1.00 23.01 28 ARG B O 1
ATOM 2642 N N . LYS B 1 29 ? 79.117 65.660 29.264 1.00 21.53 29 LYS B N 1
ATOM 2643 C CA . LYS B 1 29 ? 78.308 64.740 28.481 1.00 20.20 29 LYS B CA 1
ATOM 2644 C C . LYS B 1 29 ? 77.852 63.597 29.377 1.00 18.69 29 LYS B C 1
ATOM 2645 O O . LYS B 1 29 ? 78.549 63.221 30.321 1.00 17.78 29 LYS B O 1
ATOM 2651 N N . ILE B 1 30 ? 76.684 63.045 29.070 1.00 16.96 30 ILE B N 1
ATOM 2652 C CA . ILE B 1 30 ? 76.121 61.957 29.858 1.00 15.87 30 ILE B CA 1
ATOM 2653 C C . ILE B 1 30 ? 76.064 60.686 29.033 1.00 14.58 30 ILE B C 1
ATOM 2654 O O . ILE B 1 30 ? 75.535 60.691 27.921 1.00 14.35 30 ILE B O 1
ATOM 2659 N N . ALA B 1 31 ? 76.616 59.605 29.570 1.00 13.47 31 ALA B N 1
ATOM 2660 C CA . ALA B 1 31 ? 76.587 58.328 28.868 1.00 12.63 31 ALA B CA 1
ATOM 2661 C C . ALA B 1 31 ? 75.791 57.327 29.684 1.00 12.57 31 ALA B C 1
ATOM 2662 O O . ALA B 1 31 ? 75.832 57.344 30.917 1.00 13.03 31 ALA B O 1
ATOM 2664 N N . LEU B 1 32 ? 75.035 56.475 28.993 1.00 12.44 32 LEU B N 1
ATOM 2665 C CA . LEU B 1 32 ? 74.269 55.431 29.661 1.00 11.67 32 LEU B CA 1
ATOM 2666 C C . LEU B 1 32 ? 74.854 54.136 29.115 1.00 10.94 32 LEU B C 1
ATOM 2667 O O . LEU B 1 32 ? 74.866 53.926 27.906 1.00 12.12 32 LEU B O 1
ATOM 2672 N N . ILE B 1 33 ? 75.351 53.283 30.002 1.00 10.59 33 ILE B N 1
ATOM 2673 C CA . ILE B 1 33 ? 75.940 52.017 29.580 1.00 9.80 33 ILE B CA 1
ATOM 2674 C C . ILE B 1 33 ? 75.125 50.827 30.086 1.00 9.50 33 ILE B C 1
ATOM 2675 O O . ILE B 1 33 ? 74.894 50.700 31.291 1.00 9.58 33 ILE B O 1
ATOM 2680 N N . THR B 1 34 ? 74.648 49.982 29.176 1.00 8.95 34 THR B N 1
ATOM 2681 C CA . THR B 1 34 ? 73.960 48.772 29.616 1.00 9.25 34 THR B CA 1
ATOM 2682 C C . THR B 1 34 ? 75.117 47.770 29.671 1.00 8.81 34 THR B C 1
ATOM 2683 O O . THR B 1 34 ? 76.062 47.868 28.884 1.00 8.44 34 THR B O 1
ATOM 2687 N N . GLY B 1 35 ? 75.065 46.827 30.606 1.00 8.16 35 GLY B N 1
ATOM 2688 C CA . GLY B 1 35 ? 76.145 45.858 30.726 1.00 9.00 35 GLY B CA 1
ATOM 2689 C C . GLY B 1 35 ? 77.376 46.478 31.370 1.00 9.52 35 GLY B C 1
ATOM 2690 O O . GLY B 1 35 ? 78.505 46.050 31.124 1.00 9.88 35 GLY B O 1
ATOM 2691 N N . ILE B 1 36 ? 77.166 47.486 32.213 1.00 9.55 36 ILE B N 1
ATOM 2692 C CA . ILE B 1 36 ? 78.282 48.164 32.869 1.00 9.73 36 ILE B CA 1
ATOM 2693 C C . ILE B 1 36 ? 79.097 47.267 33.810 1.00 10.40 36 ILE B C 1
ATOM 2694 O O . ILE B 1 36 ? 80.283 47.526 34.037 1.00 10.84 36 ILE B O 1
ATOM 2699 N N . THR B 1 37 ? 78.483 46.213 34.349 1.00 9.50 37 THR B N 1
ATOM 2700 C CA . THR B 1 37 ? 79.207 45.322 35.258 1.00 10.06 37 THR B CA 1
ATOM 2701 C C . THR B 1 37 ? 80.128 44.331 34.543 1.00 10.45 37 THR B C 1
ATOM 2702 O O . THR B 1 37 ? 80.968 43.698 35.184 1.00 10.23 37 THR B O 1
ATOM 2706 N N . GLY B 1 38 ? 79.965 44.194 33.227 1.00 10.08 38 GLY B N 1
ATOM 2707 C CA . GLY B 1 38 ? 80.795 43.267 32.468 1.00 10.47 38 GLY B CA 1
ATOM 2708 C C . GLY B 1 38 ? 82.204 43.769 32.188 1.00 10.30 38 GLY B C 1
ATOM 2709 O O . GLY B 1 38 ? 82.557 44.885 32.563 1.00 10.34 38 GLY B O 1
ATOM 2710 N N . GLN B 1 39 ? 83.015 42.944 31.530 1.00 10.63 39 GLN B N 1
ATOM 2711 C CA . GLN B 1 39 ? 84.390 43.320 31.197 1.00 10.63 39 GLN B CA 1
ATOM 2712 C C . GLN B 1 39 ? 84.476 44.674 30.503 1.00 10.62 39 GLN B C 1
ATOM 2713 O O . GLN B 1 39 ? 85.126 45.604 30.991 1.00 10.46 39 GLN B O 1
ATOM 2719 N N . ASP B 1 40 ? 83.815 44.779 29.356 1.00 10.16 40 ASP B N 1
ATOM 2720 C CA . ASP B 1 40 ? 83.845 46.013 28.581 1.00 10.56 40 ASP B CA 1
ATOM 2721 C C . ASP B 1 40 ? 83.239 47.211 29.295 1.00 10.73 40 ASP B C 1
ATOM 2722 O O . ASP B 1 40 ? 83.782 48.313 29.221 1.00 11.15 40 ASP B O 1
ATOM 2727 N N . GLY B 1 41 ? 82.119 47.001 29.980 1.00 10.80 41 GLY B N 1
ATOM 2728 C CA . GLY B 1 41 ? 81.493 48.098 30.695 1.00 11.76 41 GLY B CA 1
ATOM 2729 C C . GLY B 1 41 ? 82.442 48.713 31.709 1.00 11.90 41 GLY B C 1
ATOM 2730 O O . GLY B 1 41 ? 82.488 49.940 31.863 1.00 12.06 41 GLY B O 1
ATOM 2731 N N . SER B 1 42 ? 83.206 47.867 32.401 1.00 11.32 42 SER B N 1
ATOM 2732 C CA . SER B 1 42 ? 84.137 48.361 33.410 1.00 11.42 42 SER B CA 1
ATOM 2733 C C . SER B 1 42 ? 85.225 49.233 32.784 1.00 12.16 42 SER B C 1
ATOM 2734 O O . SER B 1 42 ? 85.536 50.299 33.308 1.00 13.28 42 SER B O 1
ATOM 2737 N N . TYR B 1 43 ? 85.787 48.802 31.657 1.00 11.62 43 TYR B N 1
ATOM 2738 C CA . TYR B 1 43 ? 86.821 49.592 30.995 1.00 11.83 43 TYR B CA 1
ATOM 2739 C C . TYR B 1 43 ? 86.252 50.843 30.331 1.00 12.06 43 TYR B C 1
ATOM 2740 O O . TYR B 1 43 ? 86.879 51.905 30.357 1.00 11.38 43 TYR B O 1
ATOM 2749 N N . LEU B 1 44 ? 85.063 50.731 29.740 1.00 11.43 44 LEU B N 1
ATOM 2750 C CA . LEU B 1 44 ? 84.460 51.884 29.087 1.00 11.72 44 LEU B CA 1
ATOM 2751 C C . LEU B 1 44 ? 84.138 52.962 30.119 1.00 11.91 44 LEU B C 1
ATOM 2752 O O . LEU B 1 44 ? 84.323 54.153 29.857 1.00 11.70 44 LEU B O 1
ATOM 2757 N N . THR B 1 45 ? 83.671 52.543 31.293 1.00 11.82 45 THR B N 1
ATOM 2758 C CA . THR B 1 45 ? 83.345 53.490 32.358 1.00 13.06 45 THR B CA 1
ATOM 2759 C C . THR B 1 45 ? 84.589 54.304 32.732 1.00 13.61 45 THR B C 1
ATOM 2760 O O . THR B 1 45 ? 84.534 55.537 32.828 1.00 14.18 45 THR B O 1
ATOM 2764 N N . GLU B 1 46 ? 85.711 53.620 32.933 1.00 14.05 46 GLU B N 1
ATOM 2765 C CA . GLU B 1 46 ? 86.950 54.306 33.298 1.00 15.05 46 GLU B CA 1
ATOM 2766 C C . GLU B 1 46 ? 87.368 55.261 32.186 1.00 15.53 46 GLU B C 1
ATOM 2767 O O . GLU B 1 46 ? 87.771 56.404 32.449 1.00 15.50 46 GLU B O 1
ATOM 2773 N N . PHE B 1 47 ? 87.258 54.799 30.944 1.00 14.74 47 PHE B N 1
ATOM 2774 C CA . PHE B 1 47 ? 87.629 55.612 29.793 1.00 15.33 47 PHE B CA 1
ATOM 2775 C C . PHE B 1 47 ? 86.783 56.883 29.691 1.00 15.24 47 PHE B C 1
ATOM 2776 O O . PHE B 1 47 ? 87.320 57.983 29.532 1.00 15.80 47 PHE B O 1
ATOM 2784 N N . LEU B 1 48 ? 85.466 56.740 29.788 1.00 14.79 48 LEU B N 1
ATOM 2785 C CA . LEU B 1 48 ? 84.575 57.895 29.696 1.00 14.82 48 LEU B CA 1
ATOM 2786 C C . LEU B 1 48 ? 84.735 58.853 30.881 1.00 15.37 48 LEU B C 1
ATOM 2787 O O . LEU B 1 48 ? 84.679 60.071 30.705 1.00 15.66 48 LEU B O 1
ATOM 2792 N N . LEU B 1 49 ? 84.922 58.317 32.085 1.00 15.90 49 LEU B N 1
ATOM 2793 C CA . LEU B 1 49 ? 85.104 59.179 33.249 1.00 17.27 49 LEU B CA 1
ATOM 2794 C C . LEU B 1 49 ? 86.362 60.022 33.034 1.00 18.24 49 LEU B C 1
ATOM 2795 O O . LEU B 1 49 ? 86.407 61.203 33.397 1.00 18.29 49 LEU B O 1
ATOM 2800 N N . GLY B 1 50 ? 87.373 59.409 32.424 1.00 18.45 50 GLY B N 1
ATOM 2801 C CA . GLY B 1 50 ? 88.611 60.113 32.145 1.00 20.57 50 GLY B CA 1
ATOM 2802 C C . GLY B 1 50 ? 88.405 61.221 31.128 1.00 21.34 50 GLY B C 1
ATOM 2803 O O . GLY B 1 50 ? 89.207 62.156 31.043 1.00 21.77 50 GLY B O 1
ATOM 2804 N N . LYS B 1 51 ? 87.331 61.109 30.349 1.00 21.95 51 LYS B N 1
ATOM 2805 C CA . LYS B 1 51 ? 86.988 62.098 29.335 1.00 22.22 51 LYS B CA 1
ATOM 2806 C C . LYS B 1 51 ? 86.055 63.158 29.916 1.00 22.00 51 LYS B C 1
ATOM 2807 O O . LYS B 1 51 ? 85.592 64.038 29.197 1.00 22.91 51 LYS B O 1
ATOM 2813 N N . GLY B 1 52 ? 85.762 63.057 31.208 1.00 20.98 52 GLY B N 1
ATOM 2814 C CA . GLY B 1 52 ? 84.904 64.039 31.851 1.00 20.43 52 GLY B CA 1
ATOM 2815 C C . GLY B 1 52 ? 83.410 63.782 31.796 1.00 19.65 52 GLY B C 1
ATOM 2816 O O . GLY B 1 52 ? 82.612 64.666 32.112 1.00 19.04 52 GLY B O 1
ATOM 2817 N N . TYR B 1 53 ? 83.024 62.576 31.397 1.00 18.44 53 TYR B N 1
ATOM 2818 C CA . TYR B 1 53 ? 81.611 62.216 31.310 1.00 17.67 53 TYR B CA 1
ATOM 2819 C C . TYR B 1 53 ? 80.999 61.923 32.663 1.00 17.32 53 TYR B C 1
ATOM 2820 O O . TYR B 1 53 ? 81.699 61.621 33.636 1.00 17.70 53 TYR B O 1
ATOM 2829 N N . GLU B 1 54 ? 79.673 62.000 32.688 1.00 16.18 54 GLU B N 1
ATOM 2830 C CA . GLU B 1 54 ? 78.873 61.632 33.837 1.00 16.13 54 GLU B CA 1
ATOM 2831 C C . GLU B 1 54 ? 78.419 60.279 33.285 1.00 15.58 54 GLU B C 1
ATOM 2832 O O . GLU B 1 54 ? 77.809 60.229 32.212 1.00 14.88 54 GLU B O 1
ATOM 2838 N N . VAL B 1 55 ? 78.747 59.194 33.979 1.00 14.25 55 VAL B N 1
ATOM 2839 C CA . VAL B 1 55 ? 78.391 57.862 33.491 1.00 14.29 55 VAL B CA 1
ATOM 2840 C C . VAL B 1 55 ? 77.322 57.156 34.317 1.00 13.61 55 VAL B C 1
ATOM 2841 O O . VAL B 1 55 ? 77.428 57.067 35.540 1.00 13.92 55 VAL B O 1
ATOM 2845 N N . HIS B 1 56 ? 76.292 56.660 33.636 1.00 12.79 56 HIS B N 1
ATOM 2846 C CA . HIS B 1 56 ? 75.216 55.925 34.288 1.00 12.87 56 HIS B CA 1
ATOM 2847 C C . HIS B 1 56 ? 75.251 54.504 33.746 1.00 13.00 56 HIS B C 1
ATOM 2848 O O . HIS B 1 56 ? 75.530 54.291 32.568 1.00 13.17 56 HIS B O 1
ATOM 2855 N N . GLY B 1 57 ? 74.980 53.533 34.608 1.00 12.77 57 GLY B N 1
ATOM 2856 C CA . GLY B 1 57 ? 74.977 52.158 34.151 1.00 12.71 57 GLY B CA 1
ATOM 2857 C C . GLY B 1 57 ? 73.728 51.452 34.626 1.00 12.20 57 GLY B C 1
ATOM 2858 O O . GLY B 1 57 ? 73.184 51.793 35.679 1.00 12.14 57 GLY B O 1
ATOM 2859 N N . LEU B 1 58 ? 73.250 50.492 33.837 1.00 11.09 58 LEU B N 1
ATOM 2860 C CA . LEU B 1 58 ? 72.079 49.714 34.221 1.00 10.43 58 LEU B CA 1
ATOM 2861 C C . LEU B 1 58 ? 72.621 48.378 34.725 1.00 10.19 58 LEU B C 1
ATOM 2862 O O . LEU B 1 58 ? 73.443 47.748 34.059 1.00 11.06 58 LEU B O 1
ATOM 2867 N N . ILE B 1 59 ? 72.188 47.969 35.907 1.00 10.46 59 ILE B N 1
ATOM 2868 C CA . ILE B 1 59 ? 72.644 46.713 36.476 1.00 10.73 59 ILE B CA 1
ATOM 2869 C C . ILE B 1 59 ? 71.467 45.824 36.839 1.00 9.97 59 ILE B C 1
ATOM 2870 O O . ILE B 1 59 ? 70.358 46.303 37.072 1.00 10.33 59 ILE B O 1
ATOM 2875 N N . ARG B 1 60 ? 71.706 44.518 36.868 1.00 9.74 60 ARG B N 1
ATOM 2876 C CA . ARG B 1 60 ? 70.649 43.592 37.234 1.00 9.70 60 ARG B CA 1
ATOM 2877 C C . ARG B 1 60 ? 70.675 43.398 38.740 1.00 10.38 60 ARG B C 1
ATOM 2878 O O . ARG B 1 60 ? 71.746 43.376 39.351 1.00 10.71 60 ARG B O 1
ATOM 2886 N N . ARG B 1 61 ? 69.502 43.259 39.345 1.00 10.04 61 ARG B N 1
ATOM 2887 C CA . ARG B 1 61 ? 69.456 42.977 40.772 1.00 9.83 61 ARG B CA 1
ATOM 2888 C C . ARG B 1 61 ? 70.041 41.570 40.876 1.00 10.31 61 ARG B C 1
ATOM 2889 O O . ARG B 1 61 ? 69.744 40.714 40.044 1.00 9.94 61 ARG B O 1
ATOM 2897 N N . SER B 1 62 ? 70.866 41.332 41.888 1.00 10.14 62 SER B N 1
ATOM 2898 C CA . SER B 1 62 ? 71.476 40.014 42.082 1.00 11.76 62 SER B CA 1
ATOM 2899 C C . SER B 1 62 ? 71.440 39.665 43.569 1.00 11.70 62 SER B C 1
ATOM 2900 O O . SER B 1 62 ? 71.470 40.566 44.420 1.00 11.58 62 SER B O 1
ATOM 2903 N N . SER B 1 63 ? 71.371 38.372 43.890 1.00 11.11 63 SER B N 1
ATOM 2904 C CA . SER B 1 63 ? 71.334 37.969 45.296 1.00 11.97 63 SER B CA 1
ATOM 2905 C C . SER B 1 63 ? 72.721 38.119 45.926 1.00 13.33 63 SER B C 1
ATOM 2906 O O . SER B 1 63 ? 72.849 38.128 47.147 1.00 13.19 63 SER B O 1
ATOM 2909 N N . ASN B 1 64 ? 73.747 38.231 45.081 1.00 14.27 64 ASN B N 1
ATOM 2910 C CA . ASN B 1 64 ? 75.137 38.419 45.518 1.00 16.74 64 ASN B CA 1
ATOM 2911 C C . ASN B 1 64 ? 75.655 39.704 44.876 1.00 17.34 64 ASN B C 1
ATOM 2912 O O . ASN B 1 64 ? 75.018 40.256 43.989 1.00 18.30 64 ASN B O 1
ATOM 2917 N N . PHE B 1 65 ? 76.818 40.175 45.305 1.00 18.48 65 PHE B N 1
ATOM 2918 C CA . PHE B 1 65 ? 77.377 41.377 44.700 1.00 18.43 65 PHE B CA 1
ATOM 2919 C C . PHE B 1 65 ? 77.693 41.067 43.235 1.00 18.02 65 PHE B C 1
ATOM 2920 O O . PHE B 1 65 ? 78.123 39.959 42.914 1.00 17.17 65 PHE B O 1
ATOM 2922 N N . ASN B 1 66 ? 77.465 42.027 42.343 1.00 17.33 66 ASN B N 1
ATOM 2923 C CA . ASN B 1 66 ? 77.774 41.813 40.933 1.00 17.29 66 ASN B CA 1
ATOM 2924 C C . ASN B 1 66 ? 78.555 42.984 40.353 1.00 16.26 66 ASN B C 1
ATOM 2925 O O . ASN B 1 66 ? 78.716 43.091 39.143 1.00 16.18 66 ASN B O 1
ATOM 2930 N N . THR B 1 67 ? 79.067 43.844 41.231 1.00 15.57 67 THR B N 1
ATOM 2931 C CA . THR B 1 67 ? 79.832 45.011 40.807 1.00 14.62 67 THR B CA 1
ATOM 2932 C C . THR B 1 67 ? 81.340 44.874 41.056 1.00 14.52 67 THR B C 1
ATOM 2933 O O . THR B 1 67 ? 82.050 45.869 41.188 1.00 15.07 67 THR B O 1
ATOM 2937 N N . GLN B 1 68 ? 81.825 43.637 41.086 1.00 13.93 68 GLN B N 1
ATOM 2938 C CA . GLN B 1 68 ? 83.245 43.384 41.332 1.00 13.63 68 GLN B CA 1
ATOM 2939 C C . GLN B 1 68 ? 84.199 44.158 40.427 1.00 13.28 68 GLN B C 1
ATOM 2940 O O . GLN B 1 68 ? 85.246 44.623 40.884 1.00 12.85 68 GLN B O 1
ATOM 2946 N N . ARG B 1 69 ? 83.844 44.303 39.151 1.00 11.67 69 ARG B N 1
ATOM 2947 C CA . ARG B 1 69 ? 84.713 44.999 38.200 1.00 12.54 69 ARG B CA 1
ATOM 2948 C C . ARG B 1 69 ? 84.694 46.517 38.288 1.00 12.34 69 ARG B C 1
ATOM 2949 O O . ARG B 1 69 ? 85.610 47.167 37.787 1.00 12.64 69 ARG B O 1
ATOM 2957 N N . ILE B 1 70 ? 83.668 47.086 38.909 1.00 12.93 70 ILE B N 1
ATOM 2958 C CA . ILE B 1 70 ? 83.572 48.541 38.967 1.00 14.31 70 ILE B CA 1
ATOM 2959 C C . ILE B 1 70 ? 83.509 49.162 40.352 1.00 15.43 70 ILE B C 1
ATOM 2960 O O . ILE B 1 70 ? 83.475 50.384 40.481 1.00 15.45 70 ILE B O 1
ATOM 2965 N N . ASN B 1 71 ? 83.512 48.333 41.387 1.00 17.66 71 ASN B N 1
ATOM 2966 C CA . ASN B 1 71 ? 83.439 48.854 42.745 1.00 20.61 71 ASN B CA 1
ATOM 2967 C C . ASN B 1 71 ? 84.558 49.851 43.038 1.00 21.61 71 ASN B C 1
ATOM 2968 O O . ASN B 1 71 ? 84.339 50.860 43.718 1.00 21.93 71 ASN B O 1
ATOM 2973 N N . HIS B 1 72 ? 85.754 49.575 42.529 1.00 22.83 72 HIS B N 1
ATOM 2974 C CA . HIS B 1 72 ? 86.882 50.473 42.757 1.00 24.61 72 HIS B CA 1
ATOM 2975 C C . HIS B 1 72 ? 86.618 51.851 42.157 1.00 26.34 72 HIS B C 1
ATOM 2976 O O . HIS B 1 72 ? 87.198 52.847 42.588 1.00 26.59 72 HIS B O 1
ATOM 2983 N N . ILE B 1 73 ? 85.745 51.900 41.155 1.00 27.63 73 ILE B N 1
ATOM 2984 C CA . ILE B 1 73 ? 85.398 53.155 40.500 1.00 29.61 73 ILE B CA 1
ATOM 2985 C C . ILE B 1 73 ? 84.315 53.845 41.309 1.00 31.77 73 ILE B C 1
ATOM 2986 O O . ILE B 1 73 ? 84.439 55.012 41.680 1.00 32.28 73 ILE B O 1
ATOM 2991 N N . TYR B 1 74 ? 83.242 53.104 41.557 1.00 34.33 74 TYR B N 1
ATOM 2992 C CA . TYR B 1 74 ? 82.103 53.601 42.311 1.00 36.84 74 TYR B CA 1
ATOM 2993 C C . TYR B 1 74 ? 82.585 54.260 43.593 1.00 37.71 74 TYR B C 1
ATOM 2994 O O . TYR B 1 74 ? 82.037 55.273 44.026 1.00 38.22 74 TYR B O 1
ATOM 3003 N N . ILE B 1 75 ? 83.623 53.677 44.187 1.00 38.60 75 ILE B N 1
ATOM 3004 C CA . ILE B 1 75 ? 84.202 54.185 45.426 1.00 39.06 75 ILE B CA 1
ATOM 3005 C C . ILE B 1 75 ? 85.250 55.257 45.144 1.00 39.22 75 ILE B C 1
ATOM 3006 O O . ILE B 1 75 ? 85.875 55.782 46.068 1.00 39.87 75 ILE B O 1
ATOM 3008 N N . LYS B 1 82 ? 81.972 60.213 43.505 1.00 36.04 82 LYS B N 1
ATOM 3009 C CA . LYS B 1 82 ? 80.759 60.622 44.202 1.00 36.04 82 LYS B CA 1
ATOM 3010 C C . LYS B 1 82 ? 79.530 60.595 43.291 1.00 35.60 82 LYS B C 1
ATOM 3011 O O . LYS B 1 82 ? 78.703 59.682 43.374 1.00 36.26 82 LYS B O 1
ATOM 3013 N N . ALA B 1 83 ? 79.424 61.593 42.417 1.00 34.40 83 ALA B N 1
ATOM 3014 C CA . ALA B 1 83 ? 78.284 61.709 41.512 1.00 32.81 83 ALA B CA 1
ATOM 3015 C C . ALA B 1 83 ? 78.622 61.616 40.024 1.00 31.23 83 ALA B C 1
ATOM 3016 O O . ALA B 1 83 ? 77.880 62.134 39.185 1.00 31.78 83 ALA B O 1
ATOM 3018 N N . LEU B 1 84 ? 79.727 60.964 39.687 1.00 28.92 84 LEU B N 1
ATOM 3019 C CA . LEU B 1 84 ? 80.096 60.833 38.285 1.00 26.75 84 LEU B CA 1
ATOM 3020 C C . LEU B 1 84 ? 79.751 59.465 37.712 1.00 24.75 84 LEU B C 1
ATOM 3021 O O . LEU B 1 84 ? 79.685 59.305 36.498 1.00 24.13 84 LEU B O 1
ATOM 3026 N N . MET B 1 85 ? 79.547 58.482 38.586 1.00 22.79 85 MET B N 1
ATOM 3027 C CA . MET B 1 85 ? 79.154 57.140 38.157 1.00 21.49 85 MET B CA 1
ATOM 3028 C C . MET B 1 85 ? 77.954 56.745 38.994 1.00 19.46 85 MET B C 1
ATOM 3029 O O . MET B 1 85 ? 78.050 56.646 40.215 1.00 19.12 85 MET B O 1
ATOM 3034 N N . LYS B 1 86 ? 76.823 56.531 38.333 1.00 17.65 86 LYS B N 1
ATOM 3035 C CA . LYS B 1 86 ? 75.601 56.156 39.026 1.00 16.40 86 LYS B CA 1
ATOM 3036 C C . LYS B 1 86 ? 75.095 54.853 38.429 1.00 15.25 86 LYS B C 1
ATOM 3037 O O . LYS B 1 86 ? 75.201 54.643 37.222 1.00 15.66 86 LYS B O 1
ATOM 3040 N N . LEU B 1 87 ? 74.568 53.979 39.281 1.00 14.11 87 LEU B N 1
ATOM 3041 C CA . LEU B 1 87 ? 74.039 52.686 38.835 1.00 13.28 87 LEU B CA 1
ATOM 3042 C C . LEU B 1 87 ? 72.538 52.644 39.088 1.00 12.73 87 LEU B C 1
ATOM 3043 O O . LEU B 1 87 ? 72.062 53.200 40.073 1.00 13.43 87 LEU B O 1
ATOM 3048 N N . HIS B 1 88 ? 71.800 51.971 38.207 1.00 11.96 88 HIS B N 1
ATOM 3049 C CA . HIS B 1 88 ? 70.346 51.887 38.315 1.00 12.12 88 HIS B CA 1
ATOM 3050 C C . HIS B 1 88 ? 69.891 50.483 37.952 1.00 11.68 88 HIS B C 1
ATOM 3051 O O . HIS B 1 88 ? 70.468 49.864 37.069 1.00 11.91 88 HIS B O 1
ATOM 3058 N N . TYR B 1 89 ? 68.853 49.995 38.620 1.00 11.49 89 TYR B N 1
ATOM 3059 C CA . TYR B 1 89 ? 68.344 48.651 38.329 1.00 11.33 89 TYR B CA 1
ATOM 3060 C C . TYR B 1 89 ? 67.490 48.619 37.072 1.00 10.74 89 TYR B C 1
ATOM 3061 O O . TYR B 1 89 ? 66.600 49.444 36.903 1.00 11.40 89 TYR B O 1
ATOM 3070 N N . ALA B 1 90 ? 67.765 47.662 36.190 1.00 10.66 90 ALA B N 1
ATOM 3071 C CA . ALA B 1 90 ? 66.999 47.502 34.959 1.00 9.71 90 ALA B CA 1
ATOM 3072 C C . ALA B 1 90 ? 67.345 46.145 34.376 1.00 9.95 90 ALA B C 1
ATOM 3073 O O . ALA B 1 90 ? 68.174 45.414 34.931 1.00 9.57 90 ALA B O 1
ATOM 3075 N N . ASP B 1 91 ? 66.706 45.807 33.263 1.00 9.93 91 ASP B N 1
ATOM 3076 C CA . ASP B 1 91 ? 66.972 44.534 32.597 1.00 9.92 91 ASP B CA 1
ATOM 3077 C C . ASP B 1 91 ? 66.588 44.669 31.131 1.00 10.28 91 ASP B C 1
ATOM 3078 O O . ASP B 1 91 ? 65.573 45.283 30.813 1.00 10.64 91 ASP B O 1
ATOM 3083 N N . LEU B 1 92 ? 67.404 44.116 30.239 1.00 10.51 92 LEU B N 1
ATOM 3084 C CA . LEU B 1 92 ? 67.097 44.193 28.815 1.00 11.59 92 LEU B CA 1
ATOM 3085 C C . LEU B 1 92 ? 65.841 43.431 28.417 1.00 11.95 92 LEU B C 1
ATOM 3086 O O . LEU B 1 92 ? 65.388 43.551 27.276 1.00 12.95 92 LEU B O 1
ATOM 3091 N N . THR B 1 93 ? 65.283 42.645 29.336 1.00 12.57 93 THR B N 1
ATOM 3092 C CA . THR B 1 93 ? 64.050 41.910 29.037 1.00 12.99 93 THR B CA 1
ATOM 3093 C C . THR B 1 93 ? 62.849 42.680 29.585 1.00 13.33 93 THR B C 1
ATOM 3094 O O . THR B 1 93 ? 61.718 42.197 29.542 1.00 14.29 93 THR B O 1
ATOM 3098 N N . ASP B 1 94 ? 63.110 43.882 30.089 1.00 12.68 94 ASP B N 1
ATOM 3099 C CA . ASP B 1 94 ? 62.080 44.729 30.685 1.00 11.78 94 ASP B CA 1
ATOM 3100 C C . ASP B 1 94 ? 62.146 46.103 30.021 1.00 11.93 94 ASP B C 1
ATOM 3101 O O . ASP B 1 94 ? 62.885 46.977 30.468 1.00 11.73 94 ASP B O 1
ATOM 3106 N N . ALA B 1 95 ? 61.374 46.276 28.948 1.00 11.26 95 ALA B N 1
ATOM 3107 C CA . ALA B 1 95 ? 61.360 47.526 28.191 1.00 12.72 95 ALA B CA 1
ATOM 3108 C C . ALA B 1 95 ? 61.009 48.742 29.041 1.00 13.57 95 ALA B C 1
ATOM 3109 O O . ALA B 1 95 ? 61.555 49.823 28.823 1.00 14.88 95 ALA B O 1
ATOM 3111 N N . SER B 1 96 ? 60.099 48.567 29.998 1.00 14.34 96 SER B N 1
ATOM 3112 C CA . SER B 1 96 ? 59.691 49.668 30.875 1.00 15.68 96 SER B CA 1
ATOM 3113 C C . SER B 1 96 ? 60.889 50.228 31.628 1.00 14.65 96 SER B C 1
ATOM 3114 O O . SER B 1 96 ? 61.056 51.446 31.738 1.00 15.04 96 SER B O 1
ATOM 3117 N N . SER B 1 97 ? 61.716 49.333 32.164 1.00 13.49 97 SER B N 1
ATOM 3118 C CA . SER B 1 97 ? 62.887 49.759 32.927 1.00 13.09 97 SER B CA 1
ATOM 3119 C C . SER B 1 97 ? 63.870 50.554 32.075 1.00 13.30 97 SER B C 1
ATOM 3120 O O . SER B 1 97 ? 64.481 51.506 32.551 1.00 13.04 97 SER B O 1
ATOM 3123 N N . LEU B 1 98 ? 64.018 50.171 30.812 1.00 13.19 98 LEU B N 1
ATOM 3124 C CA . LEU B 1 98 ? 64.942 50.862 29.920 1.00 12.95 98 LEU B CA 1
ATOM 3125 C C . LEU B 1 98 ? 64.477 52.291 29.647 1.00 13.53 98 LEU B C 1
ATOM 3126 O O . LEU B 1 98 ? 65.244 53.242 29.805 1.00 13.59 98 LEU B O 1
ATOM 3131 N N . ARG B 1 99 ? 63.222 52.440 29.238 1.00 13.74 99 ARG B N 1
ATOM 3132 C CA . ARG B 1 99 ? 62.677 53.763 28.940 1.00 14.83 99 ARG B CA 1
ATOM 3133 C C . ARG B 1 99 ? 62.672 54.658 30.180 1.00 15.93 99 ARG B C 1
ATOM 3134 O O . ARG B 1 99 ? 62.974 55.849 30.090 1.00 15.93 99 ARG B O 1
ATOM 3142 N N . ARG B 1 100 ? 62.332 54.083 31.332 1.00 16.53 100 ARG B N 1
ATOM 3143 C CA . ARG B 1 100 ? 62.296 54.830 32.593 1.00 17.92 100 ARG B CA 1
ATOM 3144 C C . ARG B 1 100 ? 63.620 55.557 32.842 1.00 17.51 100 ARG B C 1
ATOM 3145 O O . ARG B 1 100 ? 63.647 56.770 33.078 1.00 17.30 100 ARG B O 1
ATOM 3153 N N . TRP B 1 101 ? 64.725 54.825 32.773 1.00 16.43 101 TRP B N 1
ATOM 3154 C CA . TRP B 1 101 ? 66.022 55.431 33.012 1.00 16.57 101 TRP B CA 1
ATOM 3155 C C . TRP B 1 101 ? 66.493 56.363 31.906 1.00 16.53 101 TRP B C 1
ATOM 3156 O O . TRP B 1 101 ? 67.176 57.352 32.180 1.00 15.93 101 TRP B O 1
ATOM 3167 N N . ILE B 1 102 ? 66.130 56.068 30.660 1.00 15.81 102 ILE B N 1
ATOM 3168 C CA . ILE B 1 102 ? 66.517 56.950 29.571 1.00 16.09 102 ILE B CA 1
ATOM 3169 C C . ILE B 1 102 ? 65.826 58.299 29.799 1.00 16.49 102 ILE B C 1
ATOM 3170 O O . ILE B 1 102 ? 66.435 59.352 29.616 1.00 16.44 102 ILE B O 1
ATOM 3175 N N . ASP B 1 103 ? 64.560 58.262 30.211 1.00 16.82 103 ASP B N 1
ATOM 3176 C CA . ASP B 1 103 ? 63.804 59.499 30.467 1.00 17.37 103 ASP B CA 1
ATOM 3177 C C . ASP B 1 103 ? 64.400 60.310 31.619 1.00 17.77 103 ASP B C 1
ATOM 3178 O O . ASP B 1 103 ? 64.503 61.540 31.543 1.00 17.59 103 ASP B O 1
ATOM 3183 N N . VAL B 1 104 ?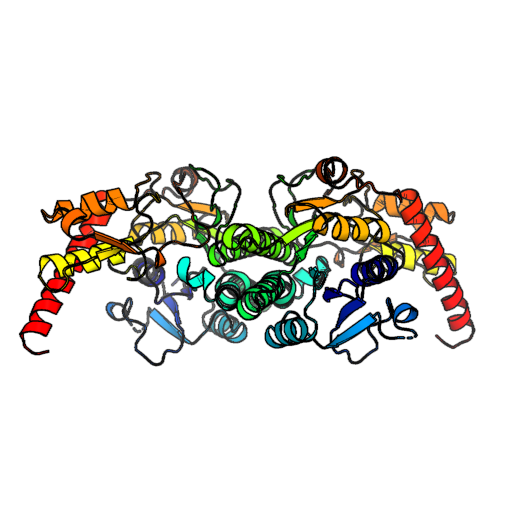 64.780 59.618 32.688 1.00 17.81 104 VAL B N 1
ATOM 3184 C CA . VAL B 1 104 ? 65.348 60.267 33.865 1.00 18.66 104 VAL B CA 1
ATOM 3185 C C . VAL B 1 104 ? 66.749 60.811 33.613 1.00 18.59 104 VAL B C 1
ATOM 3186 O O . VAL B 1 104 ? 67.062 61.949 33.969 1.00 18.17 104 VAL B O 1
ATOM 3190 N N . ILE B 1 105 ? 67.577 59.991 32.979 1.00 17.51 105 ILE B N 1
ATOM 3191 C CA . ILE B 1 105 ? 68.964 60.331 32.690 1.00 17.59 105 ILE B CA 1
ATOM 3192 C C . ILE B 1 105 ? 69.198 61.300 31.535 1.00 17.27 105 ILE B C 1
ATOM 3193 O O . ILE B 1 105 ? 70.093 62.144 31.610 1.00 17.34 105 ILE B O 1
ATOM 3198 N N . LYS B 1 106 ? 68.406 61.180 30.472 1.00 16.39 106 LYS B N 1
ATOM 3199 C CA . LYS B 1 106 ? 68.562 62.031 29.291 1.00 15.80 106 LYS B CA 1
ATOM 3200 C C . LYS B 1 106 ? 69.994 61.940 28.779 1.00 15.12 106 LYS B C 1
ATOM 3201 O O . LYS B 1 106 ? 70.692 62.949 28.635 1.00 14.37 106 LYS B O 1
ATOM 3204 N N . PRO B 1 107 ? 70.448 60.717 28.476 1.00 14.77 107 PRO B N 1
ATOM 3205 C CA . PRO B 1 107 ? 71.805 60.494 27.983 1.00 14.43 107 PRO B CA 1
ATOM 3206 C C . PRO B 1 107 ? 72.095 61.097 26.613 1.00 13.97 107 PRO B C 1
ATOM 3207 O O . PRO B 1 107 ? 71.202 61.254 25.777 1.00 14.77 107 PRO B O 1
ATOM 3211 N N . ASP B 1 108 ? 73.361 61.429 26.392 1.00 13.88 108 ASP B N 1
ATOM 3212 C CA . ASP B 1 108 ? 73.796 61.963 25.114 1.00 13.88 108 ASP B CA 1
ATOM 3213 C C . ASP B 1 108 ? 74.281 60.784 24.280 1.00 13.03 108 ASP B C 1
ATOM 3214 O O . ASP B 1 108 ? 74.151 60.781 23.056 1.00 12.72 108 ASP B O 1
ATOM 3219 N N . GLU B 1 109 ? 74.834 59.782 24.961 1.00 12.85 109 GLU B N 1
ATOM 3220 C CA . GLU B 1 109 ? 75.339 58.580 24.299 1.00 11.93 109 GLU B CA 1
ATOM 3221 C C . GLU B 1 109 ? 74.863 57.342 25.044 1.00 11.47 109 GLU B C 1
ATOM 3222 O O . GLU B 1 109 ? 74.846 57.314 26.277 1.00 11.30 109 GLU B O 1
ATOM 3228 N N . VAL B 1 110 ? 74.460 56.329 24.286 1.00 10.45 110 VAL B N 1
ATOM 3229 C CA . VAL B 1 110 ? 73.990 55.072 24.858 1.00 10.46 110 VAL B CA 1
ATOM 3230 C C . VAL B 1 110 ? 74.850 53.951 24.275 1.00 9.51 110 VAL B C 1
ATOM 3231 O O . VAL B 1 110 ? 75.008 53.850 23.060 1.00 10.29 110 VAL B O 1
ATOM 3235 N N . TYR B 1 111 ? 75.409 53.115 25.145 1.00 9.71 111 TYR B N 1
ATOM 3236 C CA . TYR B 1 111 ? 76.251 52.006 24.718 1.00 9.66 111 TYR B CA 1
ATOM 3237 C C . TYR B 1 111 ? 75.592 50.720 25.172 1.00 9.35 111 TYR B C 1
ATOM 3238 O O . TYR B 1 111 ? 75.543 50.441 26.366 1.00 8.79 111 TYR B O 1
ATOM 3247 N N . ASN B 1 112 ? 75.089 49.939 24.222 1.00 9.49 112 ASN B N 1
ATOM 3248 C CA . ASN B 1 112 ? 74.434 48.688 24.576 1.00 9.62 112 ASN B CA 1
ATOM 3249 C C . ASN B 1 112 ? 75.429 47.534 24.626 1.00 9.54 112 ASN B C 1
ATOM 3250 O O . ASN B 1 112 ? 75.666 46.866 23.623 1.00 9.57 112 ASN B O 1
ATOM 3255 N N . LEU B 1 113 ? 76.010 47.311 25.799 1.00 8.93 113 LEU B N 1
ATOM 3256 C CA . LEU B 1 113 ? 76.966 46.229 25.974 1.00 9.06 113 LEU B CA 1
ATOM 3257 C C . LEU B 1 113 ? 76.331 45.016 26.671 1.00 9.08 113 LEU B C 1
ATOM 3258 O O . LEU B 1 113 ? 76.941 43.948 26.735 1.00 10.16 113 LEU B O 1
ATOM 3263 N N . ALA B 1 114 ? 75.111 45.169 27.181 1.00 8.29 114 ALA B N 1
ATOM 3264 C CA . ALA B 1 114 ? 74.441 44.068 27.894 1.00 8.36 114 ALA B CA 1
ATOM 3265 C C . ALA B 1 114 ? 74.172 42.850 27.020 1.00 7.84 114 ALA B C 1
ATOM 3266 O O . ALA B 1 114 ? 73.667 42.975 25.905 1.00 8.36 114 ALA B O 1
ATOM 3268 N N . ALA B 1 115 ? 74.485 41.670 27.551 1.00 8.02 115 ALA B N 1
ATOM 3269 C CA . ALA B 1 115 ? 74.258 40.420 26.827 1.00 7.61 115 ALA B CA 1
ATOM 3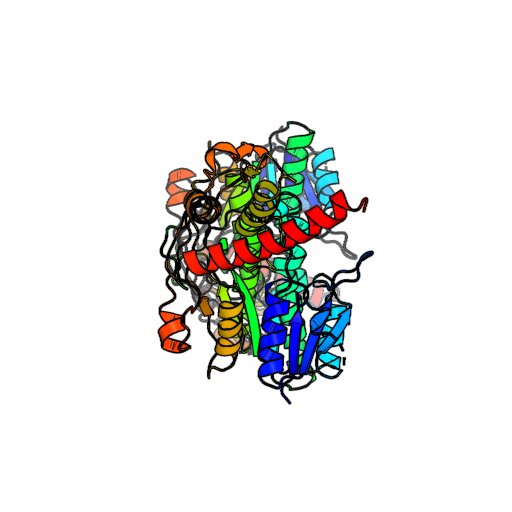270 C C . ALA B 1 115 ? 74.607 39.184 27.640 1.00 8.69 115 ALA B C 1
ATOM 3271 O O . ALA B 1 115 ? 75.406 39.243 28.579 1.00 8.41 115 ALA B O 1
ATOM 3273 N N . GLN B 1 116 ? 73.979 38.068 27.274 1.00 8.95 116 GLN B N 1
ATOM 3274 C CA . GLN B 1 116 ? 74.313 36.765 27.841 1.00 9.08 116 GLN B CA 1
ATOM 3275 C C . GLN B 1 116 ? 75.378 36.552 26.761 1.00 9.11 116 GLN B C 1
ATOM 3276 O O . GLN B 1 116 ? 75.062 36.168 25.633 1.00 9.62 116 GLN B O 1
ATOM 3282 N N . SER B 1 117 ? 76.633 36.845 27.096 1.00 9.87 117 SER B N 1
ATOM 3283 C CA . SER B 1 117 ? 77.712 36.824 26.107 1.00 9.56 117 SER B CA 1
ATOM 3284 C C . SER B 1 117 ? 78.496 35.556 25.840 1.00 10.07 117 SER B C 1
ATOM 3285 O O . SER B 1 117 ? 79.424 35.579 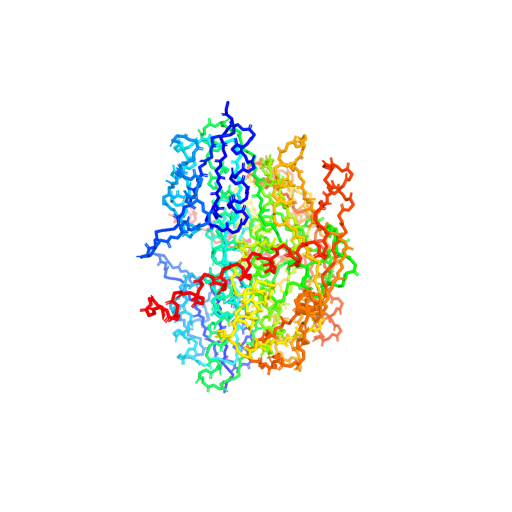25.025 1.00 10.53 117 SER B O 1
ATOM 3288 N N . HIS B 1 118 ? 78.140 34.459 26.492 1.00 9.44 118 HIS B N 1
ATOM 3289 C CA . HIS B 1 118 ? 78.895 33.233 26.296 1.00 10.10 118 HIS B CA 1
ATOM 3290 C C . HIS B 1 118 ? 78.265 32.315 25.250 1.00 9.84 118 HIS B C 1
ATOM 3291 O O . HIS B 1 118 ? 77.086 31.962 25.330 1.00 9.72 118 HIS B O 1
ATOM 3298 N N . VAL B 1 119 ? 79.071 31.937 24.263 1.00 9.57 119 VAL B N 1
ATOM 3299 C CA . VAL B 1 119 ? 78.609 31.093 23.166 1.00 9.88 119 VAL B CA 1
ATOM 3300 C C . VAL B 1 119 ? 78.158 29.708 23.606 1.00 9.69 119 VAL B C 1
ATOM 3301 O O . VAL B 1 119 ? 77.079 29.256 23.223 1.00 10.44 119 VAL B O 1
ATOM 3305 N N . ALA B 1 120 ? 78.971 29.032 24.406 1.00 9.94 120 ALA B N 1
ATOM 3306 C CA . ALA B 1 120 ? 78.614 27.686 24.860 1.00 10.42 120 ALA B CA 1
ATOM 3307 C C . ALA B 1 120 ? 77.307 27.727 25.647 1.00 10.48 120 ALA B C 1
ATOM 3308 O O . ALA B 1 120 ? 76.393 26.934 25.417 1.00 10.15 120 ALA B O 1
ATOM 3310 N N . VAL B 1 121 ? 77.221 28.667 26.576 1.00 9.86 121 VAL B N 1
ATOM 3311 C CA . VAL B 1 121 ? 76.010 28.810 27.377 1.00 9.93 121 VAL B CA 1
ATOM 3312 C C . VAL B 1 121 ? 74.774 29.059 26.511 1.00 9.64 121 VAL B C 1
ATOM 3313 O O . VAL B 1 121 ? 73.679 28.599 26.849 1.00 9.38 121 VAL B O 1
ATOM 3317 N N . SER B 1 122 ? 74.935 29.771 25.391 1.00 9.92 122 SER B N 1
ATOM 3318 C CA . SER B 1 122 ? 73.779 30.071 24.545 1.00 9.30 122 SER B CA 1
ATOM 3319 C C . SER B 1 122 ? 73.087 28.822 24.001 1.00 10.39 122 SER B C 1
ATOM 3320 O O . SER B 1 122 ? 71.892 28.854 23.730 1.00 9.60 122 SER B O 1
ATOM 3323 N N . PHE B 1 123 ? 73.823 27.724 23.838 1.00 10.23 123 PHE B N 1
ATOM 3324 C CA . PHE B 1 123 ? 73.189 26.492 23.360 1.00 10.90 123 PHE B CA 1
ATOM 3325 C C . PHE B 1 123 ? 72.297 25.910 24.459 1.00 11.57 123 PHE B C 1
ATOM 3326 O O . PHE B 1 123 ? 71.293 25.239 24.175 1.00 11.46 123 PHE B O 1
ATOM 3334 N N . GLU B 1 124 ? 72.669 26.170 25.713 1.00 11.60 124 GLU B N 1
ATOM 3335 C CA . GLU B 1 124 ? 71.921 25.682 26.875 1.00 13.12 124 GLU B CA 1
ATOM 3336 C C . GLU B 1 124 ? 70.658 26.500 27.153 1.00 12.21 124 GLU B C 1
ATOM 3337 O O . GLU B 1 124 ? 69.626 25.937 27.517 1.00 11.53 124 GLU B O 1
ATOM 3343 N N . ILE B 1 125 ? 70.755 27.824 27.008 1.00 10.41 125 ILE B N 1
ATOM 3344 C CA . ILE B 1 125 ? 69.617 28.724 27.226 1.00 10.34 125 ILE B CA 1
ATOM 3345 C C . ILE B 1 125 ? 69.402 29.645 26.010 1.00 10.31 125 ILE B C 1
ATOM 3346 O O . ILE B 1 125 ? 69.530 30.874 26.092 1.00 10.42 125 ILE B O 1
ATOM 3351 N N . PRO B 1 126 ? 69.061 29.051 24.861 1.00 9.49 126 PRO B N 1
ATOM 3352 C CA . PRO B 1 126 ? 68.834 29.806 23.627 1.00 9.30 126 PRO B CA 1
ATOM 3353 C C . PRO B 1 126 ? 67.733 30.865 23.699 1.00 9.60 126 PRO B C 1
ATOM 3354 O O . PRO B 1 126 ? 67.912 31.990 23.228 1.00 8.79 126 PRO B O 1
ATOM 3358 N N . ASP B 1 127 ? 66.592 30.498 24.273 1.00 10.03 127 ASP B N 1
ATOM 3359 C CA . ASP B 1 127 ? 65.462 31.424 24.362 1.00 10.94 127 ASP B CA 1
ATOM 3360 C C . ASP B 1 127 ? 65.826 32.669 25.168 1.00 10.42 127 ASP B C 1
ATOM 3361 O O . ASP B 1 127 ? 65.622 33.802 24.711 1.00 10.12 127 ASP B O 1
ATOM 3366 N N . TYR B 1 128 ? 66.362 32.469 26.369 1.00 9.38 128 TYR B N 1
ATOM 3367 C CA . TYR B 1 128 ? 66.755 33.611 27.195 1.00 9.47 128 TYR B CA 1
ATOM 3368 C C . TYR B 1 128 ? 67.809 34.440 26.464 1.00 9.15 128 TYR B C 1
ATOM 3369 O O . TYR B 1 128 ? 67.730 35.671 26.421 1.00 7.77 128 TYR B O 1
ATOM 3378 N N . THR B 1 129 ? 68.800 33.769 25.885 1.00 8.52 129 THR B N 1
ATOM 3379 C CA . THR B 1 129 ? 69.855 34.492 25.177 1.00 9.34 129 THR B CA 1
ATOM 3380 C C . THR B 1 129 ? 69.285 35.381 24.071 1.00 9.05 129 THR B C 1
ATOM 3381 O O . THR B 1 129 ? 69.675 36.549 23.947 1.00 8.73 129 THR B O 1
ATOM 3385 N N . ALA B 1 130 ? 68.354 34.840 23.286 1.00 8.33 130 ALA B N 1
ATOM 3386 C CA . ALA B 1 130 ? 67.749 35.610 22.199 1.00 8.99 130 ALA B CA 1
ATOM 3387 C C . ALA B 1 130 ? 66.953 36.802 22.737 1.00 9.31 130 ALA B C 1
ATOM 3388 O O . ALA B 1 130 ? 66.990 37.898 22.170 1.00 8.67 130 ALA B O 1
ATOM 3390 N N . ASP B 1 131 ? 66.235 36.599 23.835 1.00 9.25 131 ASP B N 1
ATOM 3391 C CA . ASP B 1 131 ? 65.425 37.690 24.375 1.00 10.21 131 ASP B CA 1
ATOM 3392 C C . ASP B 1 131 ? 66.278 38.871 24.838 1.00 9.69 131 ASP B C 1
ATOM 3393 O O . ASP B 1 131 ? 65.861 40.035 24.752 1.00 10.25 131 ASP B O 1
ATOM 3398 N N . VAL B 1 132 ? 67.480 38.574 25.320 1.00 9.88 132 VAL B N 1
ATOM 3399 C CA . VAL B 1 132 ? 68.386 39.617 25.796 1.00 8.87 132 VAL B CA 1
ATOM 3400 C C . VAL B 1 132 ? 69.246 40.206 24.678 1.00 9.22 132 VAL B C 1
ATOM 3401 O O . VAL B 1 132 ? 69.326 41.422 24.505 1.00 8.59 132 VAL B O 1
ATOM 3405 N N . VAL B 1 133 ? 69.882 39.324 23.917 1.00 8.49 133 VAL B N 1
ATOM 3406 C CA . VAL B 1 133 ? 70.818 39.728 22.870 1.00 8.65 133 VAL B CA 1
ATOM 3407 C C . VAL B 1 133 ? 70.192 40.257 21.589 1.00 9.18 133 VAL B C 1
ATOM 3408 O O . VAL B 1 133 ? 70.723 41.183 20.978 1.00 10.12 133 VAL B O 1
ATOM 3412 N N . ALA B 1 134 ? 69.062 39.686 21.189 1.00 7.36 134 ALA B N 1
ATOM 3413 C CA . ALA B 1 134 ? 68.400 40.143 19.975 1.00 8.82 134 ALA B CA 1
ATOM 3414 C C . ALA B 1 134 ? 67.272 41.120 20.299 1.00 9.00 134 ALA B C 1
ATOM 3415 O O . ALA B 1 134 ? 67.360 42.308 19.989 1.00 9.23 134 ALA B O 1
ATOM 3417 N N . THR B 1 135 ? 66.211 40.627 20.931 1.00 8.98 135 THR B N 1
ATOM 3418 C CA . THR B 1 135 ? 65.086 41.502 21.234 1.00 8.67 135 THR B CA 1
ATOM 3419 C C . THR B 1 135 ? 65.435 42.605 22.229 1.00 9.33 135 THR B C 1
ATOM 3420 O O . THR B 1 135 ? 64.934 43.722 22.109 1.00 9.08 135 THR B O 1
ATOM 3424 N N . GLY B 1 136 ? 66.306 42.300 23.189 1.00 7.89 136 GLY B N 1
ATOM 3425 C CA . GLY B 1 136 ? 66.701 43.299 24.170 1.00 9.07 136 GLY B CA 1
ATOM 3426 C C . GLY B 1 136 ? 67.316 44.516 23.504 1.00 9.38 136 GLY B C 1
ATOM 3427 O O . GLY B 1 136 ? 67.086 45.656 23.926 1.00 8.91 136 GLY B O 1
ATOM 3428 N N . ALA B 1 137 ? 68.111 44.278 22.464 1.00 9.13 137 ALA B N 1
ATOM 3429 C CA . ALA B 1 137 ? 68.749 45.374 21.734 1.00 9.53 137 ALA B CA 1
ATOM 3430 C C . ALA B 1 137 ? 67.666 46.213 21.060 1.00 9.32 137 ALA B C 1
ATOM 3431 O O . ALA B 1 137 ? 67.720 47.447 21.074 1.00 9.18 137 ALA B O 1
ATOM 3433 N N . LEU B 1 138 ? 66.676 45.543 20.469 1.00 9.04 138 LEU B N 1
ATOM 3434 C CA . LEU B 1 138 ? 65.580 46.253 19.809 1.00 9.01 138 LEU B CA 1
ATOM 3435 C C . LEU B 1 138 ? 64.771 47.055 20.831 1.00 9.07 138 LEU B C 1
ATOM 3436 O O . LEU B 1 138 ? 64.301 48.152 20.531 1.00 8.94 138 LEU B O 1
ATOM 3441 N N . ARG B 1 139 ? 64.604 46.510 22.035 1.00 9.03 139 ARG B N 1
ATOM 3442 C CA . ARG B 1 139 ? 63.861 47.221 23.077 1.00 9.83 139 ARG B CA 1
ATOM 3443 C C . ARG B 1 139 ? 64.581 48.521 23.401 1.00 10.28 139 ARG B C 1
ATOM 3444 O O . ARG B 1 139 ? 63.950 49.563 23.566 1.00 10.34 139 ARG B O 1
ATOM 3452 N N . LEU B 1 140 ? 65.907 48.456 23.500 1.00 10.58 140 LEU B N 1
ATOM 3453 C CA . LEU B 1 140 ? 66.683 49.654 23.811 1.00 10.80 140 LEU B CA 1
ATOM 3454 C C . LEU B 1 140 ? 66.623 50.649 22.651 1.00 10.12 140 LEU B C 1
ATOM 3455 O O . LEU B 1 140 ? 66.469 51.857 22.860 1.00 9.86 140 LEU B O 1
ATOM 3460 N N . LEU B 1 141 ? 66.753 50.152 21.428 1.00 10.25 141 LEU B N 1
ATOM 3461 C CA . LEU B 1 141 ? 66.670 51.021 20.255 1.00 10.71 141 LEU B CA 1
ATOM 3462 C C . LEU B 1 141 ? 65.321 51.747 20.221 1.00 11.10 141 LEU B C 1
ATOM 3463 O O . LEU B 1 141 ? 65.251 52.959 19.976 1.00 10.67 141 LEU B O 1
ATOM 3468 N N . GLU B 1 142 ? 64.251 50.999 20.467 1.00 10.00 142 GLU B N 1
ATOM 3469 C CA . GLU B 1 142 ? 62.907 51.558 20.439 1.00 11.75 142 GLU B CA 1
ATOM 3470 C C . GLU B 1 142 ? 62.680 52.529 21.596 1.00 11.65 142 GLU B C 1
ATOM 3471 O O . GLU B 1 142 ? 61.981 53.529 21.432 1.00 11.07 142 GLU B O 1
ATOM 3477 N N . ALA B 1 143 ? 63.272 52.250 22.757 1.00 11.64 143 ALA B N 1
ATOM 3478 C CA . ALA B 1 143 ? 63.122 53.155 23.894 1.00 12.33 143 ALA B CA 1
ATOM 3479 C C . ALA B 1 143 ? 63.838 54.466 23.569 1.00 12.62 143 ALA B C 1
ATOM 3480 O O . ALA B 1 143 ? 63.335 55.559 23.877 1.00 13.13 143 ALA B O 1
ATOM 3482 N N . VAL B 1 144 ? 65.012 54.362 22.950 1.00 11.97 144 VAL B N 1
ATOM 3483 C CA . VAL B 1 144 ? 65.767 55.556 22.577 1.00 13.43 144 VAL B CA 1
ATOM 3484 C C . VAL B 1 144 ? 65.004 56.337 21.510 1.00 14.09 144 VAL B C 1
ATOM 3485 O O . VAL B 1 144 ? 64.870 57.558 21.600 1.00 13.82 144 VAL B O 1
ATOM 3489 N N . ARG B 1 145 ? 64.493 55.635 20.504 1.00 14.82 145 ARG B N 1
ATOM 3490 C CA . ARG B 1 145 ? 63.735 56.296 19.441 1.00 16.19 145 ARG B CA 1
ATOM 3491 C C . ARG B 1 145 ? 62.514 57.006 20.041 1.00 16.58 145 ARG B C 1
ATOM 3492 O O . ARG B 1 145 ? 62.245 58.177 19.737 1.00 15.70 145 ARG B O 1
ATOM 3500 N N . SER B 1 146 ? 61.782 56.302 20.903 1.00 15.75 146 SER B N 1
ATOM 3501 C CA . SER B 1 146 ? 60.593 56.871 21.532 1.00 16.65 146 SER B CA 1
ATOM 3502 C C . SER B 1 146 ? 60.936 58.106 22.365 1.00 16.71 146 SER B C 1
ATOM 3503 O O . SER B 1 146 ? 60.215 59.108 22.337 1.00 16.62 146 SER B O 1
ATOM 3506 N N . HIS B 1 147 ? 62.038 58.025 23.104 1.00 16.45 147 HIS B N 1
ATOM 3507 C CA . HIS B 1 147 ? 62.499 59.134 23.933 1.00 17.17 147 HIS B CA 1
ATOM 3508 C C . HIS B 1 147 ? 62.827 60.366 23.082 1.00 18.18 147 HIS B C 1
ATOM 3509 O O . HIS B 1 147 ? 62.421 61.486 23.408 1.00 18.37 147 HIS B O 1
ATOM 3516 N N . THR B 1 148 ? 63.565 60.164 21.995 1.00 19.22 148 THR B N 1
ATOM 3517 C CA . THR B 1 148 ? 63.940 61.287 21.140 1.00 20.85 148 THR B CA 1
ATOM 3518 C C . THR B 1 148 ? 62.728 61.936 20.475 1.00 22.14 148 THR B C 1
ATOM 3519 O O . THR B 1 148 ? 62.688 63.157 20.308 1.00 22.84 148 THR B O 1
ATOM 3523 N N . ILE B 1 149 ? 61.745 61.127 20.098 1.00 22.49 149 ILE B N 1
ATOM 3524 C CA . ILE B 1 149 ? 60.546 61.666 19.468 1.00 23.97 149 ILE B CA 1
ATOM 3525 C C . ILE B 1 149 ? 59.714 62.467 20.467 1.00 24.14 149 ILE B C 1
ATOM 3526 O O . ILE B 1 149 ? 59.245 63.561 20.156 1.00 24.12 149 ILE B O 1
ATOM 3531 N N . ASP B 1 150 ? 59.545 61.926 21.669 1.00 23.83 150 ASP B N 1
ATOM 3532 C CA . ASP B 1 150 ? 58.742 62.583 22.696 1.00 24.24 150 ASP B CA 1
ATOM 3533 C C . ASP B 1 150 ? 59.397 63.806 23.333 1.00 24.25 150 ASP B C 1
ATOM 3534 O O . ASP B 1 150 ? 58.705 64.750 23.721 1.00 24.12 150 ASP B O 1
ATOM 3539 N N . SER B 1 151 ? 60.721 63.788 23.439 1.00 23.53 151 SER B N 1
ATOM 3540 C CA . SER B 1 151 ? 61.455 64.886 24.067 1.00 24.02 151 SER B CA 1
ATOM 3541 C C . SER B 1 151 ? 62.127 65.838 23.081 1.00 23.98 151 SER B C 1
ATOM 3542 O O . SER B 1 151 ? 62.464 66.968 23.440 1.00 24.60 151 SER B O 1
ATOM 3545 N N . GLY B 1 152 ? 62.333 65.380 21.851 1.00 23.34 152 GLY B N 1
ATOM 3546 C CA . GLY B 1 152 ? 62.983 66.210 20.852 1.00 23.14 152 GLY B CA 1
ATOM 3547 C C . GLY B 1 152 ? 64.498 66.209 20.995 1.00 23.33 152 GLY B C 1
ATOM 3548 O O . GLY B 1 152 ? 65.201 66.927 20.278 1.00 23.86 152 GLY B O 1
ATOM 3549 N N . ARG B 1 153 ? 65.006 65.398 21.918 1.00 22.03 153 ARG B N 1
ATOM 3550 C CA . ARG B 1 153 ? 66.443 65.305 22.159 1.00 22.10 153 ARG B CA 1
ATOM 3551 C C . ARG B 1 153 ? 67.169 64.449 21.128 1.00 22.11 153 ARG B C 1
ATOM 3552 O O . ARG B 1 153 ? 66.548 63.701 20.372 1.00 22.92 153 ARG B O 1
ATOM 3560 N N . THR B 1 154 ? 68.493 64.564 21.114 1.00 21.95 154 THR B N 1
ATOM 3561 C CA . THR B 1 154 ? 69.335 63.796 20.209 1.00 21.37 154 THR B CA 1
ATOM 3562 C C . THR B 1 154 ? 70.186 62.830 21.029 1.00 20.07 154 THR B C 1
ATOM 3563 O O . THR B 1 154 ? 70.774 63.209 22.042 1.00 19.48 154 THR B O 1
ATOM 3567 N N . VAL B 1 155 ? 70.246 61.581 20.585 1.00 18.46 155 VAL B N 1
ATOM 3568 C CA . VAL B 1 155 ? 71.020 60.561 21.281 1.00 17.42 155 VAL B CA 1
ATOM 3569 C C . VAL B 1 155 ? 71.848 59.747 20.288 1.00 16.22 155 VAL B C 1
ATOM 3570 O O . VAL B 1 155 ? 71.351 59.366 19.230 1.00 16.59 155 VAL B O 1
ATOM 3574 N N . LYS B 1 156 ? 73.113 59.503 20.623 1.00 15.01 156 LYS B N 1
ATOM 3575 C CA . LYS B 1 156 ? 73.993 58.702 19.776 1.00 14.31 156 LYS B CA 1
ATOM 3576 C C . LYS B 1 156 ? 73.983 57.306 20.394 1.00 13.30 156 LYS B C 1
ATOM 3577 O O . LYS B 1 156 ? 73.948 57.158 21.618 1.00 13.42 156 LYS B O 1
ATOM 3583 N N . TYR B 1 157 ? 74.022 56.289 19.544 1.00 11.86 157 TYR B N 1
ATOM 3584 C CA . TYR B 1 157 ? 73.874 54.914 20.006 1.00 11.40 157 TYR B CA 1
ATOM 3585 C C . TYR B 1 157 ? 74.918 53.931 19.492 1.00 9.95 157 TYR B C 1
ATOM 3586 O O . TYR B 1 157 ? 75.243 53.926 18.305 1.00 10.96 157 TYR B O 1
ATOM 3595 N N . TYR B 1 158 ? 75.429 53.093 20.393 1.00 8.75 158 TYR B N 1
ATOM 3596 C CA . TYR B 1 158 ? 76.423 52.082 20.035 1.00 9.28 158 TYR B CA 1
ATOM 3597 C C . TYR B 1 158 ? 75.908 50.679 20.345 1.00 9.05 158 TYR B C 1
ATOM 3598 O O . TYR B 1 158 ? 75.465 50.418 21.464 1.00 8.75 158 TYR B O 1
ATOM 3607 N N . GLN B 1 159 ? 75.983 49.784 19.359 1.00 9.12 159 GLN B N 1
ATOM 3608 C CA . GLN B 1 159 ? 75.567 48.390 19.538 1.00 9.21 159 GLN B CA 1
ATOM 3609 C C . GLN B 1 159 ? 76.823 47.531 19.578 1.00 9.05 159 GLN B C 1
ATOM 3610 O O . GLN B 1 159 ? 77.687 47.634 18.706 1.00 9.56 159 GLN B O 1
ATOM 3616 N N . ALA B 1 160 ? 76.916 46.679 20.590 1.00 9.25 160 ALA B N 1
ATOM 3617 C CA . ALA B 1 160 ? 78.072 45.806 20.747 1.00 9.50 160 ALA B CA 1
ATOM 3618 C C . ALA B 1 160 ? 77.993 44.570 19.858 1.00 9.87 160 ALA B C 1
ATOM 3619 O O . ALA B 1 160 ? 77.580 43.496 20.308 1.00 10.04 160 ALA B O 1
ATOM 3621 N N . GLY B 1 161 ? 78.387 44.732 18.597 1.00 9.82 161 GLY B N 1
ATOM 3622 C CA . GLY B 1 161 ? 78.389 43.626 17.657 1.00 10.27 161 GLY B CA 1
ATOM 3623 C C . GLY B 1 161 ? 79.588 42.727 17.914 1.00 11.25 161 GLY B C 1
ATOM 3624 O O . GLY B 1 161 ? 80.523 43.103 18.632 1.00 10.77 161 GLY B O 1
ATOM 3625 N N . SER B 1 162 ? 79.582 41.546 17.303 1.00 11.29 162 SER B N 1
ATOM 3626 C CA . SER B 1 162 ? 80.643 40.578 17.529 1.00 11.86 162 SER B CA 1
ATOM 3627 C C . SER B 1 162 ? 81.072 39.823 16.285 1.00 11.44 162 SER B C 1
ATOM 3628 O O . SER B 1 162 ? 80.262 39.567 15.405 1.00 11.21 162 SER B O 1
ATOM 3631 N N . SER B 1 163 ? 82.353 39.461 16.226 1.00 11.29 163 SER B N 1
ATOM 3632 C CA . SER B 1 163 ? 82.885 38.698 15.104 1.00 11.61 163 SER B CA 1
ATOM 3633 C C . SER B 1 163 ? 82.209 37.328 15.048 1.00 11.50 163 SER B C 1
ATOM 3634 O O . SER B 1 163 ? 82.265 36.622 14.037 1.00 10.45 163 SER B O 1
ATOM 3637 N N . GLU B 1 164 ? 81.567 36.952 16.144 1.00 11.41 164 GLU B N 1
ATOM 3638 C CA . GLU B 1 164 ? 80.879 35.672 16.208 1.00 11.84 164 GLU B CA 1
ATOM 3639 C C . GLU B 1 164 ? 79.793 35.642 15.124 1.00 11.45 164 GLU B C 1
ATOM 3640 O O . GLU B 1 164 ? 79.372 34.569 14.667 1.00 10.77 164 GLU B O 1
ATOM 3646 N N . MET B 1 165 ? 79.339 36.823 14.711 1.00 10.63 165 MET B N 1
ATOM 3647 C CA . MET B 1 165 ? 78.319 36.904 13.672 1.00 10.56 165 MET B CA 1
ATOM 3648 C C . MET B 1 165 ? 78.795 36.279 12.359 1.00 10.98 165 MET B C 1
ATOM 3649 O O . MET B 1 165 ? 77.990 35.734 11.600 1.00 10.95 165 MET B O 1
ATOM 3654 N N . PHE B 1 166 ? 80.097 36.355 12.085 1.00 10.96 166 PHE B N 1
ATOM 3655 C CA . PHE B 1 166 ? 80.635 35.787 10.851 1.00 10.88 166 PHE B CA 1
ATOM 3656 C C . PHE B 1 166 ? 80.561 34.266 10.864 1.00 11.58 166 PHE B C 1
ATOM 3657 O O . PHE B 1 166 ? 80.404 33.636 9.818 1.00 11.44 166 PHE B O 1
ATOM 3665 N N . GLY B 1 167 ? 80.674 33.680 12.052 1.00 11.65 167 GLY B N 1
ATOM 3666 C CA . GLY B 1 167 ? 80.592 32.234 12.172 1.00 12.11 167 GLY B CA 1
ATOM 3667 C C . GLY B 1 167 ? 81.601 31.481 11.323 1.00 12.84 167 GLY B C 1
ATOM 3668 O O . GLY B 1 167 ? 82.807 31.713 11.424 1.00 12.92 167 GLY B O 1
ATOM 3669 N N . SER B 1 168 ? 81.104 30.589 10.470 1.00 12.95 168 SER B N 1
ATOM 3670 C CA . SER B 1 168 ? 81.969 29.785 9.613 1.00 13.58 168 SER B CA 1
ATOM 3671 C C . SER B 1 168 ? 82.466 30.466 8.338 1.00 13.89 168 SER B C 1
ATOM 3672 O O . SER B 1 168 ? 83.227 29.864 7.573 1.00 14.17 168 SER B O 1
ATOM 3675 N N . THR B 1 169 ? 82.057 31.710 8.099 1.00 13.47 169 THR B N 1
ATOM 3676 C CA . THR B 1 169 ? 82.534 32.419 6.911 1.00 14.38 169 THR B CA 1
ATOM 3677 C C . THR B 1 169 ? 84.047 32.567 7.071 1.00 14.75 169 THR B C 1
ATOM 3678 O O . THR B 1 169 ? 84.533 33.060 8.091 1.00 13.61 169 THR B O 1
ATOM 3682 N N . PRO B 1 170 ? 84.817 32.134 6.062 1.00 15.55 170 PRO B N 1
ATOM 3683 C CA . PRO B 1 170 ? 86.274 32.239 6.172 1.00 15.82 170 PRO B CA 1
ATOM 3684 C C . PRO B 1 170 ? 86.883 33.624 6.324 1.00 15.07 170 PRO B C 1
ATOM 3685 O O . PRO B 1 170 ? 86.328 34.628 5.875 1.00 14.55 170 PRO B O 1
ATOM 3689 N N . PRO B 1 171 ? 88.044 33.692 6.988 1.00 15.53 171 PRO B N 1
ATOM 3690 C CA . PRO B 1 171 ? 88.757 34.950 7.217 1.00 15.92 171 PRO B CA 1
ATOM 3691 C C . PRO B 1 171 ? 89.584 35.350 5.992 1.00 16.55 171 PRO B C 1
ATOM 3692 O O . PRO B 1 171 ? 89.821 34.535 5.100 1.00 16.16 171 PRO B O 1
ATOM 3696 N N . PRO B 1 172 ? 90.018 36.616 5.926 1.00 16.77 172 PRO B N 1
ATOM 3697 C CA . PRO B 1 172 ? 89.771 37.663 6.923 1.00 16.34 172 PRO B CA 1
ATOM 3698 C C . PRO B 1 172 ? 88.363 38.222 6.772 1.00 16.21 172 PRO B C 1
ATOM 3699 O O . PRO B 1 172 ? 87.850 38.351 5.656 1.00 16.32 172 PRO B O 1
ATOM 3703 N N . GLN B 1 173 ? 87.741 38.559 7.893 1.00 14.52 173 GLN B N 1
ATOM 3704 C CA . GLN B 1 173 ? 86.385 39.092 7.867 1.00 14.21 173 GLN B CA 1
ATOM 3705 C C . GLN B 1 173 ? 86.362 40.607 8.045 1.00 13.40 173 GLN B C 1
ATOM 3706 O O . GLN B 1 173 ? 86.943 41.140 8.990 1.00 13.63 173 GLN B O 1
ATOM 3712 N N . SER B 1 174 ? 85.698 41.296 7.116 1.00 13.88 174 SER B N 1
ATOM 3713 C CA . SER B 1 174 ? 85.575 42.753 7.165 1.00 13.81 174 SER B CA 1
ATOM 3714 C C . SER B 1 174 ? 84.101 43.119 7.331 1.00 14.17 174 SER B C 1
ATOM 3715 O O . SER B 1 174 ? 83.257 42.237 7.475 1.00 13.83 174 SER B O 1
ATOM 3718 N N . GLU B 1 175 ? 83.788 44.415 7.295 1.00 14.10 175 GLU B N 1
ATOM 3719 C CA . GLU B 1 175 ? 82.405 44.855 7.475 1.00 15.47 175 GLU B CA 1
ATOM 3720 C C . GLU B 1 175 ? 81.422 44.255 6.476 1.00 16.80 175 GLU B C 1
ATOM 3721 O O . GLU B 1 175 ? 80.242 44.071 6.801 1.00 17.91 175 GLU B O 1
ATOM 3727 N N . THR B 1 176 ? 81.906 43.949 5.269 1.00 17.31 176 THR B N 1
ATOM 3728 C CA . THR B 1 176 ? 81.056 43.399 4.210 1.00 18.46 176 THR B CA 1
ATOM 3729 C C . THR B 1 176 ? 81.100 41.879 4.061 1.00 17.79 176 THR B C 1
ATOM 3730 O O . THR B 1 176 ? 80.554 41.326 3.105 1.00 18.76 176 THR B O 1
ATOM 3734 N N . THR B 1 177 ? 81.746 41.204 5.001 1.00 16.35 177 THR B N 1
ATOM 3735 C CA . THR B 1 177 ? 81.820 39.749 4.949 1.00 15.05 177 THR B CA 1
ATOM 3736 C C . THR B 1 177 ? 80.467 39.180 5.380 1.00 14.55 177 THR B C 1
ATOM 3737 O O . THR B 1 177 ? 79.869 39.651 6.339 1.00 14.50 177 THR B O 1
ATOM 3741 N N . PRO B 1 178 ? 79.966 38.160 4.667 1.00 14.75 178 PRO B N 1
ATOM 3742 C CA . PRO B 1 178 ? 78.668 37.578 5.025 1.00 14.68 178 PRO B CA 1
ATOM 3743 C C . PRO B 1 178 ? 78.641 36.857 6.363 1.00 13.99 178 PRO B C 1
ATOM 3744 O O . PRO B 1 178 ? 79.637 36.274 6.786 1.00 13.33 178 PRO B O 1
ATOM 3748 N N . PHE B 1 179 ? 77.491 36.916 7.027 1.00 13.49 179 PHE B N 1
ATOM 3749 C CA . PHE B 1 179 ? 77.329 36.262 8.320 1.00 13.19 179 PHE B CA 1
ATOM 3750 C C . PHE B 1 179 ? 76.846 34.830 8.130 1.00 13.22 179 PHE B C 1
ATOM 3751 O O . PHE B 1 179 ? 75.973 34.574 7.305 1.00 14.79 179 PHE B O 1
ATOM 3759 N N . HIS B 1 180 ? 77.412 33.902 8.889 1.00 12.51 180 HIS B N 1
ATOM 3760 C CA . HIS B 1 180 ? 76.947 32.520 8.881 1.00 12.37 180 HIS B CA 1
ATOM 3761 C C . HIS B 1 180 ? 77.076 32.086 10.336 1.00 11.90 180 HIS B C 1
ATOM 3762 O O . HIS B 1 180 ? 77.936 31.262 10.676 1.00 11.14 180 HIS B O 1
ATOM 3769 N N . PRO B 1 181 ? 76.215 32.636 11.215 1.00 11.03 181 PRO B N 1
ATOM 3770 C CA . PRO B 1 181 ? 76.236 32.318 12.647 1.00 10.70 181 PRO B CA 1
ATOM 3771 C C . PRO B 1 181 ? 76.171 30.831 12.963 1.00 10.63 181 PRO B C 1
ATOM 3772 O O . PRO B 1 181 ? 75.438 30.081 12.319 1.00 11.05 181 PRO B O 1
ATOM 3776 N N . ARG B 1 182 ? 76.939 30.428 13.972 1.00 10.04 182 ARG B N 1
ATOM 3777 C CA . ARG B 1 182 ? 77.035 29.030 14.381 1.00 10.35 182 ARG B CA 1
ATOM 3778 C C . ARG B 1 182 ? 76.544 28.737 15.800 1.00 10.20 182 ARG B C 1
ATOM 3779 O O . ARG B 1 182 ? 76.820 27.667 16.352 1.00 10.32 182 ARG B O 1
ATOM 3787 N N . SER B 1 183 ? 75.823 29.686 16.394 1.00 9.97 183 SER B N 1
ATOM 3788 C CA 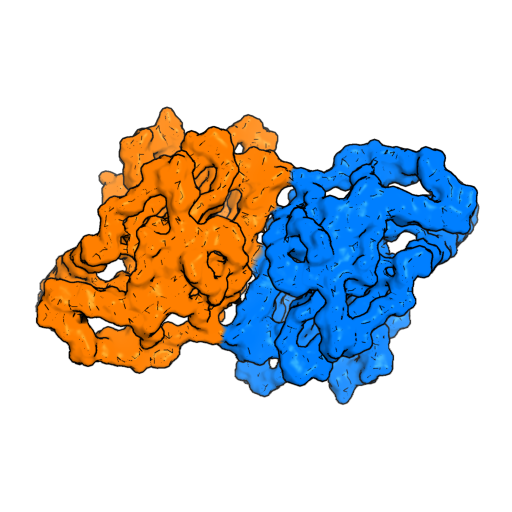. SER B 1 183 ? 75.268 29.500 17.737 1.00 9.72 183 SER B CA 1
ATOM 3789 C C . SER B 1 183 ? 74.072 30.419 17.936 1.00 9.63 183 SER B C 1
ATOM 3790 O O . SER B 1 183 ? 73.885 31.377 17.181 1.00 8.77 183 SER B O 1
ATOM 3793 N N . PRO B 1 184 ? 73.226 30.119 18.937 1.00 9.65 184 PRO B N 1
ATOM 3794 C CA . PRO B 1 184 ? 72.065 30.975 19.187 1.00 9.54 184 PRO B CA 1
ATOM 3795 C C . PRO B 1 184 ? 72.547 32.390 19.517 1.00 9.96 184 PRO B C 1
ATOM 3796 O O . PRO B 1 184 ? 71.928 33.373 19.129 1.00 10.91 184 PRO B O 1
ATOM 3800 N N . TYR B 1 185 ? 73.650 32.483 20.250 1.00 9.77 185 TYR B N 1
ATOM 3801 C CA . TYR B 1 185 ? 74.213 33.789 20.594 1.00 9.87 185 TYR B CA 1
ATOM 3802 C C . TYR B 1 185 ? 74.580 34.558 19.329 1.00 9.51 185 TYR B C 1
ATOM 3803 O O . TYR B 1 185 ? 74.229 35.733 19.173 1.00 8.70 185 TYR B O 1
ATOM 3812 N N . ALA B 1 186 ? 75.305 33.895 18.434 1.00 9.31 186 ALA B N 1
ATOM 3813 C CA . ALA B 1 186 ? 75.739 34.530 17.194 1.00 9.09 186 ALA B CA 1
ATOM 3814 C C . ALA B 1 186 ? 74.563 34.989 16.336 1.00 8.59 186 ALA B C 1
ATOM 3815 O O . ALA B 1 186 ? 74.575 36.100 15.798 1.00 8.23 186 ALA B O 1
ATOM 3817 N N . ALA B 1 187 ? 73.553 34.135 16.203 1.00 7.57 187 ALA B N 1
ATOM 3818 C CA . ALA B 1 187 ? 72.378 34.485 15.405 1.00 8.20 187 ALA B CA 1
ATOM 3819 C C . ALA B 1 187 ? 71.666 35.676 16.044 1.00 8.18 187 ALA B C 1
ATOM 3820 O O . ALA B 1 187 ? 71.151 36.569 15.354 1.00 8.38 187 ALA B O 1
ATOM 3822 N N . SER B 1 188 ? 71.632 35.696 17.369 1.00 7.89 188 SER B N 1
ATOM 3823 C CA . SER B 1 188 ? 70.984 36.802 18.064 1.00 7.68 188 SER B CA 1
ATOM 3824 C C . SER B 1 188 ? 71.759 38.099 17.866 1.00 7.82 188 SER B C 1
ATOM 3825 O O . SER B 1 188 ? 71.153 39.160 17.751 1.00 7.53 188 SER B O 1
ATOM 3828 N N . LYS B 1 189 ? 73.089 38.028 17.833 1.00 8.04 189 LYS B N 1
ATOM 3829 C CA . LYS B 1 189 ? 73.875 39.245 17.600 1.00 7.83 189 LYS B CA 1
ATOM 3830 C C . LYS B 1 189 ? 73.638 39.732 16.174 1.00 8.01 189 LYS B C 1
ATOM 3831 O O . LYS B 1 189 ? 73.620 40.934 15.921 1.00 8.42 189 LYS B O 1
ATOM 3837 N N . CYS B 1 190 ? 73.461 38.799 15.240 1.00 8.85 190 CYS B N 1
ATOM 3838 C CA . CYS B 1 190 ? 73.187 39.163 13.855 1.00 9.05 190 CYS B CA 1
ATOM 3839 C C . CYS B 1 190 ? 71.868 39.930 13.822 1.00 9.24 190 CYS B C 1
ATOM 3840 O O . CYS B 1 190 ? 71.733 40.944 13.123 1.00 9.57 190 CYS B O 1
ATOM 3843 N N . ALA B 1 191 ? 70.894 39.445 14.588 1.00 8.60 191 ALA B N 1
ATOM 3844 C CA . ALA B 1 191 ? 69.595 40.107 14.663 1.00 8.69 191 ALA B CA 1
ATOM 3845 C C . ALA B 1 191 ? 69.768 41.535 15.195 1.00 8.36 191 ALA B C 1
ATOM 3846 O O . ALA B 1 191 ? 69.267 42.494 14.594 1.00 9.28 191 ALA B O 1
ATOM 3848 N N . ALA B 1 192 ? 70.477 41.675 16.314 1.00 8.45 192 ALA B N 1
ATOM 3849 C CA . ALA B 1 192 ? 70.708 42.997 16.909 1.00 9.22 192 ALA B CA 1
ATOM 3850 C C . ALA B 1 192 ? 71.402 43.930 15.919 1.00 8.95 192 ALA B C 1
ATOM 3851 O O . ALA B 1 192 ? 71.107 45.127 15.867 1.00 9.68 192 ALA B O 1
ATOM 3853 N N . HIS B 1 193 ? 72.335 43.377 15.148 1.00 9.23 193 HIS B N 1
ATOM 3854 C CA . HIS B 1 193 ? 73.075 44.152 14.155 1.00 9.62 193 HIS B CA 1
ATOM 3855 C C . HIS B 1 193 ? 72.089 44.737 13.150 1.00 10.41 193 HIS B C 1
ATOM 3856 O O . HIS B 1 193 ? 72.092 45.938 12.880 1.00 9.94 193 HIS B O 1
ATOM 3863 N N . TRP B 1 194 ? 71.242 43.874 12.596 1.00 10.39 194 TRP B N 1
ATOM 3864 C CA . TRP B 1 194 ? 70.269 44.322 11.615 1.00 11.21 194 TRP B CA 1
ATOM 3865 C C . TRP B 1 194 ? 69.193 45.245 12.180 1.00 10.12 194 TRP B C 1
ATOM 3866 O O . TRP B 1 194 ? 68.754 46.161 11.493 1.00 10.09 194 TRP B O 1
ATOM 3887 N N . TYR B 1 195 ? 68.780 45.047 13.431 1.00 9.38 195 TYR B N 1
ATOM 3888 C CA . TYR B 1 195 ? 67.794 45.960 14.013 1.00 8.95 195 TYR B CA 1
ATOM 3889 C C . TYR B 1 195 ? 68.440 47.347 14.113 1.00 9.14 195 TYR B C 1
ATOM 3890 O O . TYR B 1 195 ? 67.793 48.373 13.877 1.00 8.26 195 TYR B O 1
ATOM 3899 N N . THR B 1 196 ? 69.718 47.363 14.474 1.00 8.76 196 THR B N 1
ATOM 3900 C CA . THR B 1 196 ? 70.449 48.623 14.640 1.00 9.32 196 THR B CA 1
ATOM 3901 C C . THR B 1 196 ? 70.640 49.339 13.297 1.00 9.69 196 THR B C 1
ATOM 3902 O O . THR B 1 196 ? 70.392 50.548 13.190 1.00 9.40 196 THR B O 1
ATOM 3906 N N . VAL B 1 197 ? 71.077 48.601 12.280 1.00 9.10 197 VAL B N 1
ATOM 3907 C CA . VAL B 1 197 ? 71.242 49.175 10.949 1.00 9.77 197 VAL B CA 1
ATOM 3908 C C . VAL B 1 197 ? 69.888 49.731 10.487 1.00 10.04 197 VAL B C 1
ATOM 3909 O O . VAL B 1 197 ? 69.804 50.821 9.924 1.00 9.51 197 VAL B O 1
ATOM 3913 N N . ASN B 1 198 ? 68.820 48.980 10.740 1.00 9.59 198 ASN B N 1
ATOM 3914 C CA . ASN B 1 198 ? 67.4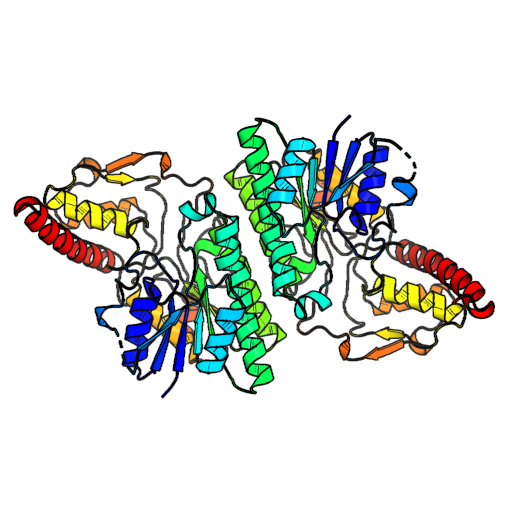92 49.407 10.315 1.00 10.09 198 ASN B CA 1
ATOM 3915 C C . ASN B 1 198 ? 67.044 50.707 10.987 1.00 10.39 198 ASN B C 1
ATOM 3916 O O . ASN B 1 198 ? 66.443 51.565 10.334 1.00 10.90 198 ASN B O 1
ATOM 3921 N N . TYR B 1 199 ? 67.319 50.866 12.278 1.00 10.06 199 TYR B N 1
ATOM 3922 C CA . TYR B 1 199 ? 66.923 52.106 12.940 1.00 10.41 199 TYR B CA 1
ATOM 3923 C C . TYR B 1 199 ? 67.721 53.286 12.390 1.00 10.88 199 TYR B C 1
ATOM 3924 O O . TYR B 1 199 ? 67.210 54.404 12.321 1.00 11.29 199 TYR B O 1
ATOM 3933 N N . ARG B 1 200 ? 68.966 53.041 11.991 1.00 10.82 200 ARG B N 1
ATOM 3934 C CA . ARG B 1 200 ? 69.781 54.103 11.399 1.00 11.10 200 ARG B CA 1
ATOM 3935 C C . ARG B 1 200 ? 69.201 54.480 10.028 1.00 11.56 200 ARG B C 1
ATOM 3936 O O . ARG B 1 200 ? 68.969 55.662 9.739 1.00 11.56 200 ARG B O 1
ATOM 3944 N N . GLU B 1 201 ? 68.946 53.474 9.196 1.00 11.01 201 GLU B N 1
ATOM 3945 C CA . GLU B 1 201 ? 68.427 53.710 7.846 1.00 11.73 201 GLU B CA 1
ATOM 3946 C C . GLU B 1 201 ? 66.985 54.207 7.787 1.00 12.82 201 GLU B C 1
ATOM 3947 O O . GLU B 1 201 ? 66.651 55.088 6.986 1.00 13.44 201 GLU B O 1
ATOM 3953 N N . ALA B 1 202 ? 66.124 53.654 8.630 1.00 11.92 202 ALA B N 1
ATOM 3954 C CA . ALA B 1 202 ? 64.722 54.042 8.609 1.00 12.91 202 ALA B CA 1
ATOM 3955 C C . ALA B 1 202 ? 64.398 55.340 9.342 1.00 13.31 202 ALA B C 1
ATOM 3956 O O . ALA B 1 202 ? 63.535 56.102 8.906 1.00 13.66 202 ALA B O 1
ATOM 3958 N N . TYR B 1 203 ? 65.092 55.595 10.445 1.00 13.16 203 TYR B N 1
ATOM 3959 C CA . TYR B 1 203 ? 64.808 56.776 11.255 1.00 13.60 203 TYR B CA 1
ATOM 3960 C C . TYR B 1 203 ? 65.907 57.815 11.352 1.00 14.19 203 TYR B C 1
ATOM 3961 O O . TYR B 1 203 ? 65.703 58.864 11.970 1.00 13.85 203 TYR B O 1
ATOM 3970 N N . GLY B 1 204 ? 67.066 57.527 10.773 1.00 13.88 204 GLY B N 1
ATOM 3971 C CA . GLY B 1 204 ? 68.164 58.477 10.849 1.00 14.91 204 GLY B CA 1
ATOM 3972 C C . GLY B 1 204 ? 68.805 58.519 12.228 1.00 14.82 204 GLY B C 1
ATOM 3973 O O . GLY B 1 204 ? 69.474 59.492 12.588 1.00 14.88 204 GLY B O 1
ATOM 3974 N N . LEU B 1 205 ? 68.599 57.470 13.020 1.00 13.93 205 LEU B N 1
ATOM 3975 C CA . LEU B 1 205 ? 69.196 57.422 14.352 1.00 13.33 205 LEU B CA 1
ATOM 3976 C C . LEU B 1 205 ? 70.705 57.314 14.189 1.00 12.86 205 LEU B C 1
ATOM 3977 O O . LEU B 1 205 ? 71.179 56.586 13.319 1.00 13.16 205 LEU B O 1
ATOM 3982 N N . PHE B 1 206 ? 71.463 58.050 15.000 1.00 12.47 206 PHE B N 1
ATOM 3983 C CA . PHE B 1 206 ? 72.915 57.965 14.919 1.00 13.05 206 PHE B CA 1
ATOM 3984 C C . PHE B 1 206 ? 73.246 56.694 15.687 1.00 12.78 206 PHE B C 1
ATOM 3985 O O . PHE B 1 206 ? 73.510 56.730 16.888 1.00 12.79 206 PHE B O 1
ATOM 3993 N N . ALA B 1 207 ? 73.200 55.569 14.979 1.00 13.01 207 ALA B N 1
ATOM 3994 C CA . ALA B 1 207 ? 73.460 54.267 15.583 1.00 12.30 207 ALA B CA 1
ATOM 3995 C C . ALA B 1 207 ? 74.580 53.556 14.852 1.00 11.99 207 ALA B C 1
ATOM 3996 O O . ALA B 1 207 ? 74.530 53.384 13.628 1.00 12.11 207 ALA B O 1
ATOM 3998 N N . CYS B 1 208 ? 75.591 53.151 15.613 1.00 11.25 208 CYS B N 1
ATOM 3999 C CA . CYS B 1 208 ? 76.750 52.460 15.076 1.00 11.29 208 CYS B CA 1
ATOM 4000 C C . CYS B 1 208 ? 76.850 51.037 15.589 1.00 11.15 208 CYS B C 1
ATOM 4001 O O . CYS B 1 208 ? 76.535 50.758 16.743 1.00 11.48 208 CYS B O 1
ATOM 4004 N N . ASN B 1 209 ? 77.331 50.152 14.732 1.00 10.81 209 ASN B N 1
ATOM 4005 C CA . ASN B 1 209 ? 77.549 48.768 15.131 1.00 11.50 209 ASN B CA 1
ATOM 4006 C C . ASN B 1 209 ? 79.044 48.554 15.213 1.00 11.03 209 ASN B C 1
ATOM 4007 O O . ASN B 1 209 ? 79.749 48.701 14.210 1.00 11.75 209 ASN B O 1
ATOM 4012 N N . GLY B 1 210 ? 79.529 48.226 16.404 1.00 10.67 210 GLY B N 1
ATOM 4013 C CA . GLY B 1 210 ? 80.939 47.934 16.554 1.00 11.08 210 GLY B CA 1
ATOM 4014 C C . GLY B 1 210 ? 81.050 46.433 16.339 1.00 11.26 210 GLY B C 1
ATOM 4015 O O . GLY B 1 210 ? 80.456 45.659 17.086 1.00 11.59 210 GLY B O 1
ATOM 4016 N N . ILE B 1 211 ? 81.758 46.010 15.299 1.00 10.75 211 ILE B N 1
ATOM 4017 C CA . ILE B 1 211 ? 81.908 44.582 15.047 1.00 10.73 211 ILE B CA 1
ATOM 4018 C C . ILE B 1 211 ? 83.257 44.220 15.643 1.00 10.86 211 ILE B C 1
ATOM 4019 O O . ILE B 1 211 ? 84.266 44.118 14.943 1.00 10.73 211 ILE B O 1
ATOM 4024 N N . LEU B 1 212 ? 83.267 44.045 16.955 1.00 11.05 212 LEU B N 1
ATOM 4025 C CA . LEU B 1 212 ? 84.502 43.734 17.654 1.00 10.55 212 LEU B CA 1
ATOM 4026 C C . LEU B 1 212 ? 84.850 42.257 17.680 1.00 10.91 212 LEU B C 1
ATOM 4027 O O . LEU B 1 212 ? 83.995 41.387 17.895 1.00 11.46 212 LEU B O 1
ATOM 4032 N N . PHE B 1 213 ? 86.121 41.971 17.420 1.00 10.78 213 PHE B N 1
ATOM 4033 C CA . PHE B 1 213 ? 86.590 40.600 17.483 1.00 10.77 213 PHE B CA 1
ATOM 4034 C C . PHE B 1 213 ? 86.950 40.351 18.945 1.00 11.14 213 PHE B C 1
ATOM 4035 O O . PHE B 1 213 ? 86.959 41.289 19.748 1.00 11.03 213 PHE B O 1
ATOM 4043 N N . ASN B 1 214 ? 87.227 39.100 19.293 1.00 11.14 214 ASN B N 1
ATOM 4044 C CA . ASN B 1 214 ? 87.524 38.749 20.679 1.00 11.47 214 ASN B CA 1
ATOM 4045 C C . ASN B 1 214 ? 88.469 39.708 21.392 1.00 10.92 214 ASN B C 1
ATOM 4046 O O . ASN B 1 214 ? 89.524 40.066 20.868 1.00 11.20 214 ASN B O 1
ATOM 4051 N N . HIS B 1 215 ? 88.082 40.150 22.582 1.00 10.58 215 HIS B N 1
ATOM 4052 C CA . HIS B 1 215 ? 88.968 40.998 23.367 1.00 10.84 215 HIS B CA 1
ATOM 4053 C C . HIS B 1 215 ? 88.913 40.528 24.815 1.00 11.36 215 HIS B C 1
ATOM 4054 O O . HIS B 1 215 ? 87.842 40.283 25.379 1.00 11.05 215 HIS B O 1
ATOM 4061 N N . GLU B 1 216 ? 90.102 40.388 25.389 1.00 12.08 216 GLU B N 1
ATOM 4062 C CA . GLU B 1 216 ? 90.291 39.862 26.731 1.00 12.09 216 GLU B CA 1
ATOM 4063 C C . GLU B 1 216 ? 90.981 40.863 27.654 1.00 12.11 216 GLU B C 1
ATOM 4064 O O . GLU B 1 216 ? 91.343 41.965 27.238 1.00 12.66 216 GLU B O 1
ATOM 4070 N N . SER B 1 217 ? 91.183 40.456 28.904 1.00 11.48 217 SER B N 1
ATOM 4071 C CA . SER B 1 217 ? 91.807 41.312 29.902 1.00 11.45 217 SER B CA 1
ATOM 4072 C C . SER B 1 217 ? 91.832 40.539 31.210 1.00 11.33 217 SER B C 1
ATOM 4073 O O . SER B 1 217 ? 91.319 39.421 31.285 1.00 11.38 217 SER B O 1
ATOM 4076 N N . PRO B 1 218 ? 92.438 41.121 32.256 1.00 11.33 218 PRO B N 1
ATOM 4077 C CA . PRO B 1 218 ? 92.475 40.431 33.549 1.00 11.42 218 PRO B CA 1
ATOM 4078 C C . PRO B 1 218 ? 91.069 40.385 34.161 1.00 11.90 218 PRO B C 1
ATOM 4079 O O . PRO B 1 218 ? 90.860 39.748 35.195 1.00 12.85 218 PRO B O 1
ATOM 4083 N N . ARG B 1 219 ? 90.119 41.078 33.531 1.00 11.20 219 ARG B N 1
ATOM 4084 C CA . ARG B 1 219 ? 88.734 41.111 34.010 1.00 11.17 219 ARG B CA 1
ATOM 4085 C C . ARG B 1 219 ? 87.802 40.223 33.182 1.00 11.59 219 ARG B C 1
ATOM 4086 O O . ARG B 1 219 ? 86.592 40.195 33.417 1.00 12.27 219 ARG B O 1
ATOM 4094 N N . ARG B 1 220 ? 88.363 39.508 32.215 1.00 10.67 220 ARG B N 1
ATOM 4095 C CA . ARG B 1 220 ? 87.578 38.628 31.351 1.00 11.29 220 ARG B CA 1
ATOM 4096 C C . ARG B 1 220 ? 86.873 37.549 32.185 1.00 10.64 220 ARG B C 1
ATOM 4097 O O . ARG B 1 220 ? 87.428 37.070 33.169 1.00 10.29 220 ARG B O 1
ATOM 4105 N N . GLY B 1 221 ? 85.653 37.178 31.793 1.00 10.96 221 GLY B N 1
ATOM 4106 C CA . GLY B 1 221 ? 84.929 36.139 32.511 1.00 11.71 221 GLY B CA 1
ATOM 4107 C C . GLY B 1 221 ? 85.772 34.874 32.526 1.00 12.16 221 GLY B C 1
ATOM 4108 O O . GLY B 1 221 ? 86.395 34.545 31.519 1.00 11.77 221 GLY B O 1
ATOM 4109 N N . GLU B 1 222 ? 85.787 34.162 33.652 1.00 12.97 222 GLU B N 1
ATOM 4110 C CA . GLU B 1 222 ? 86.609 32.959 33.786 1.00 13.77 222 GLU B CA 1
ATOM 4111 C C . GLU B 1 222 ? 86.151 31.762 32.971 1.00 13.83 222 GLU B C 1
ATOM 4112 O O . GLU B 1 222 ? 86.859 30.756 32.895 1.00 14.78 222 GLU B O 1
ATOM 4118 N N . ASN B 1 223 ? 84.980 31.874 32.352 1.00 12.84 223 ASN B N 1
ATOM 4119 C CA . ASN B 1 223 ? 84.439 30.790 31.543 1.00 13.11 223 ASN B CA 1
ATOM 4120 C C . ASN B 1 223 ? 84.885 30.909 30.086 1.00 11.47 223 ASN B C 1
ATOM 4121 O O . ASN B 1 223 ? 84.633 30.010 29.289 1.00 10.93 223 ASN B O 1
ATOM 4126 N N . PHE B 1 224 ? 85.519 32.025 29.726 1.00 10.67 224 PHE B N 1
ATOM 4127 C CA . PHE B 1 224 ? 86.019 32.169 28.356 1.00 11.00 224 PHE B CA 1
ATOM 4128 C C . PHE B 1 224 ? 87.394 31.498 28.336 1.00 11.28 224 PHE B C 1
ATOM 4129 O O . PHE B 1 224 ? 88.086 31.464 29.356 1.00 10.85 224 PHE B O 1
ATOM 4137 N N . VAL B 1 225 ? 87.794 30.965 27.185 1.00 11.72 225 VAL B N 1
ATOM 4138 C CA . VAL B 1 225 ? 89.041 30.187 27.127 1.00 11.17 225 VAL B CA 1
ATOM 4139 C C . VAL B 1 225 ? 90.339 30.847 27.585 1.00 11.29 225 VAL B C 1
ATOM 4140 O O . VAL B 1 225 ? 91.160 30.205 28.250 1.00 11.40 225 VAL B O 1
ATOM 4144 N N . THR B 1 226 ? 90.539 32.114 27.246 1.00 10.29 226 THR B N 1
ATOM 4145 C CA . THR B 1 226 ? 91.766 32.798 27.632 1.00 10.94 226 THR B CA 1
ATOM 4146 C C . THR B 1 226 ? 91.903 32.932 29.149 1.00 11.01 226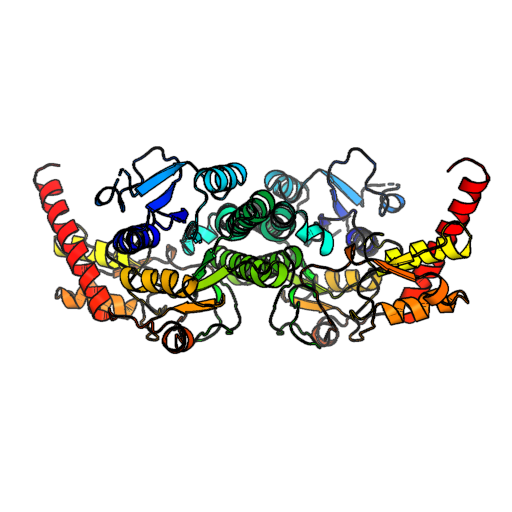 THR B C 1
ATOM 4147 O O . THR B 1 226 ? 92.932 32.567 29.724 1.00 10.74 226 THR B O 1
ATOM 4151 N N . ARG B 1 227 ? 90.860 33.450 29.793 1.00 10.97 227 ARG B N 1
ATOM 4152 C CA . ARG B 1 227 ? 90.881 33.628 31.242 1.00 11.02 227 ARG B CA 1
ATOM 4153 C C . ARG B 1 227 ? 90.869 32.271 31.950 1.00 11.62 227 ARG B C 1
ATOM 4154 O O . ARG B 1 227 ? 91.485 32.109 33.011 1.00 12.07 227 ARG B O 1
ATOM 4162 N N . LYS B 1 228 ? 90.169 31.296 31.375 1.00 11.30 228 LYS B N 1
ATOM 4163 C CA . LYS B 1 228 ? 90.124 29.960 31.969 1.00 11.34 228 LYS B CA 1
ATOM 4164 C C . LYS B 1 228 ? 91.559 29.430 32.033 1.00 11.94 228 LYS B C 1
ATOM 4165 O O . LYS B 1 228 ? 91.978 28.829 33.031 1.00 11.84 228 LYS B O 1
ATOM 4171 N N . ILE B 1 229 ? 92.304 29.654 30.955 1.00 11.38 229 ILE B N 1
ATOM 4172 C CA . ILE B 1 229 ? 93.696 29.202 30.888 1.00 11.89 229 ILE B CA 1
ATOM 4173 C C . ILE B 1 229 ? 94.621 29.933 31.855 1.00 12.57 229 ILE B C 1
ATOM 4174 O O . ILE B 1 229 ? 95.376 29.295 32.601 1.00 12.85 229 ILE B O 1
ATOM 4179 N N . THR B 1 230 ? 94.578 31.263 31.866 1.00 12.34 230 THR B N 1
ATOM 4180 C CA . THR B 1 230 ? 95.469 31.996 32.757 1.00 12.53 230 THR B CA 1
ATOM 4181 C C . THR B 1 230 ? 95.118 31.804 34.236 1.00 13.15 230 THR B C 1
ATOM 4182 O O . THR B 1 230 ? 96.004 31.773 35.087 1.00 13.19 230 THR B O 1
ATOM 4186 N N . ARG B 1 231 ? 93.834 31.647 34.540 1.00 13.46 231 ARG B N 1
ATOM 4187 C CA . ARG B 1 231 ? 93.421 31.437 35.928 1.00 13.94 231 ARG B CA 1
ATOM 4188 C C . ARG B 1 231 ? 93.966 30.084 36.390 1.00 14.33 231 ARG B C 1
ATOM 4189 O O . ARG B 1 231 ? 94.538 29.964 37.476 1.00 14.32 231 ARG B O 1
ATOM 4197 N N . ALA B 1 232 ? 93.776 29.067 35.555 1.00 13.83 232 ALA B N 1
ATOM 4198 C CA . ALA B 1 232 ? 94.249 27.723 35.869 1.00 14.62 232 ALA B CA 1
ATOM 4199 C C . ALA B 1 232 ? 95.769 27.689 35.962 1.00 15.22 232 ALA B C 1
ATOM 4200 O O . ALA B 1 232 ? 96.325 27.043 36.855 1.00 15.45 232 ALA B O 1
ATOM 4202 N N . LEU B 1 233 ? 96.436 28.375 35.033 1.00 14.78 233 LEU B N 1
ATOM 4203 C CA . LEU B 1 233 ? 97.893 28.414 35.018 1.00 15.31 233 LEU B CA 1
ATOM 4204 C C . LEU B 1 233 ? 98.433 28.952 36.335 1.00 15.88 233 LEU B C 1
ATOM 4205 O O . LEU B 1 233 ? 99.357 28.380 36.918 1.00 15.72 233 LEU B O 1
ATOM 4210 N N . GLY B 1 234 ? 97.857 30.058 36.795 1.00 16.13 234 GLY B N 1
ATOM 4211 C CA . GLY B 1 234 ? 98.297 30.649 38.046 1.00 16.55 234 GLY B CA 1
ATOM 4212 C C . GLY B 1 234 ? 98.176 29.654 39.184 1.00 16.86 234 GLY B C 1
ATOM 4213 O O . GLY B 1 234 ? 99.102 29.489 39.980 1.00 17.61 234 GLY B O 1
ATOM 4214 N N . ARG B 1 235 ? 97.033 28.982 39.259 1.00 16.90 235 ARG B N 1
ATOM 4215 C CA . ARG B 1 235 ? 96.792 27.998 40.311 1.00 17.50 235 ARG B CA 1
ATOM 4216 C C . ARG B 1 235 ? 97.721 26.793 40.182 1.00 17.91 235 ARG B C 1
ATOM 4217 O O . ARG B 1 235 ? 98.153 26.224 41.184 1.00 17.43 235 ARG B O 1
ATOM 4225 N N . ILE B 1 236 ? 98.037 26.409 38.950 1.00 18.13 236 ILE B N 1
ATOM 4226 C CA . ILE B 1 236 ? 98.946 25.286 38.729 1.00 18.63 236 ILE B CA 1
ATOM 4227 C C . ILE B 1 236 ? 100.348 25.671 39.186 1.00 18.97 236 ILE B C 1
ATOM 4228 O O . ILE B 1 236 ? 101.036 24.884 39.843 1.00 19.61 236 ILE B O 1
ATOM 4233 N N . LYS B 1 237 ? 100.761 26.890 38.853 1.00 19.30 237 LYS B N 1
ATOM 4234 C CA . LYS B 1 237 ? 102.084 27.377 39.221 1.00 20.27 237 LYS B CA 1
ATOM 4235 C C . LYS B 1 237 ? 102.311 27.368 40.737 1.00 21.10 237 LYS B C 1
ATOM 4236 O O . LYS B 1 237 ? 103.407 27.041 41.196 1.00 20.33 237 LYS B O 1
ATOM 4242 N N . VAL B 1 238 ? 101.280 27.708 41.512 1.00 20.64 238 VAL B N 1
ATOM 4243 C CA . VAL B 1 238 ? 101.422 27.747 42.969 1.00 21.15 238 VAL B CA 1
ATOM 4244 C C . VAL B 1 238 ? 101.027 26.450 43.672 1.00 21.83 238 VAL B C 1
ATOM 4245 O O . VAL B 1 238 ? 101.101 26.353 44.895 1.00 22.37 238 VAL B O 1
ATOM 4249 N N . GLY B 1 239 ? 100.591 25.456 42.906 1.00 22.41 239 GLY B N 1
ATOM 4250 C CA . GLY B 1 239 ? 100.237 24.180 43.504 1.00 23.35 239 GLY B CA 1
ATOM 4251 C C . GLY B 1 239 ? 98.799 23.985 43.947 1.00 24.11 239 GLY B C 1
ATOM 4252 O O . GLY B 1 239 ? 98.489 23.010 44.637 1.00 24.79 239 GLY B O 1
ATOM 4253 N N . LEU B 1 240 ? 97.909 24.891 43.557 1.00 23.08 240 LEU B N 1
ATOM 4254 C CA . LEU B 1 240 ? 96.505 24.770 43.938 1.00 22.90 240 LEU B CA 1
ATOM 4255 C C . LEU B 1 240 ? 95.698 23.958 42.931 1.00 22.49 240 LEU B C 1
ATOM 4256 O O . LEU B 1 240 ? 94.564 23.571 43.201 1.00 23.70 240 LEU B O 1
ATOM 4261 N N . GLN B 1 241 ? 96.280 23.706 41.766 1.00 21.86 241 GLN B N 1
ATOM 4262 C CA . GLN B 1 241 ? 95.599 22.955 40.717 1.00 21.04 241 GLN B CA 1
ATOM 4263 C C . GLN B 1 241 ? 96.626 22.110 39.962 1.00 20.98 241 GLN B C 1
ATOM 4264 O O . GLN B 1 241 ? 97.793 22.491 39.853 1.00 20.85 241 GLN B O 1
ATOM 4270 N N . THR B 1 242 ? 96.198 20.959 39.450 1.00 21.35 242 THR B N 1
ATOM 4271 C CA . THR B 1 242 ? 97.122 20.088 38.732 1.00 22.38 242 THR B CA 1
ATOM 4272 C C . THR B 1 242 ? 96.719 19.738 37.302 1.00 21.88 242 THR B C 1
ATOM 4273 O O . THR B 1 242 ? 97.569 19.333 36.511 1.00 22.31 242 THR B O 1
ATOM 4277 N N . LYS B 1 243 ? 95.435 19.867 36.968 1.00 21.61 243 LYS B N 1
ATOM 4278 C CA . LYS B 1 243 ? 94.971 19.565 35.608 1.00 20.86 243 LYS B CA 1
ATOM 4279 C C . LYS B 1 243 ? 94.083 20.670 35.038 1.00 20.33 243 LYS B C 1
ATOM 4280 O O . LYS B 1 243 ? 93.303 21.277 35.758 1.00 19.97 243 LYS B O 1
ATOM 4283 N N . LEU B 1 244 ? 94.217 20.916 33.739 1.00 19.13 244 LEU B N 1
ATOM 4284 C CA . LEU B 1 244 ? 93.430 21.932 33.048 1.00 18.05 244 LEU B CA 1
ATOM 4285 C C . LEU B 1 244 ? 92.674 21.230 31.929 1.00 18.13 244 LEU B C 1
ATOM 4286 O O . LEU B 1 244 ? 93.280 20.696 30.995 1.00 17.36 244 LEU B O 1
ATOM 4291 N N . PHE B 1 245 ? 91.351 21.211 32.036 1.00 17.74 245 PHE B N 1
ATOM 4292 C CA . PHE B 1 245 ? 90.521 20.552 31.036 1.00 17.85 245 PHE B CA 1
ATOM 4293 C C . PHE B 1 245 ? 89.996 21.537 29.997 1.00 17.51 245 PHE B C 1
ATOM 4294 O O . PHE B 1 245 ? 89.370 22.542 30.335 1.00 17.15 245 PHE B O 1
ATOM 4302 N N . LEU B 1 246 ? 90.263 21.235 28.731 1.00 16.31 246 LEU B N 1
ATOM 4303 C CA . LEU B 1 246 ? 89.845 22.093 27.628 1.00 15.42 246 LEU B CA 1
ATOM 4304 C C . LEU B 1 246 ? 89.199 21.291 26.505 1.00 15.78 246 LEU B C 1
ATOM 4305 O O . LEU B 1 246 ? 89.137 20.059 26.559 1.00 16.13 246 LEU B O 1
ATOM 4310 N N . GLY B 1 247 ? 88.718 21.995 25.486 1.00 15.04 247 GLY B N 1
ATOM 4311 C CA . GLY B 1 247 ? 88.079 21.338 24.365 1.00 15.33 247 GLY B CA 1
ATOM 4312 C C . GLY B 1 247 ? 88.906 21.390 23.094 1.00 15.78 247 GLY B C 1
ATOM 4313 O O . GLY B 1 247 ? 89.954 20.741 22.988 1.00 15.70 247 GLY B O 1
ATOM 4314 N N . ASN B 1 248 ? 88.436 22.177 22.131 1.00 15.27 248 ASN B N 1
ATOM 4315 C CA . ASN B 1 248 ? 89.099 22.323 20.838 1.00 15.21 248 ASN B CA 1
ATOM 4316 C C . ASN B 1 248 ? 90.282 23.291 20.876 1.00 15.24 248 ASN B C 1
ATOM 4317 O O . ASN B 1 248 ? 90.104 24.504 20.952 1.00 15.69 248 ASN B O 1
ATOM 4322 N N . LEU B 1 249 ? 91.497 22.752 20.811 1.00 14.57 249 LEU B N 1
ATOM 4323 C CA . LEU B 1 249 ? 92.688 23.590 20.858 1.00 15.13 249 LEU B CA 1
ATOM 4324 C C . LEU B 1 249 ? 93.082 24.208 19.519 1.00 15.05 249 LEU B C 1
ATOM 4325 O O . LEU B 1 249 ? 93.923 25.106 19.485 1.00 15.02 249 LEU B O 1
ATOM 4330 N N . GLN B 1 250 ? 92.497 23.737 18.419 1.00 15.77 250 GLN B N 1
ATOM 4331 C CA . GLN B 1 250 ? 92.845 24.285 17.106 1.00 17.30 250 GLN B CA 1
ATOM 4332 C C . GLN B 1 250 ? 92.047 25.513 16.690 1.00 17.36 250 GLN B C 1
ATOM 4333 O O . GLN B 1 250 ? 92.350 26.125 15.662 1.00 17.05 250 GLN B O 1
ATOM 4339 N N . ALA B 1 251 ? 91.018 25.867 17.457 1.00 16.32 251 ALA B N 1
ATOM 4340 C CA . ALA B 1 251 ? 90.222 27.045 17.117 1.00 15.51 251 ALA B CA 1
ATOM 4341 C C . ALA B 1 251 ? 91.153 28.249 17.093 1.00 15.06 251 ALA B C 1
ATOM 4342 O O . ALA B 1 251 ? 92.012 28.398 17.969 1.00 14.82 251 ALA B O 1
ATOM 4344 N N . SER B 1 252 ? 91.000 29.101 16.082 1.00 14.08 252 SER B N 1
ATOM 4345 C CA . SER B 1 252 ? 91.843 30.284 15.958 1.00 13.62 252 SER B CA 1
ATOM 4346 C C . SER B 1 252 ? 91.040 31.574 16.127 1.00 12.55 252 SER B C 1
ATOM 4347 O O . SER B 1 252 ? 89.963 31.742 15.542 1.00 12.33 252 SER B O 1
ATOM 4350 N N . ARG B 1 253 ? 91.590 32.484 16.921 1.00 12.62 253 ARG B N 1
ATOM 4351 C CA . ARG B 1 253 ? 90.947 33.755 17.203 1.00 12.05 253 ARG B CA 1
ATOM 4352 C C . ARG B 1 253 ? 91.878 34.955 17.108 1.00 12.35 253 ARG B C 1
ATOM 4353 O O . ARG B 1 253 ? 93.094 34.850 17.269 1.00 13.01 253 ARG B O 1
ATOM 4361 N N . ASP B 1 254 ? 91.264 36.102 16.862 1.00 12.56 254 ASP B N 1
ATOM 4362 C CA . ASP B 1 254 ? 91.931 37.392 16.782 1.00 12.33 254 ASP B CA 1
ATOM 4363 C C . ASP B 1 254 ? 91.647 37.924 18.192 1.00 12.15 254 ASP B C 1
ATOM 4364 O O . ASP B 1 254 ? 90.501 38.234 18.526 1.00 12.23 254 ASP B O 1
ATOM 4369 N N . TRP B 1 255 ? 92.684 37.987 19.025 1.00 11.87 255 TRP B N 1
ATOM 4370 C CA . TRP B 1 255 ? 92.527 38.444 20.410 1.00 12.68 255 TRP B CA 1
ATOM 4371 C C . TRP B 1 255 ? 93.197 39.785 20.696 1.00 13.18 255 TRP B C 1
ATOM 4372 O O . TRP B 1 255 ? 94.407 39.931 20.508 1.00 13.07 255 TRP B O 1
ATOM 4383 N N . GLY B 1 256 ? 92.407 40.750 21.165 1.00 12.03 256 GLY B N 1
ATOM 4384 C CA . GLY B 1 256 ? 92.932 42.059 21.513 1.00 12.35 256 GLY B CA 1
ATOM 4385 C C . GLY B 1 256 ? 92.634 42.388 22.973 1.00 12.48 256 GLY B C 1
ATOM 4386 O O . GLY B 1 256 ? 91.998 41.599 23.666 1.00 11.93 256 GLY B O 1
ATOM 4387 N N . PHE B 1 257 ? 93.089 43.551 23.433 1.00 11.62 257 PHE B N 1
ATOM 4388 C CA . PHE B 1 257 ? 92.877 43.982 24.814 1.00 12.15 257 PHE B CA 1
ATOM 4389 C C . PHE B 1 257 ? 91.614 44.833 24.951 1.00 12.05 257 PHE B C 1
ATOM 4390 O O . PHE B 1 257 ? 91.443 45.824 24.241 1.00 11.69 257 PHE B O 1
ATOM 4398 N N . ALA B 1 258 ? 90.735 44.441 25.872 1.00 11.62 258 ALA B N 1
ATOM 4399 C CA . ALA B 1 258 ? 89.480 45.156 26.100 1.00 12.01 258 ALA B CA 1
ATOM 4400 C C . ALA B 1 258 ? 89.683 46.656 26.320 1.00 12.36 258 ALA B C 1
ATOM 4401 O O . ALA B 1 258 ? 88.911 47.472 25.820 1.00 11.94 258 ALA B O 1
ATOM 4403 N N . GLY B 1 259 ? 90.719 47.019 27.071 1.00 12.77 259 GLY B N 1
ATOM 4404 C CA . GLY B 1 259 ? 90.976 48.426 27.323 1.00 13.93 259 GLY B CA 1
ATOM 4405 C C . GLY B 1 259 ? 91.177 49.239 26.054 1.00 14.39 259 GLY B C 1
ATOM 4406 O O . GLY B 1 259 ? 90.781 50.406 25.988 1.00 14.56 259 GLY B O 1
ATOM 4407 N N . ASP B 1 260 ? 91.807 48.633 25.051 1.00 14.70 260 ASP B N 1
ATOM 4408 C CA . ASP B 1 260 ? 92.057 49.298 23.769 1.00 14.81 260 ASP B CA 1
ATOM 4409 C C . ASP B 1 260 ? 90.762 49.422 22.964 1.00 14.94 260 ASP B C 1
ATOM 4410 O O . ASP B 1 260 ? 90.504 50.435 22.314 1.00 14.78 260 ASP B O 1
ATOM 4415 N N . TYR B 1 261 ? 89.964 48.365 22.999 1.00 13.63 261 TYR B N 1
ATOM 4416 C CA . TYR B 1 261 ? 88.733 48.310 22.227 1.00 12.96 261 TYR B CA 1
ATOM 4417 C C . TYR B 1 261 ? 87.622 49.267 22.632 1.00 13.18 261 TYR B C 1
ATOM 4418 O O . TYR B 1 261 ? 86.899 49.757 21.766 1.00 12.98 261 TYR B O 1
ATOM 4427 N N . VAL B 1 262 ? 87.466 49.537 23.925 1.00 12.85 262 VAL B N 1
ATOM 4428 C CA . VAL B 1 262 ? 86.404 50.450 24.335 1.00 13.12 262 VAL B CA 1
ATOM 4429 C C . VAL B 1 262 ? 86.661 51.844 23.772 1.00 13.68 262 VAL B C 1
ATOM 4430 O O . VAL B 1 262 ? 85.725 52.621 23.576 1.00 13.01 262 VAL B O 1
ATOM 4434 N N . GLU B 1 263 ? 87.930 52.163 23.499 1.00 14.36 263 GLU B N 1
ATOM 4435 C CA . GLU B 1 263 ? 88.259 53.467 22.921 1.00 15.33 263 GLU B CA 1
ATOM 4436 C C . GLU B 1 263 ? 87.627 53.566 21.532 1.00 14.83 263 GLU B C 1
ATOM 4437 O O . GLU B 1 263 ? 87.124 54.618 21.133 1.00 14.32 263 GLU B O 1
ATOM 4443 N N . ALA B 1 264 ? 87.654 52.461 20.794 1.00 13.58 264 ALA B N 1
ATOM 4444 C CA . ALA B 1 264 ? 87.068 52.438 19.457 1.00 13.57 264 ALA B CA 1
ATOM 4445 C C . ALA B 1 264 ? 85.561 52.689 19.518 1.00 13.15 264 ALA B C 1
ATOM 4446 O O . ALA B 1 264 ? 85.006 53.368 18.650 1.00 13.74 264 ALA B O 1
ATOM 4448 N N . MET B 1 265 ? 84.896 52.148 20.538 1.00 12.95 265 MET B N 1
ATOM 4449 C CA . MET B 1 265 ? 83.451 52.350 20.674 1.00 12.55 265 MET B CA 1
ATOM 4450 C C . MET B 1 265 ? 83.151 53.845 20.752 1.00 13.18 265 MET B C 1
ATOM 4451 O O . MET B 1 265 ? 82.275 54.357 20.055 1.00 12.39 265 MET B O 1
ATOM 4456 N N . TRP B 1 266 ? 83.880 54.534 21.622 1.00 12.71 266 TRP B N 1
ATOM 4457 C CA . TRP B 1 266 ? 83.695 55.964 21.808 1.00 13.78 266 TRP B CA 1
ATOM 4458 C C . TRP B 1 266 ? 83.995 56.721 20.512 1.00 13.76 266 TRP B C 1
ATOM 4459 O O . TRP B 1 266 ? 83.244 57.625 20.120 1.00 14.51 266 TRP B O 1
ATOM 4470 N N . LEU B 1 267 ? 85.088 56.353 19.847 1.00 14.14 267 LEU B N 1
ATOM 4471 C CA . LEU B 1 267 ? 85.485 57.016 18.602 1.00 14.52 267 LEU B CA 1
ATOM 4472 C C . LEU B 1 267 ? 84.399 56.959 17.536 1.00 14.94 267 LEU B C 1
ATOM 4473 O O . LEU B 1 267 ? 84.190 57.924 16.798 1.00 15.14 267 LEU B O 1
ATOM 4478 N N . MET B 1 268 ? 83.712 55.826 17.440 1.00 13.50 268 MET B N 1
ATOM 4479 C CA . MET B 1 268 ? 82.651 55.693 16.448 1.00 14.02 268 MET B CA 1
ATOM 4480 C C . MET B 1 268 ? 81.557 56.735 16.647 1.00 13.63 268 MET B C 1
ATOM 4481 O O . MET B 1 268 ? 81.030 57.290 15.677 1.00 14.21 268 MET B O 1
ATOM 4486 N N . LEU B 1 269 ? 81.216 57.000 17.901 1.00 14.19 269 LEU B N 1
ATOM 4487 C CA . LEU B 1 269 ? 80.166 57.961 18.210 1.00 14.95 269 LEU B CA 1
ATOM 4488 C C . LEU B 1 269 ? 80.597 59.420 18.074 1.00 15.96 269 LEU B C 1
ATOM 4489 O O . LEU B 1 269 ? 79.771 60.327 18.190 1.00 15.89 269 LEU B O 1
ATOM 4494 N N . GLN B 1 270 ? 81.878 59.657 17.816 1.00 16.50 270 GLN B N 1
ATOM 4495 C CA . GLN B 1 270 ? 82.346 61.037 17.667 1.00 16.91 270 GLN B CA 1
ATOM 4496 C C . GLN B 1 270 ? 82.452 61.453 16.201 1.00 17.80 270 GLN B C 1
ATOM 4497 O O . GLN B 1 270 ? 82.766 62.607 15.893 1.00 17.88 270 GLN B O 1
ATOM 4503 N N . GLN B 1 271 ? 82.198 60.519 15.292 1.00 17.97 271 GLN B N 1
ATOM 4504 C CA . GLN B 1 271 ? 82.277 60.822 13.866 1.00 18.52 271 GLN B CA 1
ATOM 4505 C C . GLN B 1 271 ? 81.091 61.658 13.392 1.00 19.19 271 GLN B C 1
ATOM 4506 O O . GLN B 1 271 ? 80.074 61.755 14.079 1.00 18.66 271 GLN B O 1
ATOM 4512 N N . GLU B 1 272 ? 81.223 62.254 12.208 1.00 20.13 272 GLU B N 1
ATOM 4513 C CA . GLU B 1 272 ? 80.158 63.080 11.646 1.00 21.43 272 GLU B CA 1
ATOM 4514 C C . GLU B 1 272 ? 78.903 62.265 11.343 1.00 20.54 272 GLU B C 1
ATOM 4515 O O . GLU B 1 272 ? 77.782 62.732 11.543 1.00 20.85 272 GLU B O 1
ATOM 4521 N N . LYS B 1 273 ? 79.094 61.048 10.851 1.00 18.89 273 LYS B N 1
ATOM 4522 C CA . LYS B 1 273 ? 77.964 60.192 10.525 1.00 17.94 273 LYS B CA 1
ATOM 4523 C C . LYS B 1 273 ? 78.136 58.812 11.137 1.00 16.84 273 LYS B C 1
ATOM 4524 O O . LYS B 1 273 ? 79.255 58.364 11.389 1.00 16.49 273 LYS B O 1
ATOM 4527 N N . PRO B 1 274 ? 77.019 58.119 11.390 1.00 16.09 274 PRO B N 1
ATOM 4528 C CA . PRO B 1 274 ? 77.062 56.778 11.980 1.00 15.11 274 PRO B CA 1
ATOM 4529 C C . PRO B 1 274 ? 77.440 55.723 10.942 1.00 15.11 274 PRO B C 1
ATOM 4530 O O . PRO B 1 274 ? 77.128 55.862 9.761 1.00 14.69 274 PRO B O 1
ATOM 4534 N N . ASP B 1 275 ? 78.104 54.663 11.384 1.00 14.10 275 ASP B N 1
ATOM 4535 C CA . ASP B 1 275 ? 78.519 53.613 10.466 1.00 14.31 275 ASP B CA 1
ATOM 4536 C C . ASP B 1 275 ? 78.889 52.390 11.292 1.00 13.69 275 ASP B C 1
ATOM 4537 O O . ASP B 1 275 ? 78.813 52.421 12.523 1.00 13.42 275 ASP B O 1
ATOM 4542 N N . ASP B 1 276 ? 79.270 51.314 10.615 1.00 13.32 276 ASP B N 1
ATOM 4543 C CA . ASP B 1 276 ? 79.668 50.081 11.292 1.00 12.67 276 ASP B CA 1
ATOM 4544 C C . ASP B 1 276 ? 81.153 49.857 11.055 1.00 12.48 276 ASP B C 1
ATOM 4545 O O . ASP B 1 276 ? 81.657 50.101 9.957 1.00 12.71 276 ASP B O 1
ATOM 4550 N N . TYR B 1 277 ? 81.849 49.375 12.079 1.00 12.85 277 TYR B N 1
ATOM 4551 C CA . TYR B 1 277 ? 83.287 49.168 11.973 1.00 12.89 277 TYR B CA 1
ATOM 4552 C C . TYR B 1 277 ? 83.798 47.913 12.641 1.00 12.65 277 TYR B C 1
ATOM 4553 O O . TYR B 1 277 ? 83.421 47.611 13.767 1.00 12.62 277 TYR B O 1
ATOM 4562 N N . VAL B 1 278 ? 84.681 47.205 11.949 1.00 12.46 278 VAL B N 1
ATOM 4563 C CA . VAL B 1 278 ? 85.323 46.028 12.519 1.00 12.23 278 VAL B CA 1
ATOM 4564 C C . VAL B 1 278 ? 86.478 46.576 13.363 1.00 12.22 278 VAL B C 1
ATOM 4565 O O . VAL B 1 278 ? 87.193 47.481 12.928 1.00 12.10 278 VAL B O 1
ATOM 4569 N N . VAL B 1 279 ? 86.639 46.035 14.564 1.00 11.69 279 VAL B N 1
ATOM 4570 C CA . VAL B 1 279 ? 87.708 46.425 15.475 1.00 11.51 279 VAL B CA 1
ATOM 4571 C C . VAL B 1 279 ? 88.396 45.105 15.800 1.00 12.09 279 VAL B C 1
ATOM 4572 O O . VAL B 1 279 ? 87.780 44.193 16.354 1.00 12.10 279 VAL B O 1
ATOM 4576 N N . ALA B 1 280 ? 89.671 45.000 15.431 1.00 11.78 280 ALA B N 1
ATOM 4577 C CA . ALA B 1 280 ? 90.421 43.763 15.625 1.00 12.10 280 ALA B CA 1
ATOM 4578 C C . ALA B 1 280 ? 91.920 44.029 15.516 1.00 13.03 280 ALA B C 1
ATOM 4579 O O . ALA B 1 280 ? 92.332 45.127 15.140 1.00 13.07 280 ALA B O 1
ATOM 4581 N N . THR B 1 281 ? 92.729 43.016 15.819 1.00 13.68 281 THR B N 1
ATOM 4582 C CA . THR B 1 281 ? 94.183 43.162 15.743 1.00 14.28 281 THR B CA 1
ATOM 4583 C C . THR B 1 281 ? 94.691 42.710 14.381 1.00 14.97 281 THR B C 1
ATOM 4584 O O . THR B 1 281 ? 95.817 43.023 14.002 1.00 14.78 281 THR B O 1
ATOM 4588 N N . GLU B 1 282 ? 93.849 41.974 13.662 1.00 15.41 282 GLU B N 1
ATOM 4589 C CA . GLU B 1 282 ? 94.168 41.447 12.333 1.00 16.68 282 GLU B CA 1
ATOM 4590 C C . GLU B 1 282 ? 95.165 40.291 12.383 1.00 17.58 282 GLU B C 1
ATOM 4591 O O . GLU B 1 282 ? 95.714 39.891 11.360 1.00 17.65 282 GLU B O 1
ATOM 4597 N N . GLU B 1 283 ? 95.402 39.764 13.577 1.00 18.49 283 GLU B N 1
ATOM 4598 C CA . GLU B 1 283 ? 96.318 38.643 13.743 1.00 19.71 283 GLU B CA 1
ATOM 4599 C C . GLU B 1 283 ? 95.583 37.532 14.468 1.00 19.07 283 GLU B C 1
ATOM 4600 O O . GLU B 1 283 ? 94.968 37.777 15.505 1.00 19.93 283 GLU B O 1
ATOM 4606 N N . GLY B 1 284 ? 95.647 36.318 13.925 1.00 17.81 284 GLY B N 1
ATOM 4607 C CA . GLY B 1 284 ? 94.980 35.190 14.550 1.00 16.89 284 GLY B CA 1
ATOM 4608 C C . GLY B 1 284 ? 95.948 34.227 15.216 1.00 16.92 284 GLY B C 1
ATOM 4609 O O . GLY B 1 284 ? 97.107 34.109 14.800 1.00 16.88 284 GLY B O 1
ATOM 4610 N N . HIS B 1 285 ? 95.479 33.555 16.266 1.00 15.32 285 HIS B N 1
ATOM 4611 C CA . HIS B 1 285 ? 96.278 32.571 17.000 1.00 15.79 285 HIS B CA 1
ATOM 4612 C C . HIS B 1 285 ? 95.346 31.492 17.508 1.00 15.40 285 HIS B C 1
ATOM 4613 O O . HIS B 1 285 ? 94.190 31.764 17.810 1.00 15.38 285 HIS B O 1
ATOM 4620 N N . THR B 1 286 ? 95.849 30.267 17.606 1.00 14.73 286 THR B N 1
ATOM 4621 C CA . THR B 1 286 ? 95.039 29.162 18.085 1.00 14.49 286 THR B CA 1
ATOM 4622 C C . THR B 1 286 ? 95.060 29.122 19.608 1.00 13.81 286 THR B C 1
ATOM 4623 O O . THR B 1 286 ? 95.891 29.773 20.251 1.00 13.30 286 THR B O 1
ATOM 4627 N N . VAL B 1 287 ? 94.131 28.362 20.175 1.00 13.51 287 VAL B N 1
ATOM 4628 C CA . VAL B 1 287 ? 94.067 28.181 21.614 1.00 14.12 287 VAL B CA 1
ATOM 4629 C C . VAL B 1 287 ? 95.379 27.494 22.002 1.00 14.62 287 VAL B C 1
ATOM 4630 O O . VAL B 1 287 ? 95.947 27.766 23.056 1.00 14.45 287 VAL B O 1
ATOM 4634 N N . GLU B 1 288 ? 95.876 26.617 21.134 1.00 15.48 288 GLU B N 1
ATOM 4635 C CA . GLU B 1 288 ? 97.130 25.937 21.442 1.00 16.41 288 GLU B CA 1
ATOM 4636 C C . GLU B 1 288 ? 98.287 26.932 21.554 1.00 16.06 288 GLU B C 1
ATOM 4637 O O . GLU B 1 288 ? 99.156 26.778 22.410 1.00 16.07 288 GLU B O 1
ATOM 4643 N N . GLU B 1 289 ? 98.306 27.958 20.707 1.00 15.78 289 GLU B N 1
ATOM 4644 C CA . GLU B 1 289 ? 99.369 28.961 20.776 1.00 16.03 289 GLU B CA 1
ATOM 4645 C C . GLU B 1 289 ? 99.241 29.741 22.080 1.00 15.76 289 GLU B C 1
ATOM 4646 O O . GLU B 1 289 ? 100.238 30.104 22.702 1.00 15.22 289 GLU B O 1
ATOM 4652 N N . PHE B 1 290 ? 98.004 30.024 22.476 1.00 14.57 290 PHE B N 1
ATOM 4653 C CA . PHE B 1 290 ? 97.774 30.751 23.717 1.00 14.25 290 PHE B CA 1
ATOM 4654 C C . PHE B 1 290 ? 98.394 29.946 24.863 1.00 13.98 290 PHE B C 1
ATOM 4655 O O . PHE B 1 290 ? 99.024 30.511 25.762 1.00 14.48 290 PHE B O 1
ATOM 4663 N N . LEU B 1 291 ? 98.211 28.629 24.827 1.00 14.12 291 LEU B N 1
ATOM 4664 C CA . LEU B 1 291 ? 98.768 27.745 25.854 1.00 14.69 291 LEU B CA 1
ATOM 4665 C C . LEU B 1 291 ? 100.293 27.784 25.816 1.00 16.15 291 LEU B C 1
ATOM 4666 O O . LEU B 1 291 ? 100.942 27.844 26.863 1.00 15.86 291 LEU B O 1
ATOM 4671 N N . ASP B 1 292 ? 100.857 27.748 24.611 1.00 16.49 292 ASP B N 1
ATOM 4672 C CA . ASP B 1 292 ? 102.309 27.784 24.441 1.00 18.47 292 ASP B CA 1
ATOM 4673 C C . ASP B 1 292 ? 102.902 29.033 25.083 1.00 17.97 292 ASP B C 1
ATOM 4674 O O . ASP B 1 292 ? 103.842 28.960 25.874 1.00 18.29 292 ASP B O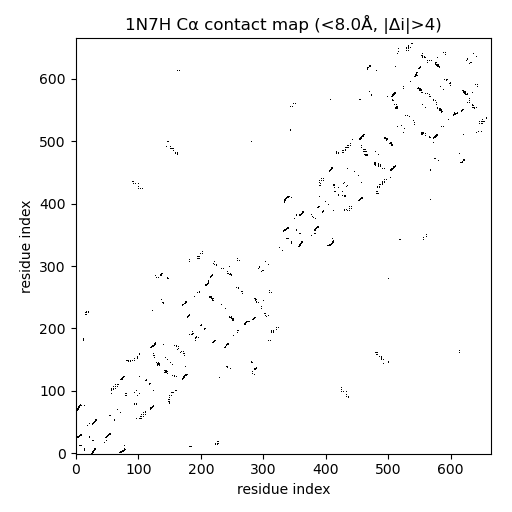 1
ATOM 4679 N N . VAL B 1 293 ? 102.350 30.185 24.723 1.00 17.13 293 VAL B N 1
ATOM 4680 C CA . VAL B 1 293 ? 102.837 31.452 25.232 1.00 16.70 293 VAL B CA 1
ATOM 4681 C C . VAL B 1 293 ? 102.652 31.610 26.737 1.00 16.74 293 VAL B C 1
ATOM 4682 O O . VAL B 1 293 ? 103.580 32.003 27.447 1.00 16.60 293 VAL B O 1
ATOM 4686 N N . SER B 1 294 ? 101.455 31.301 27.221 1.00 16.25 294 SER B N 1
ATOM 4687 C CA . SER B 1 294 ? 101.159 31.449 28.641 1.00 16.08 294 SER B CA 1
ATOM 4688 C C . SER B 1 294 ? 101.971 30.523 29.555 1.00 16.13 294 SER B C 1
ATOM 4689 O O . SER B 1 294 ? 102.668 31.000 30.452 1.00 16.40 294 SER B O 1
ATOM 4692 N N . PHE B 1 295 ? 101.878 29.215 29.340 1.00 16.57 295 PHE B N 1
ATOM 4693 C CA . PHE B 1 295 ? 102.622 28.275 30.167 1.00 17.09 295 PHE B CA 1
ATOM 4694 C C . PHE B 1 295 ? 104.127 28.460 30.006 1.00 17.74 295 PHE B C 1
ATOM 4695 O O . PHE B 1 295 ? 104.871 28.403 30.988 1.00 17.68 295 PHE B O 1
ATOM 4703 N N . GLY B 1 296 ? 104.569 28.695 28.773 1.00 18.22 296 GLY B N 1
ATOM 4704 C CA . GLY B 1 296 ? 105.986 28.894 28.522 1.00 18.90 296 GLY B CA 1
ATOM 4705 C C . GLY B 1 296 ? 106.526 30.105 29.267 1.00 19.06 296 GLY B C 1
ATOM 4706 O O . GLY B 1 296 ? 107.679 30.109 29.709 1.00 19.63 296 GLY B O 1
ATOM 4707 N N . TYR B 1 297 ? 105.690 31.135 29.411 1.00 18.90 297 TYR B N 1
ATOM 4708 C CA . TYR B 1 297 ? 106.062 32.368 30.109 1.00 19.18 297 TYR B CA 1
ATOM 4709 C C . TYR B 1 297 ? 106.438 32.085 31.564 1.00 19.09 297 TYR B C 1
ATOM 4710 O O . TYR B 1 297 ? 107.250 32.797 32.163 1.00 18.81 297 TYR B O 1
ATOM 4719 N N . LEU B 1 298 ? 105.853 31.038 32.129 1.00 18.74 298 LEU B N 1
ATOM 4720 C CA . LEU B 1 298 ? 106.152 30.682 33.505 1.00 19.71 298 LEU B CA 1
ATOM 4721 C C . LEU B 1 298 ? 107.045 29.450 33.593 1.00 20.27 298 LEU B C 1
ATOM 4722 O O . LEU B 1 298 ? 107.135 28.817 34.646 1.00 20.91 298 LEU B O 1
ATOM 4727 N N . GLY B 1 299 ? 107.703 29.121 32.482 1.00 20.92 299 GLY B N 1
ATOM 4728 C CA . GLY B 1 299 ? 108.602 27.976 32.446 1.00 21.03 299 GLY B CA 1
ATOM 4729 C C . GLY B 1 299 ? 107.946 26.612 32.566 1.00 21.41 299 GLY B C 1
ATOM 4730 O O . GLY B 1 299 ? 108.584 25.658 33.011 1.00 21.55 299 GLY B O 1
ATOM 4731 N N . LEU B 1 300 ? 106.681 26.504 32.172 1.00 20.86 300 LEU B N 1
ATOM 4732 C CA . LEU B 1 300 ? 105.982 25.226 32.250 1.00 20.48 300 LEU B CA 1
ATOM 4733 C C . LEU B 1 300 ? 105.622 24.693 30.871 1.00 20.37 300 LEU B C 1
ATOM 4734 O O . LEU B 1 300 ? 105.564 25.445 29.903 1.00 20.69 300 LEU B O 1
ATOM 4739 N N . ASN B 1 301 ? 105.389 23.388 30.793 1.00 20.68 301 ASN B N 1
ATOM 4740 C CA . ASN B 1 301 ? 105.004 22.741 29.542 1.00 20.85 301 ASN B CA 1
ATOM 4741 C C . ASN B 1 301 ? 103.519 22.427 29.674 1.00 20.42 301 ASN B C 1
ATOM 4742 O O . ASN B 1 301 ? 103.139 21.527 30.425 1.00 20.40 301 ASN B O 1
ATOM 4747 N N . TRP B 1 302 ? 102.675 23.160 28.953 1.00 20.20 302 TRP B N 1
ATOM 4748 C CA . TRP B 1 302 ? 101.238 22.937 29.056 1.00 19.54 302 TRP B CA 1
ATOM 4749 C C . TRP B 1 302 ? 100.809 21.502 28.807 1.00 19.56 302 TRP B C 1
ATOM 4750 O O . TRP B 1 302 ? 99.792 21.054 29.329 1.00 18.76 302 TRP B O 1
ATOM 4761 N N . LYS B 1 303 ? 101.589 20.778 28.011 1.00 20.38 303 LYS B N 1
ATOM 4762 C CA . LYS B 1 303 ? 101.264 19.395 27.696 1.00 20.80 303 LYS B CA 1
ATOM 4763 C C . LYS B 1 303 ? 101.282 18.500 28.935 1.00 21.14 303 LYS B C 1
ATOM 4764 O O . LYS B 1 303 ? 100.717 17.409 28.927 1.00 21.41 303 LYS B O 1
ATOM 4770 N N . ASP B 1 304 ? 101.926 18.966 29.999 1.00 21.65 304 ASP B N 1
ATOM 4771 C CA . ASP B 1 304 ? 101.988 18.200 31.242 1.00 22.03 304 ASP B CA 1
ATOM 4772 C C . ASP B 1 304 ? 100.712 18.353 32.068 1.00 21.77 304 ASP B C 1
ATOM 4773 O O . ASP B 1 304 ? 100.435 17.533 32.944 1.00 21.14 304 ASP B O 1
ATOM 4778 N N . TYR B 1 305 ? 99.933 19.395 31.786 1.00 21.38 305 TYR B N 1
ATOM 4779 C CA . TYR B 1 305 ? 98.727 19.663 32.572 1.00 21.10 305 TYR B CA 1
ATOM 4780 C C . TYR B 1 305 ? 97.390 19.625 31.847 1.00 20.70 305 TYR B C 1
ATOM 4781 O O . TYR B 1 305 ? 96.349 19.387 32.466 1.00 20.88 305 TYR B O 1
ATOM 4790 N N . VAL B 1 306 ? 97.410 19.871 30.544 1.00 20.17 306 VAL B N 1
ATOM 4791 C CA . VAL B 1 306 ? 96.175 19.895 29.775 1.00 20.11 306 VAL B CA 1
ATOM 4792 C C . VAL B 1 306 ? 95.627 18.541 29.356 1.00 20.75 306 VAL B C 1
ATOM 4793 O O . VAL B 1 306 ? 96.359 17.659 28.905 1.00 20.66 306 VAL B O 1
ATOM 4797 N N . GLU B 1 307 ? 94.322 18.389 29.527 1.00 20.87 307 GLU B N 1
ATOM 4798 C CA . GLU B 1 307 ? 93.616 17.186 29.136 1.00 22.24 307 GLU B CA 1
ATOM 4799 C C . GLU B 1 307 ? 92.384 17.646 28.373 1.00 21.68 307 GLU B C 1
ATOM 4800 O O . GLU B 1 307 ? 91.804 18.688 28.681 1.00 21.32 307 GLU B O 1
ATOM 4806 N N . ILE B 1 308 ? 91.999 16.876 27.366 1.00 21.31 308 ILE B N 1
ATOM 4807 C CA . ILE B 1 308 ? 90.851 17.231 26.550 1.00 21.44 308 ILE B CA 1
ATOM 4808 C C . ILE B 1 308 ? 89.569 16.581 27.041 1.00 21.81 308 ILE B C 1
ATOM 4809 O O . ILE B 1 308 ? 89.495 15.363 27.220 1.00 21.73 308 ILE B O 1
ATOM 4814 N N . ASP B 1 309 ? 88.557 17.409 27.261 1.00 21.76 309 ASP B N 1
ATOM 4815 C CA . ASP B 1 309 ? 87.265 16.927 27.718 1.00 22.33 309 ASP B CA 1
ATOM 4816 C C . ASP B 1 309 ? 86.241 17.292 26.646 1.00 22.61 309 ASP B C 1
ATOM 4817 O O . ASP B 1 309 ? 85.974 18.468 26.411 1.00 22.76 309 ASP B O 1
ATOM 4822 N N . GLN B 1 310 ? 85.682 16.277 25.993 1.00 22.63 310 GLN B N 1
ATOM 4823 C CA . GLN B 1 310 ? 84.702 16.481 24.933 1.00 23.30 310 GLN B CA 1
ATOM 4824 C C . GLN B 1 310 ? 83.522 17.368 25.319 1.00 22.50 310 GLN B C 1
ATOM 4825 O O . GLN B 1 310 ? 82.874 17.960 24.452 1.00 21.90 310 GLN B O 1
ATOM 4831 N N . ARG B 1 311 ? 83.245 17.462 26.614 1.00 21.40 311 ARG B N 1
ATOM 4832 C CA . ARG B 1 311 ? 82.131 18.277 27.082 1.00 21.06 311 ARG B CA 1
ATOM 4833 C C . ARG B 1 311 ? 82.323 19.748 26.723 1.00 20.91 311 ARG B C 1
ATOM 4834 O O . ARG B 1 311 ? 81.352 20.500 26.655 1.00 21.00 311 ARG B O 1
ATOM 4836 N N . TYR B 1 312 ? 83.568 20.158 26.483 1.00 19.66 312 TYR B N 1
ATOM 4837 C CA . TYR B 1 312 ? 83.846 21.554 26.154 1.00 19.74 312 TYR B CA 1
ATOM 4838 C C . TYR B 1 312 ? 83.790 21.898 24.677 1.00 19.41 312 TYR B C 1
ATOM 4839 O O . TYR 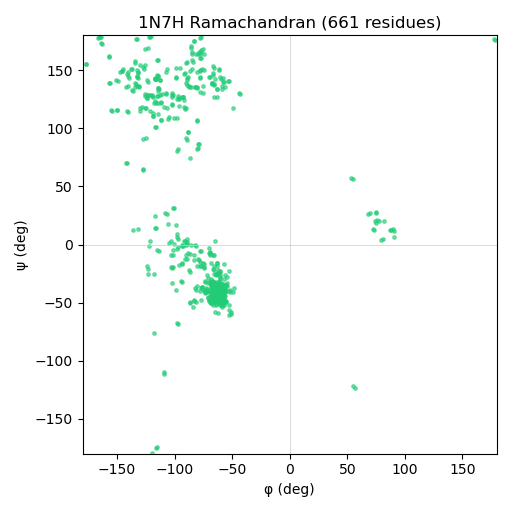B 1 312 ? 84.019 23.042 24.293 1.00 18.34 312 TYR B O 1
ATOM 4848 N N . PHE B 1 313 ? 83.492 20.909 23.845 1.00 19.70 313 PHE B N 1
ATOM 4849 C CA . PHE B 1 313 ? 83.358 21.155 22.416 1.00 20.45 313 PHE B CA 1
ATOM 4850 C C . PHE B 1 313 ? 81.954 21.726 22.206 1.00 19.47 313 PHE B C 1
ATOM 4851 O O . PHE B 1 313 ? 81.038 21.404 22.963 1.00 20.16 313 PHE B O 1
ATOM 4859 N N . ARG B 1 314 ? 81.785 22.588 21.209 1.00 18.74 314 ARG B N 1
ATOM 4860 C CA . ARG B 1 314 ? 80.471 23.171 20.937 1.00 17.89 314 ARG B CA 1
ATOM 4861 C C . ARG B 1 314 ? 79.764 22.366 19.850 1.00 17.16 314 ARG B C 1
ATOM 4862 O O . ARG B 1 314 ? 80.420 21.753 19.003 1.00 17.40 314 ARG B O 1
ATOM 4870 N N . PRO B 1 315 ? 78.418 22.356 19.860 1.00 16.57 315 PRO B N 1
ATOM 4871 C CA . PRO B 1 315 ? 77.614 21.625 18.868 1.00 16.03 315 PRO B CA 1
ATOM 4872 C C . PRO B 1 315 ? 77.963 22.037 17.433 1.00 15.77 315 PRO B C 1
ATOM 4873 O O . PRO B 1 315 ? 77.914 21.222 16.511 1.00 16.05 315 PRO B O 1
ATOM 4877 N N . ALA B 1 316 ? 78.293 23.312 17.253 1.00 14.80 316 ALA B N 1
ATOM 4878 C CA . ALA B 1 316 ? 78.695 23.853 15.956 1.00 14.01 316 ALA B CA 1
ATOM 4879 C C . ALA B 1 316 ? 79.824 24.829 16.270 1.00 14.36 316 ALA B C 1
ATOM 4880 O O . ALA B 1 316 ? 79.606 25.847 16.923 1.00 14.88 316 ALA B O 1
ATOM 4882 N N . GLU B 1 317 ? 81.029 24.508 15.813 1.00 13.73 317 GLU B N 1
ATOM 4883 C CA . GLU B 1 317 ? 82.203 25.332 16.090 1.00 13.56 317 GLU B CA 1
ATOM 4884 C C . GLU B 1 317 ? 82.490 26.451 15.082 1.00 13.12 317 GLU B C 1
ATOM 4885 O O . GLU B 1 317 ? 82.050 26.408 13.937 1.00 12.84 317 GLU B O 1
ATOM 4891 N N . VAL B 1 318 ? 83.217 27.463 15.552 1.00 12.80 318 VAL B N 1
ATOM 4892 C CA . VAL B 1 318 ? 83.653 28.591 14.740 1.00 12.31 318 VAL B CA 1
ATOM 4893 C C . VAL B 1 318 ? 85.163 28.367 14.689 1.00 12.97 318 VAL B C 1
ATOM 4894 O O . VAL B 1 318 ? 85.864 28.551 15.682 1.00 12.65 318 VAL B O 1
ATOM 4898 N N . ASP B 1 319 ? 85.648 27.946 13.527 1.00 13.18 319 ASP B N 1
ATOM 4899 C CA . ASP B 1 319 ? 87.054 27.608 13.351 1.00 14.31 319 ASP B CA 1
ATOM 4900 C C . ASP B 1 319 ? 88.115 28.695 13.290 1.00 14.57 319 ASP B C 1
ATOM 4901 O O . ASP B 1 319 ? 89.194 28.536 13.865 1.00 13.86 319 ASP B O 1
ATOM 4906 N N . ASN B 1 320 ? 87.822 29.802 12.619 1.00 14.21 320 ASN B N 1
ATOM 4907 C CA . ASN B 1 320 ? 88.847 30.816 12.435 1.00 14.85 320 ASN B CA 1
ATOM 4908 C C . ASN B 1 320 ? 88.324 32.235 12.227 1.00 14.42 320 ASN B C 1
ATOM 4909 O O . ASN B 1 320 ? 87.676 32.531 11.220 1.00 14.34 320 ASN B O 1
ATOM 4914 N N . LEU B 1 321 ? 88.629 33.114 13.172 1.00 13.52 321 LEU B N 1
ATOM 4915 C CA . LEU B 1 321 ? 88.222 34.508 13.074 1.00 13.05 321 LEU B CA 1
ATOM 4916 C C . LEU B 1 321 ? 89.473 35.379 13.048 1.00 13.72 321 LEU B C 1
ATOM 4917 O O . LEU B 1 321 ? 90.341 35.255 13.911 1.00 13.38 321 LEU B O 1
ATOM 4922 N N . GLN B 1 322 ? 89.567 36.239 12.040 1.00 13.78 322 GLN B N 1
ATOM 4923 C CA . GLN B 1 322 ? 90.685 37.165 11.907 1.00 14.76 322 GLN B CA 1
ATOM 4924 C C . GLN B 1 322 ? 90.132 38.387 11.202 1.00 14.36 322 GLN B C 1
ATOM 4925 O O . GLN B 1 322 ? 89.728 38.318 10.041 1.00 13.94 322 GLN B O 1
ATOM 4931 N N . GLY B 1 323 ? 90.133 39.512 11.900 1.00 14.54 323 GLY B N 1
ATOM 4932 C CA . GLY B 1 323 ? 89.561 40.710 11.326 1.00 14.86 323 GLY B CA 1
ATOM 4933 C C . GLY B 1 323 ? 90.406 41.567 10.412 1.00 15.79 323 GLY B C 1
ATOM 4934 O O . GLY B 1 323 ? 91.635 41.533 10.431 1.00 15.67 323 GLY B O 1
ATOM 4935 N N . ASP B 1 324 ? 89.706 42.325 9.578 1.00 15.89 324 ASP B N 1
ATOM 4936 C CA . ASP B 1 324 ? 90.322 43.278 8.674 1.00 16.16 324 ASP B CA 1
ATOM 4937 C C . ASP B 1 324 ? 89.766 44.590 9.213 1.00 15.76 324 ASP B C 1
ATOM 4938 O O . ASP B 1 324 ? 88.601 44.932 8.958 1.00 15.86 324 ASP B O 1
ATOM 4943 N N . ALA B 1 325 ? 90.590 45.299 9.983 1.00 15.27 325 ALA B N 1
ATOM 4944 C CA . ALA B 1 325 ? 90.191 46.556 10.609 1.00 15.28 325 ALA B CA 1
ATOM 4945 C C . ALA B 1 325 ? 90.697 47.794 9.870 1.00 15.42 325 ALA B C 1
ATOM 4946 O O . ALA B 1 325 ? 90.943 48.834 10.482 1.00 15.33 325 ALA B O 1
ATOM 4948 N N . SER B 1 326 ? 90.828 47.681 8.555 1.00 16.31 326 SER B N 1
ATOM 4949 C CA . SER B 1 326 ? 91.307 48.792 7.726 1.00 17.35 326 SER B CA 1
ATOM 4950 C C . SER B 1 326 ? 90.412 50.025 7.842 1.00 17.17 326 SER B C 1
ATOM 4951 O O . SER B 1 326 ? 90.891 51.158 7.910 1.00 17.98 326 SER B O 1
ATOM 4954 N N . LYS B 1 327 ? 89.103 49.804 7.846 1.00 16.96 327 LYS B N 1
ATOM 4955 C CA . LYS B 1 327 ? 88.159 50.911 7.938 1.00 16.45 327 LYS B CA 1
ATOM 4956 C C . LYS B 1 327 ? 88.331 51.689 9.237 1.00 16.47 327 LYS B C 1
ATOM 4957 O O . LYS B 1 327 ? 88.386 52.923 9.230 1.00 15.41 327 LYS B O 1
ATOM 4963 N N . ALA B 1 328 ? 88.413 50.970 10.353 1.00 16.46 328 ALA B N 1
ATOM 4964 C CA . ALA B 1 328 ? 88.588 51.612 11.653 1.00 17.61 328 ALA B CA 1
ATOM 4965 C C . ALA B 1 328 ? 89.883 52.420 11.680 1.00 18.11 328 ALA B C 1
ATOM 4966 O O . ALA B 1 328 ? 89.919 53.538 12.191 1.00 18.33 328 ALA B O 1
ATOM 4968 N N . LYS B 1 329 ? 90.948 51.849 11.128 1.00 18.81 329 LYS B N 1
ATOM 4969 C CA . LYS B 1 329 ? 92.236 52.537 11.105 1.00 19.63 329 LYS B CA 1
ATOM 4970 C C . LYS B 1 329 ? 92.156 53.827 10.291 1.00 20.27 329 LYS B C 1
ATOM 4971 O O . LYS B 1 329 ? 92.605 54.881 10.735 1.00 20.23 329 LYS B O 1
ATOM 4973 N N . GLU B 1 330 ? 91.556 53.739 9.108 1.00 20.72 330 GLU B N 1
ATOM 4974 C CA . GLU B 1 330 ? 91.431 54.888 8.218 1.00 20.89 330 GLU B CA 1
ATOM 4975 C C . GLU B 1 330 ? 90.458 55.966 8.692 1.00 21.15 330 GLU B C 1
ATOM 4976 O O . GLU B 1 330 ? 90.794 57.151 8.708 1.00 21.29 330 GLU B O 1
ATOM 4978 N N . VAL B 1 331 ? 89.254 55.558 9.082 1.00 20.28 331 VAL B N 1
ATOM 4979 C CA . VAL B 1 331 ? 88.237 56.511 9.514 1.00 20.30 331 VAL B CA 1
ATOM 4980 C C . VAL B 1 331 ? 88.360 56.990 10.959 1.00 20.21 331 VAL B C 1
ATOM 4981 O O . VAL B 1 331 ? 88.312 58.192 11.226 1.00 20.20 331 VAL B O 1
ATOM 4985 N N . LEU B 1 332 ? 88.517 56.053 11.888 1.00 20.07 332 LEU B N 1
ATOM 4986 C CA . LEU B 1 332 ? 88.603 56.393 13.305 1.00 19.77 332 LEU B CA 1
ATOM 4987 C C . LEU B 1 332 ? 90.006 56.739 13.782 1.00 20.19 332 LEU B C 1
ATOM 4988 O O . LEU B 1 332 ? 90.168 57.431 14.788 1.00 20.50 332 LEU B O 1
ATOM 4993 N N . GLY B 1 333 ? 91.010 56.245 13.066 1.00 20.56 333 GLY B N 1
ATOM 4994 C CA . GLY B 1 333 ? 92.388 56.488 13.454 1.00 21.26 333 GLY B CA 1
ATOM 4995 C C . GLY B 1 333 ? 92.735 55.570 14.608 1.00 21.41 333 GLY B C 1
ATOM 4996 O O . GLY B 1 333 ? 93.684 55.813 15.359 1.00 21.81 333 GLY B O 1
ATOM 4997 N N . TRP B 1 334 ? 91.952 54.503 14.747 1.00 21.02 334 TRP B N 1
ATOM 4998 C CA . TRP B 1 334 ? 92.154 53.538 15.818 1.00 20.34 334 TRP B CA 1
ATOM 4999 C C . TRP B 1 334 ? 93.113 52.431 15.416 1.00 20.84 334 TRP B C 1
ATOM 5000 O O . TRP B 1 334 ? 93.097 51.954 14.282 1.00 21.13 334 TRP B O 1
ATOM 5011 N N . LYS B 1 335 ? 93.944 52.027 16.370 1.00 21.05 335 LYS B N 1
ATOM 5012 C CA . LYS B 1 335 ? 94.903 50.952 16.181 1.00 21.15 335 LYS B CA 1
ATOM 5013 C C . LYS B 1 335 ? 95.099 50.308 17.549 1.00 21.01 335 LYS B C 1
ATOM 5014 O O . LYS B 1 335 ? 95.114 50.997 18.566 1.00 21.03 335 LYS B O 1
ATOM 5016 N N . PRO B 1 336 ? 95.230 48.977 17.593 1.00 21.35 336 PRO B N 1
ATOM 5017 C CA . PRO B 1 336 ? 95.425 48.324 18.890 1.00 21.76 336 PRO B CA 1
ATOM 5018 C C . PRO B 1 336 ? 96.812 48.646 19.440 1.00 22.13 336 PRO B C 1
ATOM 5019 O O . PRO B 1 336 ? 97.773 48.766 18.681 1.00 22.85 336 PRO B O 1
ATOM 5023 N N . GLN B 1 337 ? 96.912 48.805 20.754 1.00 21.88 337 GLN B N 1
ATOM 5024 C CA . GLN B 1 337 ? 98.189 49.112 21.385 1.00 22.09 337 GLN B CA 1
ATOM 5025 C C . GLN B 1 337 ? 98.830 47.854 21.965 1.00 21.77 337 GLN B C 1
ATOM 5026 O O . GLN B 1 337 ? 100.047 47.665 21.874 1.00 22.31 337 GLN B O 1
ATOM 5029 N N . VAL B 1 338 ? 98.002 46.991 22.546 1.00 20.89 338 VAL B N 1
ATOM 5030 C CA . VAL B 1 338 ? 98.471 45.747 23.159 1.00 19.75 338 VAL B CA 1
ATOM 5031 C C . VAL B 1 338 ? 98.450 44.569 22.188 1.00 19.87 338 VAL B C 1
ATOM 5032 O O . VAL B 1 338 ? 97.391 44.187 21.683 1.00 20.01 338 VAL B O 1
ATOM 5036 N N . GLY B 1 339 ? 99.628 44.000 21.936 1.00 19.26 339 GLY B N 1
ATOM 5037 C CA . GLY B 1 339 ? 99.747 42.865 21.034 1.00 18.95 339 GLY B CA 1
ATOM 5038 C C . GLY B 1 339 ? 99.428 41.549 21.720 1.00 18.97 339 GLY B C 1
ATOM 5039 O O . GLY B 1 339 ? 99.223 41.515 22.937 1.00 18.77 339 GLY B O 1
ATOM 5040 N N . PHE B 1 340 ? 99.406 40.464 20.949 1.00 18.32 340 PHE B N 1
ATOM 5041 C CA . PHE B 1 340 ? 99.083 39.143 21.478 1.00 18.44 340 PHE B CA 1
ATOM 5042 C C . PHE B 1 340 ? 99.920 38.712 22.689 1.00 18.12 340 PHE B C 1
ATOM 5043 O O . PHE B 1 340 ? 99.368 38.398 23.746 1.00 18.43 340 PHE B O 1
ATOM 5051 N N . GLU B 1 341 ? 101.245 38.709 22.546 1.00 18.21 341 GLU B N 1
ATOM 5052 C CA . GLU B 1 341 ? 102.131 38.292 23.638 1.00 17.89 341 GLU B CA 1
ATOM 5053 C C . GLU B 1 341 ? 101.985 39.166 24.877 1.00 17.35 341 GLU B C 1
ATOM 5054 O O . GLU B 1 341 ? 101.942 38.662 26.001 1.00 18.04 341 GLU B O 1
ATOM 5056 N N . LYS B 1 342 ? 101.914 40.475 24.683 1.00 16.96 342 LYS B N 1
ATOM 5057 C CA . LYS B 1 342 ? 101.757 41.377 25.812 1.00 16.77 342 LYS B CA 1
ATOM 5058 C C . LYS B 1 342 ? 100.434 41.091 26.535 1.00 16.16 342 LYS B C 1
ATOM 5059 O O . LYS B 1 342 ? 100.382 41.106 27.770 1.00 16.02 342 LYS B O 1
ATOM 5062 N N . LEU B 1 343 ? 99.378 40.815 25.768 1.00 15.31 343 LEU B N 1
ATOM 5063 C CA . LEU B 1 343 ? 98.064 40.519 26.348 1.00 15.13 343 LEU B CA 1
ATOM 5064 C C . LEU B 1 343 ? 98.108 39.241 27.174 1.00 14.52 343 LEU B C 1
ATOM 5065 O O . LEU B 1 343 ? 97.630 39.207 28.310 1.00 14.20 343 LEU B O 1
ATOM 5070 N N . VAL B 1 344 ? 98.674 38.187 26.599 1.00 14.37 344 VAL B N 1
ATOM 5071 C CA . VAL B 1 344 ? 98.769 36.919 27.305 1.00 15.38 344 VAL B CA 1
ATOM 5072 C C . VAL B 1 344 ? 99.536 37.111 28.620 1.00 16.20 344 VAL B C 1
ATOM 5073 O O . VAL B 1 344 ? 99.083 36.684 29.679 1.00 15.89 344 VAL B O 1
ATOM 5077 N N . LYS B 1 345 ? 100.687 37.779 28.557 1.00 16.90 345 LYS B N 1
ATOM 5078 C CA . LYS B 1 345 ? 101.506 38.005 29.748 1.00 18.16 345 LYS B CA 1
ATOM 5079 C C . LYS B 1 345 ? 100.815 38.886 30.781 1.00 17.68 345 LYS B C 1
ATOM 5080 O O . LYS B 1 345 ? 100.974 38.689 31.988 1.00 17.69 345 LYS B O 1
ATOM 5086 N N . MET B 1 346 ? 100.046 39.858 30.307 1.00 17.13 346 MET B N 1
ATOM 5087 C CA . MET B 1 346 ? 99.319 40.736 31.211 1.00 16.81 346 MET B CA 1
ATOM 5088 C C . MET B 1 346 ? 98.342 39.886 32.024 1.00 16.38 346 MET B C 1
ATOM 5089 O O . MET B 1 346 ? 98.238 40.026 33.246 1.00 15.31 346 MET B O 1
ATOM 5094 N N . MET B 1 347 ? 97.628 39.004 31.334 1.00 15.08 347 MET B N 1
ATOM 5095 C CA . MET B 1 347 ? 96.658 38.134 31.983 1.00 14.88 347 MET B CA 1
ATOM 5096 C C . MET B 1 347 ? 97.331 37.118 32.906 1.00 15.13 347 MET B C 1
ATOM 5097 O O . MET B 1 347 ? 96.847 36.865 34.011 1.00 14.88 347 MET B O 1
ATOM 5102 N N . VAL B 1 348 ? 98.447 36.546 32.462 1.00 14.92 348 VAL B N 1
ATOM 5103 C CA . VAL B 1 348 ? 99.164 35.571 33.282 1.00 15.17 348 VAL B CA 1
ATOM 5104 C C . VAL B 1 348 ? 99.686 36.239 34.556 1.00 15.55 348 VAL B C 1
ATOM 5105 O O . VAL B 1 348 ? 99.524 35.699 35.652 1.00 15.34 348 VAL B O 1
ATOM 5109 N N . ASP B 1 349 ? 100.300 37.412 34.421 1.00 16.02 349 ASP B N 1
ATOM 5110 C CA . ASP B 1 349 ? 100.823 38.119 35.591 1.00 17.63 349 ASP B CA 1
ATOM 5111 C C . ASP B 1 349 ? 99.730 38.364 36.630 1.00 17.96 349 ASP B C 1
ATOM 5112 O O . ASP B 1 349 ? 99.907 38.089 37.822 1.00 17.39 349 ASP B O 1
ATOM 5117 N N . GLU B 1 350 ? 98.592 38.877 36.178 1.00 17.49 350 GLU B N 1
ATOM 5118 C CA . GLU B 1 350 ? 97.493 39.169 37.085 1.00 18.30 350 GLU B CA 1
ATOM 5119 C C . GLU B 1 350 ? 96.930 37.930 37.761 1.00 17.62 350 GLU B C 1
ATOM 5120 O O . GLU B 1 350 ? 96.680 37.931 38.968 1.00 17.20 350 GLU B O 1
ATOM 5126 N N . ASP B 1 351 ? 96.725 36.869 36.993 1.00 16.38 351 ASP B N 1
ATOM 5127 C CA . ASP B 1 351 ? 96.169 35.658 37.564 1.00 16.29 351 ASP B CA 1
ATOM 5128 C C . ASP B 1 351 ? 97.170 34.887 38.416 1.00 16.27 351 ASP B C 1
ATOM 5129 O O . ASP B 1 351 ? 96.773 34.067 39.242 1.00 15.89 351 ASP B O 1
ATOM 5134 N N . LEU B 1 352 ? 98.461 35.145 38.222 1.00 16.18 352 LEU B N 1
ATOM 5135 C CA . LEU B 1 352 ? 99.465 34.484 39.046 1.00 16.88 352 LEU B CA 1
ATOM 5136 C C . LEU B 1 352 ? 99.384 35.152 40.416 1.00 17.24 352 LEU B C 1
ATOM 5137 O O . LEU B 1 352 ? 99.436 34.483 41.457 1.00 17.70 352 LEU B O 1
ATOM 5142 N N . GLU B 1 353 ? 99.247 36.474 40.411 1.00 18.01 353 GLU B N 1
ATOM 5143 C CA . GLU B 1 353 ? 99.135 37.232 41.654 1.00 19.24 353 GLU B CA 1
ATOM 5144 C C . GLU B 1 353 ? 97.891 36.778 42.417 1.00 18.80 353 GLU B C 1
ATOM 5145 O O . GLU B 1 353 ? 97.935 36.597 43.631 1.00 18.57 353 GLU B O 1
ATOM 5151 N N . LEU B 1 354 ? 96.783 36.580 41.707 1.00 17.94 354 LEU B N 1
ATOM 5152 C CA . LEU B 1 354 ? 95.552 36.129 42.355 1.00 17.81 354 LEU B CA 1
ATOM 5153 C C . LEU B 1 354 ? 95.762 34.742 42.965 1.00 17.69 354 LEU B C 1
ATOM 5154 O O . LEU B 1 354 ? 95.328 34.466 44.088 1.00 16.67 354 LEU B O 1
ATOM 5159 N N . ALA B 1 355 ? 96.432 33.873 42.218 1.00 16.58 355 ALA B N 1
ATOM 5160 C CA . ALA B 1 355 ? 96.701 32.519 42.688 1.00 16.87 355 ALA B CA 1
ATOM 5161 C C . ALA B 1 355 ? 97.580 32.520 43.939 1.00 17.02 355 ALA B C 1
ATOM 5162 O O . ALA B 1 355 ? 97.378 31.705 44.843 1.00 17.35 355 ALA B O 1
ATOM 5164 N N . LYS B 1 356 ? 98.554 33.421 43.991 1.00 17.81 356 LYS B N 1
ATOM 5165 C CA . LYS B 1 356 ? 99.433 33.506 45.156 1.00 18.75 356 LYS B CA 1
ATOM 5166 C C . LYS B 1 356 ? 98.608 33.920 46.371 1.00 19.12 356 LYS B C 1
ATOM 5167 O O . LYS B 1 356 ? 98.791 33.391 47.469 1.00 18.12 356 LYS B O 1
ATOM 5173 N N . ARG B 1 357 ? 97.701 34.873 46.173 1.00 19.28 357 ARG B N 1
ATOM 5174 C CA . ARG B 1 357 ? 96.851 35.329 47.268 1.00 19.56 357 ARG B CA 1
ATOM 5175 C C . ARG B 1 357 ? 95.973 34.174 47.743 1.00 19.57 357 ARG B C 1
ATOM 5176 O O . ARG B 1 357 ? 95.768 33.981 48.945 1.00 18.99 357 ARG B O 1
ATOM 5184 N N . GLU B 1 358 ? 95.455 33.396 46.797 1.00 18.92 358 GLU B N 1
ATOM 5185 C CA . GLU B 1 358 ? 94.616 32.256 47.136 1.00 19.04 358 GLU B CA 1
ATOM 5186 C C . GLU B 1 358 ? 95.403 31.202 47.895 1.00 18.76 358 GLU B C 1
ATOM 5187 O O . GLU B 1 358 ? 94.890 30.578 48.824 1.00 17.69 358 GLU B O 1
ATOM 5193 N N . LYS B 1 359 ? 96.646 30.996 47.486 1.00 17.95 359 LYS B N 1
ATOM 5194 C CA . LYS B 1 359 ? 97.497 30.012 48.140 1.00 18.85 359 LYS B CA 1
ATOM 5195 C C . LYS B 1 359 ? 97.664 30.357 49.617 1.00 17.81 359 LYS B C 1
ATOM 5196 O O . LYS B 1 359 ? 97.603 29.468 50.465 1.00 16.90 359 LYS B O 1
ATOM 5202 N N . VAL B 1 360 ? 97.883 31.639 49.914 1.00 18.48 360 VAL B N 1
ATOM 5203 C CA . VAL B 1 360 ? 98.050 32.099 51.291 1.00 19.24 360 VAL B CA 1
ATOM 5204 C C . VAL B 1 360 ? 96.787 31.782 52.098 1.00 19.99 360 VAL B C 1
ATOM 5205 O O . VAL B 1 360 ? 96.866 31.222 53.196 1.00 19.43 360 VAL B O 1
ATOM 5209 N N . LEU B 1 361 ? 95.623 32.121 51.541 1.00 18.72 361 LEU B N 1
ATOM 5210 C CA . LEU B 1 361 ? 94.333 31.882 52.204 1.00 18.81 361 LEU B CA 1
ATOM 5211 C C . LEU B 1 361 ? 94.026 30.408 52.420 1.00 18.54 361 LEU B C 1
ATOM 5212 O O . LEU B 1 361 ? 93.503 30.011 53.463 1.00 17.57 361 LEU B O 1
ATOM 5217 N N . VAL B 1 362 ? 94.326 29.593 51.423 1.00 18.67 362 VAL B N 1
ATOM 5218 C CA . VAL B 1 362 ? 94.086 28.166 51.548 1.00 19.82 362 VAL B CA 1
ATOM 5219 C C . VAL B 1 362 ? 94.998 27.541 52.601 1.00 19.59 362 VAL B C 1
ATOM 5220 O O . VAL B 1 362 ? 94.551 26.771 53.449 1.00 19.45 362 VAL B O 1
ATOM 5224 N N . ASP B 1 363 ? 96.285 27.847 52.528 1.00 17.58 363 ASP B N 1
ATOM 5225 C CA . ASP B 1 363 ? 97.226 27.298 53.493 1.00 16.89 363 ASP B CA 1
ATOM 5226 C C . ASP B 1 363 ? 96.849 27.715 54.911 1.00 16.48 363 ASP B C 1
ATOM 5227 O O . ASP B 1 363 ? 97.031 26.949 55.854 1.00 17.14 363 ASP B O 1
ATOM 5232 N N . ALA B 1 364 ? 96.314 28.923 55.054 1.00 15.56 364 ALA B N 1
ATOM 5233 C CA . ALA B 1 364 ? 95.949 29.446 56.370 1.00 15.48 364 ALA B CA 1
ATOM 5234 C C . ALA B 1 364 ? 94.561 29.043 56.867 1.00 16.18 364 ALA B C 1
ATOM 5235 O O . ALA B 1 364 ? 94.160 29.427 57.968 1.00 14.98 364 ALA B O 1
ATOM 5237 N N . GLY B 1 365 ? 93.829 28.282 56.058 1.00 16.86 365 GLY B N 1
ATOM 5238 C CA . GLY B 1 365 ? 92.510 27.829 56.474 1.00 18.31 365 GLY B CA 1
ATOM 5239 C C . GLY B 1 365 ? 91.368 28.810 56.300 1.00 19.71 365 GLY B C 1
ATOM 5240 O O . GLY B 1 365 ? 90.329 28.673 56.948 1.00 20.26 365 GLY B O 1
ATOM 5241 N N . TYR B 1 366 ? 91.547 29.801 55.435 1.00 20.84 366 TYR B N 1
ATOM 5242 C CA . TYR B 1 366 ? 90.493 30.783 55.184 1.00 22.66 366 TYR B CA 1
ATOM 5243 C C . TYR B 1 366 ? 89.757 30.474 53.886 1.00 25.04 366 TYR B C 1
ATOM 5244 O O . TYR B 1 366 ? 88.774 31.132 53.551 1.00 25.70 366 TYR B O 1
ATOM 5253 N N . MET B 1 367 ? 90.235 29.467 53.165 1.00 27.24 367 MET B N 1
ATOM 5254 C CA . MET B 1 367 ? 89.641 29.077 51.893 1.00 30.00 367 MET B CA 1
ATOM 5255 C C . MET B 1 367 ? 89.879 27.583 51.683 1.00 30.71 367 MET B C 1
ATOM 5256 O O . MET B 1 367 ? 90.749 27.031 52.389 1.00 30.98 367 MET B O 1
#

Sequence (665 aa):
RKIALITGITGQDGSYLTEFLLGKGYEVHGLIRRSSNFNTQRINHIYALMKLHYADLTDASSLRRWIDVIKPDEVYNLAAQSHVAVSFEIPDYTADVVATGALRLLEAVRSHTIDSGRTVKYYQAGSSEMFGSTPPPQSETTPFHPRSPYAASKCAAHWYTVNYREAYGLFACNGILFNHESPRRGENFVTRKITRALGRIKVGLQTKLFLGNLQASRDWGFAGDYVEAMWLMLQQEKPDDYVVATEEGHTVEEFLDVSFGYLGLNWKDYVEIDQRYFRPAEVDNLQGDASKAKEVLGWKPQVGFEKLVKMMVDEDLELAKREKVLVDAGYRKIALITGITGQDGSYLTEFLLGKGYEVHGLIRRSSNFNTQRINHIYIKALMKLHYADLTDASSLRRWIDVIKPDEVYNLAAQSHVAVSFEIPDYTADVVATGALRLLEAVRSHTIDSGRTVKYYQAGSSEMFGSTPPPQSETTPFHPRSPYAASKCAAHWYTVNYREAYGLFACNGILFNHESPRRGENFVTRKITRALGRIKVGLQTKLFLGNLQASRDWGFAGDYVEAMWLMLQQEKPDDYVVATEEGHTVEEFLDVSFGYLGLNWKDYVEIDQRYFRPAEVDNLQGDASKAKEVLGWKPQVGFEKLVKMMVDEDLELAKREKVLVDAGYM

Foldseek 3Di:
DAEEEEECLQAPLNLLLLVVVVVVVYQYEYEDADDPDDRNVSNPVVPSSYYYHYDALLDLVRLLVVCLVRVHQEYEYPDFPPDFQVCQVVLPVRLSCLAVSLLSNLVSVVVNCVVPVDAHAYEYEAELLQQFQQDDDDWPPRDGDHFGSNNVSSVNSVVSQVCCCVVPVHNYEYEHEWAEDALRHDCVDLLNVLLLQLLLCLLVNHFAREAADQQAKGFYAHSSQVSVLRVLQRVDPGHYYFYDTQQDMDTSVVLNCLQQVVVPHDCVRHYDYDNVNDHPGHRRYYGYDGVVSCVRSVGHGDADDSNRSVNNNVSSNVVSVVVSCVVVVVD/DAEEEEECLLAPLNLLLLVVVVVVVYQYEYEDADDPDDRNVSHPVPVVPRRYYYHYDALLHLVRLLVCCLVRVHQEYEYPDFPPDFQVCQVVLPVRLSCLAVSLLSNLVSVVVNCVVPVDAHAYEYEAELLQQFQQDDDDWPPGHGDHFGSNSVSSVNSVVSQVCCCVVPVHNYEYEHEWAEDALRHPCVDLLNVLLLQLLLCLLVNHFAREAADQQAKGFYAHSSQVSVLRVLQRVDPGHYYFYDTQQDMDTSNVLNVLQQVVVPHDNVRHYDYDNVRDHPGHRRYYGYDGPVSCVRSVGHGDADDSNRSVNNNVSSNVVSVVVSVCVVVVND

Nearest PDB structures (foldseek):
  1n7h-assembly1_A-2  TM=1.003E+00  e=1.476E-70  Arabidopsis thaliana
  1n7h-assembly1_B-2  TM=1.000E+00  e=8.885E-70  Arabidopsis thaliana
  1n7g-assembly1_B  TM=1.001E+00  e=1.274E-68  Arabidopsis thaliana
  1n7g-assembly1_A  TM=1.002E+00  e=1.606E-68  Arabidopsis thaliana
  1rpn-assembly3_C  TM=9.748E-01  e=4.060E-46  Pseudomonas aeruginosa

InterPro domains:
  IPR006368 GDP-mannose 4,6-dehydratase [MF_00955] (29-357)
  IPR006368 GDP-mannose 4,6-dehydratase [PTHR43715] (11-372)
  IPR006368 GDP-mannose 4,6-dehydratase [TIGR01472] (29-354)
  IPR016040 NAD(P)-binding domain [PF16363] (32-347)
  IPR036291 NAD(P)-binding domain superfamily [SSF51735] (29-353)

Solvent-accessible surface area: 26073 Å² total; per-residue (Å²): 178,83,34,0,0,0,0,19,0,31,26,19,24,0,0,25,0,0,61,50,0,40,72,104,30,6,49,0,20,0,10,22,147,181,51,94,114,121,43,18,118,70,0,78,119,40,159,142,80,19,31,32,31,146,12,42,12,53,61,42,88,15,0,66,136,38,0,57,91,11,113,0,48,2,0,0,3,22,16,35,26,53,15,20,35,51,0,11,138,71,4,37,86,0,0,27,9,3,0,0,0,0,0,30,0,0,29,8,0,52,27,5,28,116,118,54,66,60,106,3,57,0,0,1,16,7,17,1,13,0,0,1,55,22,100,47,88,0,30,35,128,20,84,32,66,2,49,1,1,17,0,0,0,8,0,0,0,9,28,1,0,4,0,1,38,63,16,70,63,18,27,0,0,0,0,0,6,0,34,24,1,0,26,59,31,19,82,91,39,49,0,17,45,0,0,28,6,0,0,64,14,93,39,59,65,50,90,88,4,88,4,9,49,22,111,7,12,20,0,4,0,30,0,20,18,0,2,63,0,0,41,30,0,0,60,42,166,78,35,50,17,4,0,0,0,28,67,44,25,40,28,7,54,65,0,0,68,26,0,0,43,92,24,68,40,80,24,141,87,49,19,83,90,21,136,195,100,99,71,67,5,36,4,96,62,0,60,2,47,0,68,59,0,66,90,77,14,63,3,56,41,109,20,39,25,88,73,0,0,66,52,0,0,71,86,1,27,73,61,0,111,140,40,32,92,90,89,111,64,68,191,187,82,34,0,0,0,0,19,0,30,26,19,24,1,0,27,0,0,60,51,0,40,72,102,45,7,27,0,16,0,10,21,148,182,50,96,116,77,42,29,134,70,0,82,108,34,116,110,144,65,81,10,36,32,30,138,13,41,12,52,60,42,87,15,0,67,162,50,0,65,101,12,44,0,46,2,0,0,3,22,16,33,28,53,14,18,36,47,0,9,142,73,4,38,88,0,0,27,10,3,0,0,0,0,0,29,0,0,28,8,0,53,27,5,26,114,118,57,65,65,106,3,56,0,0,1,17,6,17,1,13,0,0,1,57,20,99,49,87,0,25,40,130,20,84,31,52,0,50,1,1,16,0,0,0,7,0,0,0,15,18,1,0,12,1,1,39,64,16,68,64,18,26,0,0,0,0,1,7,0,34,24,1,0,25,57,31,19,81,91,40,48,0,18,45,0,0,26,6,0,0,66,14,94,30,50,55,50,102,43,3,86,4,9,32,16,124,9,12,21,0,5,0,29,0,20,18,0,2,63,0,1,42,30,0,0,61,41,166,77,34,50,17,3,0,0,1,23,77,105,24,36,33,7,59,64,0,0,68,44,0,0,45,84,22,70,42,78,28,143,107,52,19,90,91,51,152,84,106,92,70,64,5,37,4,97,61,0,61,2,46,6,70,58,0,54,88,77,15,63,5,64,51,111,21,39,24,50,69,0,0,84,50,0,0,68,86,0,26,73,59,0,109,144,24,61,100,67,59,106,61,66,176,130

Radius of gyration: 27.53 Å; Cα contacts (8 Å, |Δi|>4): 1415; chains: 2; bounding box: 90×59×75 Å

Secondary structure (DSSP, 8-state):
--EEEEETTTSHHHHHHHHHHHHTT-EEEEEE---SS---TTTTTT---EEEEE--TT-HHHHHHHHHHH--SEEEE--S---HHHHHHSHHHHHIIIIIHHHHHHHHHHHHHHHH----EEEEEEEGGGGTTSPSSB-TTSPP---SHHHHHHHHHHHHHHHHHHHH--EEEEEEE--EE-TTS-TTSHHHHHHHHHHHHHHTS---EEES-TT-EEE-EEHHHHHHHHHHHHTSSS--EEEE--S-EEEHHHHHHHHHHHTT--GGGTEEE-GGGS-SS---B--B--HHIIIII-----S-HHHHHHHHHHHHHHHHHHHHHHHHTT-/--EEEEETTTSHHHHHHHHHHHHTT-EEEEEE---SS---TTTHHHH---SEEEEE--TT-HHHHHHHHHHH--SEEEE--S---HHHHHHSHHHHHIIIIIHHHHHHHHHHHHHHHH----EEEEEEEGGGGTTSPSSB-TTSPP---SHHHHHHHHHHHHHHHHHHHH--EEEEEEE--EE-TTS-TTSHHHHHHHHHHHHHHTS---EEES-TT-EEE-EEHHHHHHHHHHHHTSSS--EEEE--S-EEEHHHHHHHHHHHTT--GGGTEEE-GGGS-SS---B--B--HHIIIII-----S-HHHHHHHHHHHHHHHHHHHHHHHHTT--

Organism: Arabidopsis thaliana (NCBI:txid3702)

CATH classification: 3.90.25.10 (+1 more: 3.40.50.720)

GO terms:
  GO:0008446 GDP-mannose 4,6-dehydratase activity (F, IDA)
  GO:0005829 cytosol (C, HDA)
  GO:0042351 'de novo' GDP-L-fucose biosynthetic process (P, IMP)
  GO:0009826 unidimensional cell growth (P, IMP)